Protein AF-A0A1D8S1G7-F1 (afdb_monomer)

Secondary structure (DSSP, 8-state):
--S-S------S----TTHHHHSSPPSBS-GGGGSTTPPPS--TT-HHHHHHHHHHHTTGGGTSPPPPEEEE--TTSSHHHHHHHHHHHHHHHHHHHT--EEEEEEETTTS-SHHHHHHHHHHHHHHHHHHHHHHHHHHHHHHHHHHHH-GGGGGGSS-SSHHHHHHHHHHHHHHHHH-PPPPSSSS-HHHHHHHHHHHHHSS--EEEEEEESHHHHHHHH-SHHHHHHHHGGGT-SS-EEEEEEEES-TTGGGSS-HHHHHHH-SEEEE-PPPPHHHHHHHHHHHHHHHB-TT-B-TTHHHHHHHHHHHHT--HHHHHHHHHHHHHHHHHTT-SSB-HHHHHHHHHHHHHHHHHHHHHHS-HHHHHHHHHHHHHHHTT--SEEHHHHHHHHHHHHHHTT-PPPPHHHHHHHHHHHHHTTSEEEEEEE-GGG-EEEEEEE-S-HHHHHHHHHTSTTTTT----------------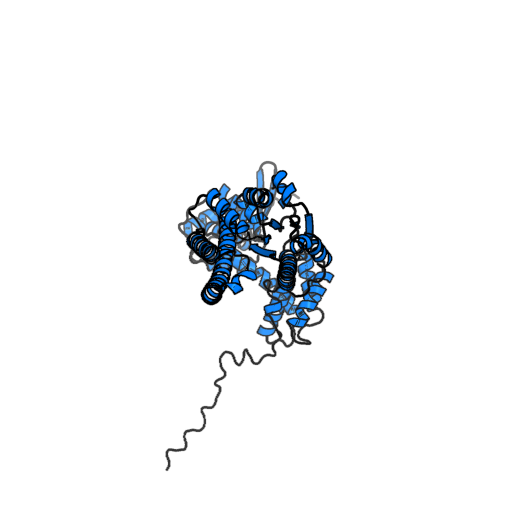-

Foldseek 3Di:
DDPPPPPPDDPPDPCDPCNVLVVFDAFWPALVLLAPPDQDLDDFPCVVVLVVVLVQCVCQLVLHFGAFEEEEAAAQLCQVSSVVNSQVVSVVVCVVSVAQEHEAEDECVVVQELLQVLLVLLQVLLVVLLVVLVVVLVVLVVLLVVCVVPVVSCVPDPDPDSVRSVVVSVVSVVVNVVSDRDDSDDDDSVVSLVSSLCSQQVAAHEYEYEYEQCLSNCVPHNCVSLLSQLCSQVVHDRYHYYYYYYHNDPCSLVRHDPNSSVSNPVDYHYRAAAALVSLLVVVVVSCVNIGDPPQEDPCLSSVLSVVCRVVGRRSSSSSQLSSQLSVVCSVVSHSHRDPVSSVVSVLVVQLVLLLVVLLPDDPLLLLLLVLQLQCVVVVNFQDWLVLSLVSSVVLCVQLVHDRDDSVVSVVSLVVCCVSQQKPWDWDQPDVVGIITRIHGRDDSVSSVVSSLVPPSRVSDPDRHGDPPPDPPPPDD

InterPro domains:
  IPR003593 AAA+ ATPase domain [SM00382] (65-275)
  IPR014277 Orc1/Cdc6-type DNA replication protein, archaea [MF_01407] (20-451)
  IPR014277 Orc1/Cdc6-type DNA replication protein, archaea [TIGR02928] (169-440)
  IPR015163 Cdc6, C-terminal [PF09079] (356-448)
  IPR015163 Cdc6, C-terminal [SM01074] (369-451)
  IPR015163 Cdc6, C-terminal [cd08768] (362-447)
  IPR027417 P-loop containing nucleoside triphosphate hydrolase [G3DSA:3.40.50.300] (43-273)
  IPR027417 P-loop containing nucleoside triphosphate hydrolase [SSF52540] (27-348)
  IPR036388 Winged helix-like DNA-binding domain superfamily [G3DSA:1.10.10.10] (361-460)
  IPR036390 Winged helix DNA-binding domain superfamily [SSF46785] (353-460)
  IPR041664 Orc1-like, AAA ATPase domain [PF13191] (42-232)
  IPR050311 Origin recognition complex 1/Cell division control protein 6 [PTHR10763] (25-457)
  IPR055237 Cdc6, AAA+ ATPase-type lid domain [PF22703] (280-346)

Solvent-accessible surface area (backbone atoms only — not comparable to full-atom values): 26373 Å² total; per-residue (Å²): 136,77,95,81,82,84,86,84,86,87,83,80,76,92,69,51,94,54,50,74,72,63,68,47,72,74,46,58,68,32,64,66,66,51,39,88,85,51,76,68,98,69,63,82,99,40,59,71,62,42,52,51,52,48,65,46,48,50,33,33,73,71,77,42,73,27,69,20,31,27,36,33,25,56,72,46,37,48,64,70,58,44,51,50,47,50,48,52,54,49,40,58,49,13,65,73,68,73,39,61,41,46,74,46,81,44,55,14,76,82,44,36,40,57,62,45,45,41,26,52,50,21,35,56,33,39,57,49,49,48,52,52,46,52,54,50,45,55,55,48,51,53,50,49,60,50,30,72,77,40,66,72,62,34,76,84,50,99,39,96,41,73,66,55,47,50,52,50,48,55,48,49,54,50,53,54,72,66,67,68,76,58,61,88,66,89,70,58,63,68,58,43,48,52,51,25,51,53,32,53,35,73,53,67,31,33,38,36,43,34,36,32,41,42,55,46,23,35,77,69,56,44,56,62,56,55,41,52,62,57,49,42,58,80,77,40,86,60,23,35,60,27,42,37,40,29,28,54,49,86,63,51,68,78,76,41,56,72,69,39,40,60,45,40,47,66,39,77,47,78,35,66,59,39,50,41,66,57,36,26,54,49,48,48,66,50,39,74,63,15,36,38,88,79,22,60,40,87,60,33,52,56,49,34,12,44,58,22,30,74,75,66,10,24,50,53,57,25,34,47,34,50,47,42,10,45,54,48,20,51,74,68,58,39,84,46,30,41,60,67,33,42,54,54,22,49,56,47,52,54,50,52,52,51,52,52,53,60,68,70,43,54,69,70,50,44,43,49,50,48,25,47,48,48,36,50,77,72,66,51,77,73,38,34,65,66,61,34,48,58,42,25,51,48,55,24,60,72,57,77,44,87,75,74,54,71,66,57,52,52,51,45,52,50,53,37,29,74,70,53,49,29,47,65,48,81,43,79,59,67,94,78,40,75,47,41,37,43,46,76,62,55,68,63,69,64,53,48,54,56,49,41,68,34,85,78,47,48,78,62,72,90,78,76,75,84,81,73,82,74,78,78,72,85,77,128

Radius of gyration: 30.89 Å; Cα contacts (8 Å, |Δi|>4): 668; chains: 1; bounding box: 64×105×94 Å

Nearest PDB structures (foldseek):
  2v1u-assembly1_A  TM=9.514E-01  e=3.085E-34  Aeropyrum pernix
  1w5t-assembly3_C  TM=6.303E-01  e=6.483E-18  Aeropyrum pernix
  7jk5-assembly1_A  TM=6.279E-01  e=2.835E-16  Drosophila melanogaster
  7jpr-assembly1_A  TM=6.305E-01  e=3.296E-15  Homo sapiens
  7jgr-assembly1_G  TM=6.283E-01  e=4.212E-15  Drosophila melanogaster

Organism: NCBI:txid1873524

Sequence (476 aa):
MDLDEVLEDESETDQGLFDDLLSGKPIFENKEVLRPSYTPHELPHRTDQINKMATILVAALRGETPSNILIYGKTGTGKTASAKFVSQELEATSEKYDVPCRVEYINCEVTDTQYRVLAQLANTFIERNQAYVEDRLTDLEDLHERARVDSAILADSNYDSLGDLQAEIDRLEADRAEMEPVPMTGWPTDRVYSTFFEAVDYVERVAVIMLDEIDKLVEKSGDDVLYNLSRMNSELENSRVSIIGISNDLKFTDFLDPRVKSSLGEEEIVFPPYDANQLRDILTHRADVSFKDDALSEDVIPLCAAFAAQEHGDARRALDLLRTAGELAEREQAEQVTEEHVRKAQDKIELDRVVEVVRTLPTQSKLVLYAIVLHEKHGVRNINTGEVYNIYKRLCTEIDADVLTQRRVTDLISELDMLGIVNAVVVSKGRYGRTKEISLSVPVDETETVLQADSRIGDVGDVSPFLQARFDGDHN

Structure (mmCIF, N/CA/C/O backbone):
data_AF-A0A1D8S1G7-F1
#
_entry.id   AF-A0A1D8S1G7-F1
#
loop_
_atom_site.group_PDB
_atom_site.id
_atom_site.type_symbol
_atom_site.label_atom_id
_atom_site.label_alt_id
_atom_site.label_comp_id
_atom_site.label_asym_id
_atom_site.label_entity_id
_atom_site.label_seq_id
_atom_site.pdbx_PDB_ins_code
_atom_site.Cartn_x
_atom_site.Cartn_y
_atom_site.Cartn_z
_atom_site.occupancy
_atom_site.B_iso_or_equiv
_atom_site.auth_seq_id
_atom_site.auth_comp_id
_atom_site.auth_asym_id
_atom_site.auth_atom_id
_atom_site.pdbx_PDB_model_num
ATOM 1 N N . MET A 1 1 ? -7.578 -75.407 20.379 1.00 42.66 1 MET A N 1
ATOM 2 C CA . MET A 1 1 ? -8.337 -74.227 20.830 1.00 42.66 1 MET A CA 1
ATOM 3 C C . MET A 1 1 ? -7.483 -73.075 20.400 1.00 42.66 1 MET A C 1
ATOM 5 O O . MET A 1 1 ? -6.424 -72.862 20.981 1.00 42.66 1 MET A O 1
ATOM 9 N N . ASP A 1 2 ? -7.853 -72.576 19.233 1.00 34.91 2 ASP A N 1
ATOM 10 C CA . ASP A 1 2 ? -7.043 -71.739 18.369 1.00 34.91 2 ASP A CA 1
ATOM 11 C C . ASP A 1 2 ? -6.852 -70.356 18.983 1.00 34.91 2 ASP A C 1
ATOM 13 O O . ASP A 1 2 ? -7.729 -69.831 19.665 1.00 34.91 2 ASP A O 1
ATOM 17 N N . LEU A 1 3 ? -5.659 -69.812 18.770 1.00 39.50 3 LEU A N 1
ATOM 18 C CA . LEU A 1 3 ? -5.208 -68.512 19.255 1.00 39.50 3 LEU A CA 1
ATOM 19 C C . LEU A 1 3 ? -5.575 -67.396 18.252 1.00 39.50 3 LEU A C 1
ATOM 21 O O . LEU A 1 3 ? -4.846 -66.418 18.142 1.00 39.50 3 LEU A O 1
ATOM 25 N N . ASP A 1 4 ? -6.680 -67.569 17.520 1.00 43.75 4 ASP A N 1
ATOM 26 C CA . ASP A 1 4 ? -7.095 -66.736 16.377 1.00 43.75 4 ASP A CA 1
ATOM 27 C C . ASP A 1 4 ? -8.439 -66.015 16.626 1.00 43.75 4 ASP A C 1
ATOM 29 O O . ASP A 1 4 ? -9.152 -65.676 15.689 1.00 43.75 4 ASP A O 1
ATOM 33 N N . GLU A 1 5 ? -8.806 -65.766 17.887 1.00 44.53 5 GLU A N 1
ATOM 34 C CA . GLU A 1 5 ? -10.099 -65.153 18.249 1.00 44.53 5 GLU A CA 1
ATOM 35 C C . GLU A 1 5 ? -9.945 -63.949 19.205 1.00 44.53 5 GLU A C 1
ATOM 37 O O . GLU A 1 5 ? -10.717 -63.775 20.144 1.00 44.53 5 GLU A O 1
ATOM 42 N N . VAL A 1 6 ? -8.910 -63.118 19.003 1.00 41.81 6 VAL A N 1
ATOM 43 C CA . VAL A 1 6 ? -8.740 -61.830 19.721 1.00 41.81 6 VAL A CA 1
ATOM 44 C C . VAL A 1 6 ? -8.202 -60.720 18.799 1.00 41.81 6 VAL A C 1
ATOM 46 O O . VAL A 1 6 ? -7.315 -59.960 19.174 1.00 41.81 6 VAL A O 1
ATOM 49 N N . LEU A 1 7 ? -8.698 -60.643 17.561 1.00 38.84 7 LEU A N 1
ATOM 50 C CA . LEU A 1 7 ? -8.393 -59.546 16.625 1.00 38.84 7 LEU A CA 1
ATOM 51 C C . LEU A 1 7 ? -9.668 -58.972 15.985 1.00 38.84 7 LEU A C 1
ATOM 53 O O . LEU A 1 7 ? -9.703 -58.690 14.792 1.00 38.84 7 LEU A O 1
ATOM 57 N N . GLU A 1 8 ? -10.716 -58.788 16.782 1.00 44.84 8 GLU A N 1
ATOM 58 C CA . GLU A 1 8 ? -11.862 -57.955 16.416 1.00 44.84 8 GLU A CA 1
ATOM 59 C C . GLU A 1 8 ? -12.123 -56.996 17.582 1.00 44.84 8 GLU A C 1
ATOM 61 O O . GLU A 1 8 ? -12.543 -57.440 18.646 1.00 44.84 8 GLU A O 1
ATOM 66 N N . ASP A 1 9 ? -11.742 -55.727 17.376 1.00 42.03 9 ASP A N 1
ATOM 67 C CA . ASP A 1 9 ? -12.187 -54.486 18.053 1.00 42.03 9 ASP A CA 1
ATOM 68 C C . ASP A 1 9 ? -11.039 -53.503 18.363 1.00 42.03 9 ASP A C 1
ATOM 70 O O . ASP A 1 9 ? -10.815 -53.103 19.500 1.00 42.03 9 ASP A O 1
ATOM 74 N N . GLU A 1 10 ? -10.338 -53.041 17.321 1.00 42.34 10 GLU A N 1
ATOM 75 C CA . GLU A 1 10 ? -9.643 -51.739 17.337 1.00 42.34 10 GLU A CA 1
ATOM 76 C C . GLU A 1 10 ? -9.964 -50.961 16.047 1.00 42.34 10 GLU A C 1
ATOM 78 O O . GLU A 1 10 ? -9.089 -50.593 15.268 1.00 42.34 10 GLU A O 1
ATOM 83 N N . SER A 1 11 ? -11.253 -50.732 15.784 1.00 44.72 11 SER A N 1
ATOM 84 C CA . SER A 1 11 ? -11.701 -49.758 14.777 1.00 44.72 11 SER A CA 1
ATOM 85 C C . SER A 1 11 ? -12.585 -48.671 15.394 1.00 44.72 11 SER A C 1
ATOM 87 O O . SER A 1 11 ? -13.592 -48.276 14.806 1.00 44.72 11 SER A O 1
ATOM 89 N N . GLU A 1 12 ? -12.222 -48.191 16.585 1.00 48.56 12 GLU A N 1
ATOM 90 C CA . GLU A 1 12 ? -12.781 -46.963 17.150 1.00 48.56 12 GLU A CA 1
ATOM 91 C C . GLU A 1 12 ? -11.829 -45.788 16.889 1.00 48.56 12 GLU A C 1
ATOM 93 O O . GLU A 1 12 ? -10.790 -45.630 17.523 1.00 48.56 12 GLU A O 1
ATOM 98 N N . THR A 1 13 ? -12.245 -44.971 15.918 1.00 52.19 13 THR A N 1
ATOM 99 C CA . THR A 1 13 ? -11.993 -43.526 15.807 1.00 52.19 13 THR A CA 1
ATOM 100 C C . THR A 1 13 ? -10.536 -43.066 15.787 1.00 52.19 13 THR A C 1
ATOM 102 O O . THR A 1 13 ? -10.048 -42.470 16.743 1.00 52.19 13 THR A O 1
ATOM 105 N N . ASP A 1 14 ? -9.898 -43.181 14.623 1.00 51.19 14 ASP A N 1
ATOM 106 C CA . ASP A 1 14 ? -8.859 -42.225 14.219 1.00 51.19 14 ASP A CA 1
ATOM 107 C C . ASP A 1 14 ? -9.560 -41.003 13.586 1.00 51.19 14 ASP A C 1
ATOM 109 O O . ASP A 1 14 ? -9.438 -40.741 12.394 1.00 51.19 14 ASP A O 1
ATOM 113 N N . GLN A 1 15 ? -10.423 -40.324 14.358 1.00 59.06 15 GLN A N 1
ATOM 114 C CA . GLN A 1 15 ? -10.892 -38.987 13.985 1.00 59.06 15 GLN A CA 1
ATOM 115 C C . GLN A 1 15 ? -9.723 -38.048 14.265 1.00 59.06 15 GLN A C 1
ATOM 117 O O . GLN A 1 15 ? -9.408 -37.745 15.418 1.00 59.06 15 GLN A O 1
ATOM 122 N N . GLY A 1 16 ? -9.024 -37.645 13.208 1.00 62.94 16 GLY A N 1
ATOM 123 C CA . GLY A 1 16 ? -7.933 -36.695 13.313 1.00 62.94 16 GLY A CA 1
ATOM 124 C C . GLY A 1 16 ? -8.427 -35.385 13.927 1.00 62.94 16 GLY A C 1
ATOM 125 O O . GLY A 1 16 ? -9.577 -34.994 13.748 1.00 62.94 16 GLY A O 1
ATOM 126 N N . LEU A 1 17 ? -7.533 -34.652 14.599 1.00 70.81 17 LEU A N 1
ATOM 127 C CA . LEU A 1 17 ? -7.807 -33.336 15.213 1.00 70.81 17 LEU A CA 1
ATOM 128 C C . LEU A 1 17 ? -8.526 -32.345 14.270 1.00 70.81 17 LEU A C 1
ATOM 130 O O . LEU A 1 17 ? -9.167 -31.398 14.720 1.00 70.81 17 LEU A O 1
ATOM 134 N N . PHE A 1 18 ? -8.389 -32.552 12.961 1.00 73.31 18 PHE A N 1
ATOM 135 C CA . PHE A 1 18 ? -8.944 -31.707 11.915 1.00 73.31 18 PHE A CA 1
ATOM 136 C C . PHE A 1 18 ? -10.240 -32.248 11.303 1.00 73.31 18 PHE A C 1
ATOM 138 O O . PHE A 1 18 ? -10.912 -31.486 10.620 1.00 73.31 18 PHE A O 1
ATOM 145 N N . ASP A 1 19 ? -10.626 -33.501 11.548 1.00 70.50 19 ASP A N 1
ATOM 146 C CA . ASP A 1 19 ? -11.804 -34.108 10.914 1.00 70.50 19 ASP A CA 1
ATOM 147 C C . ASP A 1 19 ? -13.098 -33.464 11.417 1.00 70.50 19 ASP A C 1
ATOM 149 O O . ASP A 1 19 ? -13.970 -33.111 10.622 1.00 70.50 19 ASP A O 1
ATOM 153 N N . ASP A 1 20 ? -13.182 -33.191 12.721 1.00 67.06 20 ASP A N 1
ATOM 154 C CA . ASP A 1 20 ? -14.311 -32.461 13.305 1.00 67.06 20 ASP A CA 1
ATOM 155 C C . ASP A 1 20 ? -14.359 -31.003 12.813 1.00 67.06 20 ASP A C 1
ATOM 157 O O . ASP A 1 20 ? -15.441 -30.466 12.572 1.00 67.06 20 ASP A O 1
ATOM 161 N N . LEU A 1 21 ? -13.198 -30.377 12.575 1.00 66.00 21 LEU A N 1
ATOM 162 C CA . LEU A 1 21 ? -13.095 -29.011 12.040 1.00 66.00 21 LEU A CA 1
ATOM 163 C C . LEU A 1 21 ? -13.437 -28.933 10.542 1.00 66.00 21 LEU A C 1
ATOM 165 O O . LEU A 1 21 ? -13.960 -27.918 10.089 1.00 66.00 21 LEU A O 1
ATOM 169 N N . LEU A 1 22 ? -13.172 -29.997 9.781 1.00 68.38 22 LEU A N 1
ATOM 170 C CA . LEU A 1 22 ? -13.464 -30.108 8.347 1.00 68.38 22 LEU A CA 1
ATOM 171 C C . LEU A 1 22 ? -14.881 -30.628 8.057 1.00 68.38 22 LEU A C 1
ATOM 173 O O . LEU A 1 22 ? -15.329 -30.566 6.914 1.00 68.38 22 LEU A O 1
ATOM 177 N N . SER A 1 23 ? -15.591 -31.131 9.071 1.00 67.00 23 SER A N 1
ATOM 178 C CA . SER A 1 23 ? -16.948 -31.677 8.929 1.00 67.00 23 SER A CA 1
ATOM 179 C C . SER A 1 23 ? -18.033 -30.617 8.668 1.00 67.00 23 SER A C 1
ATOM 181 O O . SER A 1 23 ? -19.124 -30.951 8.199 1.00 67.00 23 SER A O 1
ATOM 183 N N . GLY A 1 24 ? -17.743 -29.340 8.948 1.00 66.38 24 GLY A N 1
ATOM 184 C CA . GLY A 1 24 ? -18.651 -28.218 8.707 1.00 66.38 24 GLY A CA 1
ATOM 185 C C . GLY A 1 24 ? -18.815 -27.889 7.220 1.00 66.38 24 GLY A C 1
ATOM 186 O O . GLY A 1 24 ? -17.918 -28.111 6.407 1.00 66.38 24 GLY A O 1
ATOM 187 N N . LYS A 1 25 ? -19.965 -27.317 6.842 1.00 73.19 25 LYS A N 1
ATOM 188 C CA . LYS A 1 25 ? -20.140 -26.767 5.489 1.00 73.19 25 LYS A CA 1
ATOM 189 C C . LYS A 1 25 ? -19.194 -25.566 5.323 1.00 73.19 25 LYS A C 1
ATOM 191 O O . LYS A 1 25 ? -19.281 -24.646 6.132 1.00 73.19 25 LYS A O 1
ATOM 196 N N . PRO A 1 26 ? -18.325 -25.534 4.295 1.00 84.88 26 PRO A N 1
ATOM 197 C CA . PRO A 1 26 ? -17.446 -24.387 4.088 1.00 84.88 26 PRO A CA 1
ATOM 198 C C . PRO A 1 26 ? -18.281 -23.165 3.707 1.00 84.88 26 PRO A C 1
ATOM 200 O O . PRO A 1 26 ? -19.140 -23.286 2.831 1.00 84.88 26 PRO A O 1
ATOM 203 N N . ILE A 1 27 ? -18.018 -22.018 4.330 1.00 91.25 27 ILE A N 1
ATOM 204 C CA . ILE A 1 27 ? -18.696 -20.747 4.026 1.00 91.25 27 ILE A CA 1
ATOM 205 C C . ILE A 1 27 ? -18.005 -20.064 2.845 1.00 91.25 27 ILE A C 1
ATOM 207 O O . ILE A 1 27 ? -18.667 -19.502 1.969 1.00 91.25 27 ILE A O 1
ATOM 211 N N . PHE A 1 28 ? -16.674 -20.138 2.796 1.00 93.81 28 PHE A N 1
ATOM 212 C CA . PHE A 1 28 ? -15.896 -19.584 1.694 1.00 93.81 28 PHE A CA 1
ATOM 213 C C . PHE A 1 28 ? -15.744 -20.571 0.531 1.00 93.81 28 PHE A C 1
ATOM 215 O O . PHE A 1 28 ? -15.531 -21.769 0.723 1.00 93.81 28 PHE A O 1
ATOM 222 N N . GLU A 1 29 ? -15.779 -20.026 -0.682 1.00 92.81 29 GLU A N 1
ATOM 223 C CA . GLU A 1 29 ? -15.283 -20.674 -1.899 1.00 92.81 29 GLU A CA 1
ATOM 224 C C . GLU A 1 29 ? -13.823 -20.260 -2.148 1.00 92.81 29 GLU A C 1
ATOM 226 O O . GLU A 1 29 ? -12.941 -21.099 -2.319 1.00 92.81 29 GLU A O 1
ATOM 231 N N . ASN A 1 30 ? -13.537 -18.953 -2.079 1.00 91.38 30 ASN A N 1
ATOM 232 C CA . ASN A 1 30 ? -12.183 -18.414 -2.191 1.00 91.38 30 ASN A CA 1
ATOM 233 C C . ASN A 1 30 ? -11.975 -17.190 -1.290 1.00 91.38 30 ASN A C 1
ATOM 235 O O . ASN A 1 30 ? -12.202 -16.037 -1.662 1.00 91.38 30 ASN A O 1
ATOM 239 N N . LYS A 1 31 ? -11.451 -17.451 -0.096 1.00 90.38 31 LYS A N 1
ATOM 240 C CA . LYS A 1 31 ? -11.167 -16.427 0.911 1.00 90.38 31 LYS A CA 1
ATOM 241 C C . LYS A 1 31 ? -10.096 -15.411 0.493 1.00 90.38 31 LYS A C 1
ATOM 243 O O . LYS A 1 31 ? -10.121 -14.272 0.962 1.00 90.38 31 LYS A O 1
ATOM 248 N N . GLU A 1 32 ? -9.155 -15.788 -0.373 1.00 90.25 32 GLU A N 1
ATOM 249 C CA . GLU A 1 32 ? -8.026 -14.924 -0.752 1.00 90.25 32 GLU A CA 1
ATOM 250 C C . GLU A 1 32 ? -8.482 -13.664 -1.505 1.00 90.25 32 GLU A C 1
ATOM 252 O O . GLU A 1 32 ? -7.834 -12.622 -1.420 1.00 90.25 32 GLU A O 1
ATOM 257 N N . VAL A 1 33 ? -9.652 -13.712 -2.150 1.00 91.12 33 VAL A N 1
ATOM 258 C CA . VAL A 1 33 ? -10.260 -12.569 -2.851 1.00 91.12 33 VAL A CA 1
ATOM 259 C C . VAL A 1 33 ? -10.591 -11.413 -1.902 1.00 91.12 33 VAL A C 1
ATOM 261 O O . VAL A 1 33 ? -10.563 -10.255 -2.316 1.00 91.12 33 VAL A O 1
ATOM 264 N N . LEU A 1 34 ? -10.872 -11.689 -0.625 1.00 92.44 34 LEU A N 1
ATOM 265 C CA . LEU A 1 34 ? -11.188 -10.657 0.370 1.00 92.44 34 LEU A CA 1
ATOM 266 C C . LEU A 1 34 ? -9.943 -10.038 1.014 1.00 92.44 34 LEU A C 1
ATOM 268 O O . LEU A 1 34 ? -10.066 -9.111 1.817 1.00 92.44 34 LEU A O 1
ATOM 272 N N . ARG A 1 35 ? -8.738 -10.530 0.700 1.00 89.38 35 ARG A N 1
ATOM 273 C CA . ARG A 1 35 ? -7.512 -9.960 1.261 1.00 89.38 35 ARG A CA 1
ATOM 274 C C . ARG A 1 35 ? -7.170 -8.613 0.619 1.00 89.38 35 ARG A C 1
ATOM 276 O O . ARG A 1 35 ? -7.355 -8.445 -0.586 1.00 89.38 35 ARG A O 1
ATOM 283 N N . PRO A 1 36 ? -6.555 -7.680 1.374 1.00 80.62 36 PRO A N 1
ATOM 284 C CA . PRO A 1 36 ? -6.119 -6.389 0.837 1.00 80.62 36 PRO A CA 1
ATOM 285 C C . PRO A 1 36 ? -5.119 -6.478 -0.326 1.00 80.62 36 PRO A C 1
ATOM 287 O O . PRO A 1 36 ? -5.019 -5.541 -1.112 1.00 80.62 36 PRO A O 1
ATOM 290 N N . SER A 1 37 ? -4.366 -7.578 -0.429 1.00 79.69 37 SER A N 1
ATOM 291 C CA . SER A 1 37 ? -3.377 -7.810 -1.488 1.00 79.69 37 SER A CA 1
ATOM 292 C C . SER A 1 37 ? -3.993 -8.199 -2.835 1.00 79.69 37 SER A C 1
ATOM 294 O O . SER A 1 37 ? -3.314 -8.105 -3.857 1.00 79.69 37 SER A O 1
ATOM 296 N N . TYR A 1 38 ? -5.256 -8.630 -2.864 1.00 84.50 38 TYR A N 1
ATOM 297 C CA . TYR A 1 38 ? -5.910 -9.040 -4.099 1.00 84.50 38 TYR A CA 1
ATOM 298 C C . TYR A 1 38 ? -6.299 -7.821 -4.949 1.00 84.50 38 TYR A C 1
ATOM 300 O O . TYR A 1 38 ? -7.065 -6.951 -4.518 1.00 84.50 38 TYR A O 1
ATOM 308 N N . THR A 1 39 ? -5.834 -7.802 -6.199 1.00 80.50 39 THR A N 1
ATOM 309 C CA . THR A 1 39 ? -6.205 -6.790 -7.200 1.00 80.50 39 THR A CA 1
ATOM 310 C C . THR A 1 39 ? -7.294 -7.373 -8.109 1.00 80.50 39 THR A C 1
ATOM 312 O O . THR A 1 39 ? -7.041 -8.394 -8.744 1.00 80.50 39 THR A O 1
ATOM 315 N N . PRO A 1 40 ? -8.508 -6.795 -8.149 1.00 81.31 40 PRO A N 1
ATOM 316 C CA . PRO A 1 40 ? -9.601 -7.316 -8.963 1.00 81.31 40 PRO A CA 1
ATOM 317 C C . PRO A 1 40 ? -9.459 -6.906 -10.430 1.00 81.31 40 PRO A C 1
ATOM 319 O O . PRO A 1 40 ? -8.841 -5.889 -10.737 1.00 81.31 40 PRO A O 1
ATOM 322 N N . HIS A 1 41 ? -10.108 -7.662 -11.317 1.00 79.94 41 HIS A N 1
ATOM 323 C CA . HIS A 1 41 ? -10.202 -7.327 -12.743 1.00 79.94 41 HIS A CA 1
ATOM 324 C C . HIS A 1 41 ? -11.117 -6.127 -13.020 1.00 79.94 41 HIS A C 1
ATOM 326 O O . HIS A 1 41 ? -10.984 -5.477 -14.050 1.00 79.94 41 HIS A O 1
ATOM 332 N N . GLU A 1 42 ? -12.032 -5.816 -12.102 1.00 84.00 42 GLU A N 1
ATOM 333 C CA . GLU A 1 42 ? -12.891 -4.639 -12.179 1.00 84.00 42 GLU A CA 1
ATOM 334 C C . GLU A 1 42 ? -12.899 -3.892 -10.842 1.00 84.00 42 GLU A C 1
ATOM 336 O O . GLU A 1 42 ? -12.894 -4.483 -9.759 1.00 84.00 42 GLU A O 1
ATOM 341 N N . LEU A 1 43 ? -12.922 -2.561 -10.919 1.00 88.62 43 LEU A N 1
ATOM 342 C CA . LEU A 1 43 ? -12.964 -1.665 -9.764 1.00 88.62 43 LEU A CA 1
ATOM 343 C C . LEU A 1 43 ? -14.228 -0.796 -9.845 1.00 88.62 43 LEU A C 1
ATOM 345 O O . LEU A 1 43 ? -14.192 0.295 -10.432 1.00 88.62 43 LEU A O 1
ATOM 349 N N . PRO A 1 44 ? -15.355 -1.265 -9.271 1.00 89.62 44 PRO A N 1
ATOM 350 C CA . PRO A 1 44 ? -16.603 -0.516 -9.262 1.00 89.62 44 PRO A CA 1
ATOM 351 C C . PRO A 1 44 ? -16.410 0.891 -8.693 1.00 89.62 44 PRO A C 1
ATOM 353 O O . PRO A 1 44 ? -15.656 1.097 -7.740 1.00 89.62 44 PRO A O 1
ATOM 356 N N . HIS A 1 45 ? -17.109 1.871 -9.271 1.00 94.50 45 HIS A N 1
ATOM 357 C CA . HIS A 1 45 ? -17.109 3.270 -8.813 1.00 94.50 45 HIS A CA 1
ATOM 358 C C . HIS A 1 45 ? -15.755 4.002 -8.910 1.00 94.50 45 HIS A C 1
ATOM 360 O O . HIS A 1 45 ? -15.592 5.078 -8.322 1.00 94.50 45 HIS A O 1
ATOM 366 N N . ARG A 1 46 ? -14.787 3.452 -9.661 1.00 95.38 46 ARG A N 1
ATOM 367 C CA . ARG A 1 46 ? -13.489 4.089 -9.977 1.00 95.38 46 ARG A CA 1
ATOM 368 C C . ARG A 1 46 ? -13.179 4.217 -11.462 1.00 95.38 46 ARG A C 1
ATOM 370 O O . ARG A 1 46 ? -12.081 4.625 -11.831 1.00 95.38 46 ARG A O 1
ATOM 377 N N . THR A 1 47 ? -14.165 3.952 -12.313 1.00 93.62 47 THR A N 1
ATOM 378 C CA . THR A 1 47 ? -14.041 4.021 -13.772 1.00 93.62 47 THR A CA 1
ATOM 379 C C . THR A 1 47 ? -13.566 5.394 -14.256 1.00 93.62 47 THR A C 1
ATOM 381 O O . THR A 1 47 ? -12.694 5.461 -15.114 1.00 93.62 47 THR A O 1
ATOM 384 N N . ASP A 1 48 ? -14.056 6.492 -13.671 1.00 95.00 48 ASP A N 1
ATOM 385 C CA . ASP A 1 48 ? -13.633 7.845 -14.059 1.00 95.00 48 ASP A CA 1
ATOM 386 C C . ASP A 1 48 ? -12.156 8.109 -13.736 1.00 95.00 48 ASP A C 1
ATOM 388 O O . ASP A 1 48 ? -11.430 8.660 -14.563 1.00 95.00 48 ASP A O 1
ATOM 392 N N . GLN A 1 49 ? -11.693 7.714 -12.544 1.00 96.62 49 GLN A N 1
ATOM 393 C CA . GLN A 1 49 ? -10.287 7.852 -12.153 1.00 96.62 49 GLN A CA 1
ATOM 394 C C . GLN A 1 49 ? -9.383 6.974 -13.026 1.00 96.62 49 GLN A C 1
ATOM 396 O O . GLN A 1 49 ? -8.347 7.444 -13.493 1.00 96.62 49 GLN A O 1
ATOM 401 N N . ILE A 1 50 ? -9.794 5.729 -13.283 1.00 95.69 50 ILE A N 1
ATOM 402 C CA . ILE A 1 50 ? -9.085 4.778 -14.150 1.00 95.69 50 ILE A CA 1
ATOM 403 C C . ILE A 1 50 ? -8.958 5.331 -15.570 1.00 95.69 50 ILE A C 1
ATOM 405 O O . ILE A 1 50 ? -7.854 5.393 -16.104 1.00 95.69 50 ILE A O 1
ATOM 409 N N . ASN A 1 51 ? -10.054 5.819 -16.154 1.00 95.19 51 ASN A N 1
ATOM 410 C CA . ASN A 1 51 ? -10.052 6.392 -17.499 1.00 95.19 51 ASN A CA 1
ATOM 411 C C . ASN A 1 51 ? -9.157 7.631 -17.602 1.00 95.19 51 ASN A C 1
ATOM 413 O O . ASN A 1 51 ? -8.478 7.807 -18.614 1.00 95.19 51 ASN A O 1
ATOM 417 N N . LYS A 1 52 ? -9.121 8.482 -16.567 1.00 96.25 52 LYS A N 1
ATOM 418 C CA . LYS A 1 52 ? -8.202 9.630 -16.515 1.00 96.25 52 LYS A CA 1
ATOM 419 C C . LYS A 1 52 ? -6.743 9.181 -16.520 1.00 96.25 52 LYS A C 1
ATOM 421 O O . LYS A 1 52 ? -5.991 9.641 -17.372 1.00 96.25 52 LYS A O 1
ATOM 426 N N . MET A 1 53 ? -6.369 8.252 -15.635 1.00 95.81 53 MET A N 1
ATOM 427 C CA . MET A 1 53 ? -5.006 7.701 -15.594 1.00 95.81 53 MET A CA 1
ATOM 428 C C . MET A 1 53 ? -4.619 7.071 -16.935 1.00 95.81 53 MET A C 1
ATOM 430 O O . MET A 1 53 ? -3.570 7.396 -17.481 1.00 95.81 53 MET A O 1
ATOM 434 N N . ALA A 1 54 ? -5.491 6.241 -17.512 1.00 94.50 54 ALA A N 1
ATOM 435 C CA . ALA A 1 54 ? -5.250 5.603 -18.803 1.00 94.50 54 ALA A CA 1
ATOM 436 C C . ALA A 1 54 ? -5.084 6.625 -19.942 1.00 94.50 54 ALA A C 1
ATOM 438 O O . ALA A 1 54 ? -4.205 6.472 -20.785 1.00 94.50 54 ALA A O 1
ATOM 439 N N . THR A 1 55 ? -5.886 7.696 -19.952 1.00 94.69 55 THR A N 1
ATOM 440 C CA . THR A 1 55 ? -5.792 8.763 -20.966 1.00 94.69 55 THR A CA 1
ATOM 441 C C . THR A 1 55 ? -4.458 9.505 -20.897 1.00 94.69 55 THR A C 1
ATOM 443 O O . THR A 1 55 ? -3.937 9.895 -21.937 1.00 94.69 55 THR A O 1
ATOM 446 N N . ILE A 1 56 ? -3.897 9.687 -19.701 1.00 94.19 56 ILE A N 1
ATOM 447 C CA . ILE A 1 56 ? -2.589 10.330 -19.512 1.00 94.19 56 ILE A CA 1
ATOM 448 C C . ILE A 1 56 ? -1.463 9.364 -19.908 1.00 94.19 56 ILE A C 1
ATOM 450 O O . ILE A 1 56 ? -0.574 9.716 -20.681 1.00 94.19 56 ILE A O 1
ATOM 454 N N . LEU A 1 57 ? -1.528 8.118 -19.431 1.00 94.31 57 LEU A N 1
ATOM 455 C CA . LEU A 1 57 ? -0.472 7.121 -19.622 1.00 94.31 57 LEU A CA 1
ATOM 456 C C . LEU A 1 57 ? -0.421 6.536 -21.038 1.00 94.31 57 LEU A C 1
ATOM 458 O O . LEU A 1 57 ?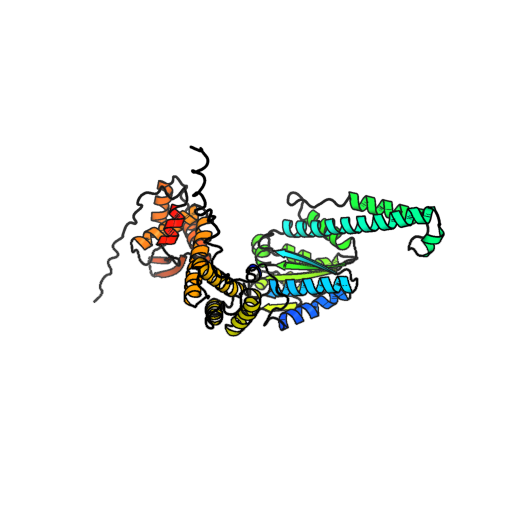 0.606 5.986 -21.422 1.00 94.31 57 LEU A O 1
ATOM 462 N N . VAL A 1 58 ? -1.467 6.701 -21.859 1.00 92.81 58 VAL A N 1
ATOM 463 C CA . VAL A 1 58 ? -1.451 6.260 -23.268 1.00 92.81 58 VAL A CA 1
ATOM 464 C C . VAL A 1 58 ? -0.326 6.915 -24.079 1.00 92.81 58 VAL A C 1
ATOM 466 O O . VAL A 1 58 ? 0.108 6.346 -25.078 1.00 92.81 58 VAL A O 1
ATOM 469 N N . ALA A 1 59 ? 0.163 8.087 -23.655 1.00 91.12 59 ALA A N 1
ATOM 470 C CA . ALA A 1 59 ? 1.337 8.729 -24.242 1.00 91.12 59 ALA A CA 1
ATOM 471 C C . ALA A 1 59 ? 2.573 7.811 -24.191 1.00 91.12 59 ALA A C 1
ATOM 473 O O . ALA A 1 59 ? 3.309 7.730 -25.173 1.00 91.12 59 ALA A O 1
ATOM 474 N N . ALA A 1 60 ? 2.729 7.018 -23.121 1.00 91.38 60 ALA A N 1
ATOM 475 C CA . ALA A 1 60 ? 3.837 6.075 -22.972 1.00 91.38 60 ALA A CA 1
ATOM 476 C C . ALA A 1 60 ? 3.836 5.016 -24.078 1.00 91.38 60 ALA A C 1
ATOM 478 O O . ALA A 1 60 ? 4.878 4.683 -24.634 1.00 91.38 60 ALA A O 1
ATOM 479 N N . LEU A 1 61 ? 2.645 4.535 -24.449 1.00 90.38 61 LEU A N 1
ATOM 480 C CA . LEU A 1 61 ? 2.470 3.555 -25.523 1.00 90.38 61 LEU A CA 1
ATOM 481 C C . LEU A 1 61 ? 2.753 4.137 -26.915 1.00 90.38 61 LEU A C 1
ATOM 483 O O . LEU A 1 61 ? 2.870 3.393 -27.882 1.00 90.38 61 LEU A O 1
ATOM 487 N N . ARG A 1 62 ? 2.846 5.465 -27.035 1.00 89.06 62 ARG A N 1
ATOM 488 C CA . ARG A 1 62 ? 3.247 6.160 -28.265 1.00 89.06 62 ARG A CA 1
ATOM 489 C C . ARG A 1 62 ? 4.736 6.516 -28.280 1.00 89.06 62 ARG A C 1
ATOM 491 O O . ARG A 1 62 ? 5.176 7.145 -29.236 1.00 89.06 62 ARG A O 1
ATOM 498 N N . GLY A 1 63 ? 5.489 6.152 -27.238 1.00 83.94 63 GLY A N 1
ATOM 499 C CA . GLY A 1 63 ? 6.879 6.580 -27.046 1.00 83.94 63 GLY A CA 1
ATOM 500 C C . GLY A 1 63 ? 7.021 8.049 -26.625 1.00 83.94 63 GLY A C 1
ATOM 501 O O . GLY A 1 63 ? 8.117 8.601 -26.654 1.00 83.94 63 GLY A O 1
ATOM 502 N N . GLU A 1 64 ? 5.922 8.707 -26.250 1.00 89.44 64 GLU A N 1
ATOM 503 C CA . GLU A 1 64 ? 5.922 10.083 -25.751 1.00 89.44 64 GLU A CA 1
ATOM 504 C C . GLU A 1 64 ? 6.071 10.091 -24.224 1.00 89.44 64 GLU A C 1
ATOM 506 O O . GLU A 1 64 ? 5.706 9.128 -23.548 1.00 89.44 64 GLU A O 1
ATOM 511 N N . THR A 1 65 ? 6.571 11.193 -23.659 1.00 88.62 65 THR A N 1
ATOM 512 C CA . THR A 1 65 ? 6.644 11.373 -22.202 1.00 88.62 65 THR A CA 1
ATOM 513 C C . THR A 1 65 ? 5.242 11.597 -21.628 1.00 88.62 65 THR A C 1
ATOM 515 O O . THR A 1 65 ? 4.631 12.623 -21.939 1.00 88.62 65 THR A O 1
ATOM 518 N N . PRO A 1 66 ? 4.719 10.701 -20.774 1.00 90.62 66 PRO A N 1
ATOM 519 C CA . PRO A 1 66 ? 3.462 10.947 -20.075 1.00 90.62 66 PRO A CA 1
ATOM 520 C C . PRO A 1 66 ? 3.640 12.025 -19.007 1.00 90.62 66 PRO A C 1
ATOM 522 O O . PRO A 1 66 ? 4.678 12.076 -18.343 1.00 90.62 66 PRO A O 1
ATOM 525 N N . SER A 1 67 ? 2.601 12.829 -18.783 1.00 92.56 67 SER A N 1
ATOM 526 C CA . SER A 1 67 ? 2.570 13.760 -17.652 1.00 92.56 67 SER A CA 1
ATOM 527 C C . SER A 1 67 ? 2.653 13.028 -16.316 1.00 92.56 67 SER A C 1
ATOM 529 O O . SER A 1 67 ? 2.173 11.900 -16.175 1.00 92.56 67 SER A O 1
ATOM 531 N N . ASN A 1 68 ? 3.258 13.684 -15.328 1.00 94.12 68 ASN A N 1
ATOM 532 C CA . ASN A 1 68 ? 3.291 13.174 -13.961 1.00 94.12 68 ASN A CA 1
ATOM 533 C C . ASN A 1 68 ? 1.891 13.249 -13.337 1.00 94.12 68 ASN A C 1
ATOM 535 O O . ASN A 1 68 ? 1.177 14.243 -13.495 1.00 94.12 68 ASN A O 1
ATOM 539 N N . ILE A 1 69 ? 1.506 12.193 -12.623 1.00 94.94 69 ILE A N 1
ATOM 540 C CA . ILE A 1 69 ? 0.190 12.053 -12.000 1.00 94.94 69 ILE A CA 1
ATOM 541 C C . ILE A 1 69 ? 0.360 12.074 -10.488 1.00 94.94 69 ILE A C 1
ATOM 543 O O . ILE A 1 69 ? 1.107 11.272 -9.927 1.00 94.94 69 ILE A O 1
ATOM 547 N N . LEU A 1 70 ? -0.404 12.927 -9.815 1.00 94.50 70 LEU A N 1
ATOM 548 C CA . LEU A 1 70 ? -0.475 12.952 -8.362 1.00 94.50 70 LEU A CA 1
ATOM 549 C C . LEU A 1 70 ? -1.886 12.586 -7.891 1.00 94.50 70 LEU A C 1
ATOM 551 O O . LEU A 1 70 ? -2.885 13.216 -8.245 1.00 94.50 70 LEU A O 1
ATOM 555 N N . ILE A 1 71 ? -1.966 11.510 -7.110 1.00 95.50 71 ILE A N 1
ATOM 556 C CA . ILE A 1 71 ? -3.207 10.892 -6.655 1.00 95.50 71 ILE A CA 1
ATOM 557 C C . ILE A 1 71 ? -3.409 11.160 -5.164 1.00 95.50 71 ILE A C 1
ATOM 559 O O . ILE A 1 71 ? -2.573 10.787 -4.339 1.00 95.50 71 ILE A O 1
ATOM 563 N N . TYR A 1 72 ? -4.572 11.710 -4.806 1.00 91.94 72 TYR A N 1
ATOM 564 C CA . TYR A 1 72 ? -4.937 11.999 -3.415 1.00 91.94 72 TYR A CA 1
ATOM 565 C C . TYR A 1 72 ? -6.220 11.308 -2.992 1.00 91.94 72 TYR A C 1
ATOM 567 O O . TYR A 1 72 ? -7.134 11.088 -3.784 1.00 91.94 72 TYR A O 1
ATOM 575 N N . GLY A 1 73 ? -6.339 11.049 -1.697 1.00 90.88 73 GLY A N 1
ATOM 576 C CA . GLY A 1 73 ? -7.572 10.575 -1.083 1.00 90.88 73 GLY A CA 1
ATOM 577 C C . GLY A 1 73 ? -7.282 9.855 0.218 1.00 90.88 73 GLY A C 1
ATOM 578 O O . GLY A 1 73 ? -6.167 9.397 0.435 1.00 90.88 73 GLY A O 1
ATOM 579 N N . LYS A 1 74 ? -8.293 9.693 1.071 1.00 89.69 74 LYS A N 1
ATOM 580 C CA . LYS A 1 74 ? -8.129 8.953 2.329 1.00 89.69 74 LYS A CA 1
ATOM 581 C C . LYS A 1 74 ? -7.713 7.496 2.093 1.00 89.69 74 LYS A C 1
ATOM 583 O O . LYS A 1 74 ? -7.777 6.977 0.976 1.00 89.69 74 LYS A O 1
ATOM 588 N N . THR A 1 75 ? -7.281 6.818 3.144 1.00 89.25 75 THR A N 1
ATOM 589 C CA . THR A 1 75 ? -6.983 5.386 3.093 1.00 89.25 75 THR A CA 1
ATOM 590 C C . THR A 1 75 ? -8.197 4.580 2.620 1.00 89.25 75 THR A C 1
ATOM 592 O O . THR A 1 75 ? -9.343 4.952 2.868 1.00 89.25 75 THR A O 1
ATOM 595 N N . GLY A 1 76 ? -7.951 3.495 1.883 1.00 88.94 76 GLY A N 1
ATOM 596 C CA . GLY A 1 76 ? -9.016 2.583 1.455 1.00 88.94 76 GLY A CA 1
ATOM 597 C C . GLY A 1 76 ? -9.988 3.113 0.399 1.00 88.94 76 GLY A C 1
ATOM 598 O O . GLY A 1 76 ? -10.976 2.447 0.104 1.00 88.94 76 GLY A O 1
ATOM 599 N N . THR A 1 77 ? -9.709 4.261 -0.225 1.00 92.62 77 THR A N 1
ATOM 600 C CA . THR A 1 77 ? -10.536 4.805 -1.318 1.00 92.62 77 THR A CA 1
ATOM 601 C C . THR A 1 77 ? -10.247 4.190 -2.689 1.00 92.62 77 THR A C 1
ATOM 603 O O . THR A 1 77 ? -10.904 4.555 -3.660 1.00 92.62 77 THR A O 1
ATOM 606 N N . GLY A 1 78 ? -9.308 3.242 -2.790 1.00 92.56 78 GLY A N 1
ATOM 607 C CA . GLY A 1 78 ? -9.003 2.506 -4.026 1.00 92.56 78 GLY A CA 1
ATOM 608 C C . GLY A 1 78 ? -7.867 3.074 -4.884 1.00 92.56 78 GLY A C 1
ATOM 609 O O . GLY A 1 78 ? -7.722 2.633 -6.020 1.00 92.56 78 GLY A O 1
ATOM 610 N N . LYS A 1 79 ? -7.060 4.010 -4.360 1.00 94.62 79 LYS A N 1
ATOM 611 C CA . LYS A 1 79 ? -5.926 4.638 -5.072 1.00 94.62 79 LYS A CA 1
ATOM 612 C C . LYS A 1 79 ? -4.922 3.614 -5.612 1.00 94.62 79 LYS A C 1
ATOM 614 O O . LYS A 1 79 ? -4.830 3.440 -6.820 1.00 94.62 79 LYS A O 1
ATOM 619 N N . THR A 1 80 ? -4.250 2.883 -4.718 1.00 93.62 80 THR A N 1
ATOM 620 C CA . THR A 1 80 ? -3.246 1.865 -5.066 1.00 93.62 80 THR A CA 1
ATOM 621 C C . THR A 1 80 ? -3.824 0.777 -5.966 1.00 93.62 80 THR A C 1
ATOM 623 O O . THR A 1 80 ? -3.179 0.378 -6.926 1.00 93.62 80 THR A O 1
ATOM 626 N N . ALA A 1 81 ? -5.052 0.319 -5.696 1.00 92.75 81 ALA A N 1
ATOM 627 C CA . ALA A 1 81 ? -5.703 -0.705 -6.513 1.00 92.75 81 ALA A CA 1
ATOM 628 C C . ALA A 1 81 ? -5.959 -0.217 -7.948 1.00 92.75 81 ALA A C 1
ATOM 630 O O . ALA A 1 81 ? -5.676 -0.941 -8.894 1.00 92.75 81 ALA A O 1
ATOM 631 N N . SER A 1 82 ? -6.440 1.020 -8.113 1.00 94.62 82 SER A N 1
ATOM 632 C CA . SER A 1 82 ? -6.715 1.596 -9.436 1.00 94.62 82 SER A CA 1
ATOM 633 C C . SER A 1 82 ? -5.435 1.916 -10.198 1.00 94.62 82 SER A C 1
ATOM 635 O O . SER A 1 82 ? -5.376 1.681 -11.399 1.00 94.62 82 SER A O 1
ATOM 637 N N . ALA A 1 83 ? -4.410 2.418 -9.507 1.00 94.62 83 ALA A N 1
ATOM 638 C CA . ALA A 1 83 ? -3.113 2.683 -10.113 1.00 94.62 83 ALA A CA 1
ATOM 639 C C . ALA A 1 83 ? -2.448 1.375 -10.572 1.00 94.62 83 ALA A C 1
ATOM 641 O O . ALA A 1 83 ? -2.115 1.262 -11.743 1.00 94.62 83 ALA A O 1
ATOM 642 N N . LYS A 1 84 ? -2.387 0.341 -9.713 1.00 93.25 84 LYS A N 1
ATOM 643 C CA . LYS A 1 84 ? -1.880 -0.995 -10.085 1.00 93.25 84 LYS A CA 1
ATOM 644 C C . LYS A 1 84 ? -2.659 -1.632 -11.231 1.00 93.25 84 LYS A C 1
ATOM 646 O O . LYS A 1 84 ? -2.038 -2.215 -12.109 1.00 93.25 84 LYS A O 1
ATOM 651 N N . PHE A 1 85 ? -3.986 -1.507 -11.237 1.00 93.00 85 PHE A N 1
ATOM 652 C CA . PHE A 1 85 ? -4.817 -1.999 -12.335 1.00 93.00 85 PHE A CA 1
ATOM 653 C C . PHE A 1 85 ? -4.430 -1.338 -13.665 1.00 93.00 85 PHE A C 1
ATOM 655 O O . PHE A 1 85 ? -4.151 -2.028 -14.639 1.00 93.00 85 PHE A O 1
ATOM 662 N N . VAL A 1 86 ? -4.332 -0.004 -13.696 1.00 94.38 86 VAL A N 1
ATOM 663 C CA . VAL A 1 86 ? -3.918 0.718 -14.909 1.00 94.38 86 VAL A CA 1
ATOM 664 C C . VAL A 1 86 ? -2.479 0.381 -15.304 1.00 94.38 86 VAL A C 1
ATOM 666 O O . VAL A 1 86 ? -2.211 0.223 -16.489 1.00 94.38 86 VAL A O 1
ATOM 669 N N . SER A 1 87 ? -1.566 0.230 -14.342 1.00 92.75 87 SER A N 1
ATOM 670 C CA . SER A 1 87 ? -0.188 -0.202 -14.594 1.00 92.75 87 SER A CA 1
ATOM 671 C C . SER A 1 87 ? -0.130 -1.575 -15.266 1.00 92.75 87 SER A C 1
ATOM 673 O O . SER A 1 87 ? 0.564 -1.729 -16.263 1.00 92.75 87 SER A O 1
ATOM 675 N N . GLN A 1 88 ? -0.889 -2.552 -14.763 1.00 92.06 88 GLN A N 1
ATOM 676 C CA . GLN A 1 88 ? -0.945 -3.902 -15.332 1.00 92.06 88 GLN A CA 1
ATOM 677 C C . GLN A 1 88 ? -1.513 -3.894 -16.755 1.00 92.06 88 GLN A C 1
ATOM 679 O O . GLN A 1 88 ? -0.953 -4.530 -17.644 1.00 92.06 88 GLN A O 1
ATOM 684 N N . GLU A 1 89 ? -2.582 -3.131 -16.997 1.00 92.38 89 GLU A N 1
ATOM 685 C CA . GLU A 1 89 ? -3.150 -2.966 -18.340 1.00 92.38 89 GLU A CA 1
ATOM 686 C C . GLU A 1 89 ? -2.176 -2.259 -19.296 1.00 92.38 89 GLU A C 1
ATOM 688 O O . GLU A 1 89 ? -2.089 -2.617 -20.475 1.00 92.38 89 GLU A O 1
ATOM 693 N N . LEU A 1 90 ? -1.416 -1.275 -18.798 1.00 93.31 90 LEU A N 1
ATOM 694 C CA . LEU A 1 90 ? -0.384 -0.579 -19.563 1.00 93.31 90 LEU A CA 1
ATOM 695 C C . LEU A 1 90 ? 0.733 -1.543 -19.978 1.00 93.31 90 LEU A C 1
ATOM 697 O O . LEU A 1 90 ? 1.093 -1.559 -21.151 1.00 93.31 90 LEU A O 1
ATOM 701 N N . GLU A 1 91 ? 1.234 -2.376 -19.063 1.00 91.69 91 GLU A N 1
ATOM 702 C CA . GLU A 1 91 ? 2.273 -3.375 -19.353 1.00 91.69 91 GLU A CA 1
ATOM 703 C C . GLU A 1 91 ? 1.779 -4.478 -20.294 1.00 91.69 91 GLU A C 1
ATOM 705 O O . GLU A 1 91 ? 2.445 -4.784 -21.281 1.00 91.69 91 GLU A O 1
ATOM 710 N N . ALA A 1 92 ? 0.575 -5.011 -20.079 1.00 92.25 92 ALA A N 1
ATOM 711 C CA . ALA A 1 92 ? -0.010 -6.004 -20.982 1.00 92.25 92 ALA A CA 1
ATOM 712 C C . ALA A 1 92 ? -0.203 -5.443 -22.403 1.00 92.25 92 ALA A C 1
ATOM 714 O O . ALA A 1 92 ? 0.000 -6.131 -23.407 1.00 92.25 92 ALA A O 1
ATOM 715 N N . THR A 1 93 ? -0.583 -4.167 -22.506 1.00 92.94 93 THR A N 1
ATOM 716 C CA . THR A 1 93 ? -0.720 -3.475 -23.792 1.00 92.94 93 THR A CA 1
ATOM 717 C C . THR A 1 93 ? 0.642 -3.193 -24.427 1.00 92.94 93 THR A C 1
ATOM 719 O O . THR A 1 93 ? 0.795 -3.361 -25.636 1.00 92.94 93 THR A O 1
ATOM 722 N N . SER A 1 94 ? 1.625 -2.806 -23.616 1.00 91.56 94 SER A N 1
ATOM 723 C CA . SER A 1 94 ? 3.022 -2.591 -23.997 1.00 91.56 94 SER A CA 1
ATOM 724 C C . SER A 1 94 ? 3.609 -3.842 -24.661 1.00 91.56 94 SER A C 1
ATOM 726 O O . SER A 1 94 ? 4.070 -3.771 -25.797 1.00 91.56 94 SER A O 1
ATOM 728 N N . GLU A 1 95 ? 3.453 -5.013 -24.034 1.00 90.50 95 GLU A N 1
ATOM 729 C CA . GLU A 1 95 ? 3.895 -6.305 -24.582 1.00 90.50 95 GLU A CA 1
ATOM 730 C C . GLU A 1 95 ? 3.154 -6.685 -25.867 1.00 90.50 95 GLU A C 1
ATOM 732 O O . GLU A 1 95 ? 3.751 -7.166 -26.827 1.00 90.50 95 GLU A O 1
ATOM 737 N N . LYS A 1 96 ? 1.841 -6.437 -25.923 1.00 91.81 96 LYS A N 1
ATOM 738 C CA . LYS A 1 96 ? 1.023 -6.758 -27.099 1.00 91.81 96 LYS A CA 1
ATOM 739 C C . LYS A 1 96 ? 1.419 -5.961 -28.345 1.00 91.81 96 LYS A C 1
ATOM 741 O O . LYS A 1 96 ? 1.273 -6.473 -29.455 1.00 91.81 96 LYS A O 1
ATOM 746 N N . TYR A 1 97 ? 1.828 -4.707 -28.172 1.00 89.06 97 TYR A N 1
ATOM 747 C CA . TYR A 1 97 ? 2.215 -3.819 -29.271 1.00 89.06 97 TYR A CA 1
ATOM 748 C C . TYR A 1 97 ? 3.733 -3.674 -29.427 1.00 89.06 97 TYR A C 1
ATOM 750 O O . TYR A 1 97 ? 4.153 -2.883 -30.267 1.00 89.06 97 TYR A O 1
ATOM 758 N N . ASP A 1 98 ? 4.519 -4.440 -28.665 1.00 86.56 98 ASP A N 1
ATOM 759 C CA . ASP A 1 98 ? 5.986 -4.420 -28.675 1.00 86.56 98 ASP A CA 1
ATOM 760 C C . ASP A 1 98 ? 6.566 -3.007 -28.465 1.00 86.56 98 ASP A C 1
ATOM 762 O O . ASP A 1 98 ? 7.464 -2.545 -29.166 1.00 86.56 98 ASP A O 1
ATOM 766 N N . VAL A 1 99 ? 5.988 -2.274 -27.509 1.00 88.25 99 VAL A N 1
ATOM 767 C CA . VAL A 1 99 ? 6.461 -0.944 -27.106 1.00 88.25 99 VAL A CA 1
ATOM 768 C C . VAL A 1 99 ? 7.336 -1.108 -25.861 1.00 88.25 99 VAL A C 1
ATOM 770 O O . VAL A 1 99 ? 6.949 -1.833 -24.951 1.00 88.25 99 VAL A O 1
ATOM 773 N N . PRO A 1 100 ? 8.497 -0.444 -25.739 1.00 87.38 100 PRO A N 1
ATOM 774 C CA . PRO A 1 100 ? 9.343 -0.564 -24.554 1.00 87.38 100 PRO A CA 1
ATOM 775 C C . PRO A 1 100 ? 8.808 0.300 -23.397 1.00 87.38 100 PRO A C 1
ATOM 777 O O . PRO A 1 100 ? 9.446 1.262 -22.977 1.00 87.38 100 PRO A O 1
ATOM 780 N N . CYS A 1 101 ? 7.620 -0.014 -22.871 1.00 91.62 101 CYS A N 1
ATOM 781 C CA . CYS A 1 101 ? 7.053 0.644 -21.690 1.00 91.62 101 CYS A CA 1
ATOM 782 C C . CYS A 1 101 ? 7.061 -0.290 -20.471 1.00 91.62 101 CYS A C 1
ATOM 784 O O . CYS A 1 101 ? 6.681 -1.459 -20.578 1.00 91.62 101 CYS A O 1
ATOM 786 N N . ARG A 1 102 ? 7.509 0.224 -19.317 1.00 91.06 102 ARG A N 1
ATOM 787 C CA . ARG A 1 102 ? 7.669 -0.524 -18.056 1.00 91.06 102 ARG A CA 1
ATOM 788 C C . ARG A 1 102 ? 7.141 0.261 -16.866 1.00 91.06 102 ARG A C 1
ATOM 790 O O . ARG A 1 102 ? 7.248 1.488 -16.866 1.00 91.06 102 ARG A O 1
ATOM 797 N N . VAL A 1 103 ? 6.627 -0.431 -15.849 1.00 93.94 103 VAL A N 1
ATOM 798 C CA . VAL A 1 103 ? 6.089 0.205 -14.645 1.00 93.94 103 VAL A CA 1
ATOM 799 C C . VAL A 1 103 ? 6.756 -0.321 -13.372 1.00 93.94 103 VAL A C 1
ATOM 801 O O . VAL A 1 103 ? 6.661 -1.499 -13.050 1.00 93.94 103 VAL A O 1
ATOM 804 N N . GLU A 1 104 ? 7.348 0.581 -12.585 1.00 95.06 104 GLU A N 1
ATOM 805 C CA . GLU A 1 104 ? 7.944 0.259 -11.284 1.00 95.06 104 GLU A CA 1
ATOM 806 C C . GLU A 1 104 ? 7.070 0.696 -10.128 1.00 95.06 104 GLU A C 1
ATOM 808 O O . GLU A 1 104 ? 6.693 1.858 -10.045 1.00 95.06 104 GLU A O 1
ATOM 813 N N . TYR A 1 105 ? 6.803 -0.210 -9.188 1.00 95.38 105 TYR A N 1
ATOM 814 C CA . TYR A 1 105 ? 6.070 0.095 -7.961 1.00 95.38 105 TYR A CA 1
ATOM 815 C C . TYR A 1 105 ? 6.985 0.105 -6.740 1.00 95.38 105 TYR A C 1
ATOM 817 O O . TYR A 1 105 ? 7.662 -0.882 -6.449 1.00 95.38 105 TYR A O 1
ATOM 825 N N . ILE A 1 106 ? 6.921 1.182 -5.958 1.00 94.88 106 ILE A N 1
ATOM 826 C CA . ILE A 1 106 ? 7.575 1.292 -4.654 1.00 94.88 106 ILE A CA 1
ATOM 827 C C . ILE A 1 106 ? 6.558 1.745 -3.614 1.00 94.88 106 ILE A C 1
ATOM 829 O O . ILE A 1 106 ? 5.898 2.765 -3.784 1.00 94.88 106 ILE A O 1
ATOM 833 N N . ASN A 1 107 ? 6.476 1.007 -2.506 1.00 93.75 107 ASN A N 1
ATOM 834 C CA . ASN A 1 107 ? 5.768 1.453 -1.311 1.00 93.75 107 ASN A CA 1
ATOM 835 C C . ASN A 1 107 ? 6.729 2.238 -0.400 1.00 93.75 107 ASN A C 1
ATOM 837 O O . ASN A 1 107 ? 7.635 1.658 0.209 1.00 93.75 107 ASN A O 1
ATOM 841 N N . CYS A 1 108 ? 6.516 3.548 -0.296 1.00 92.69 108 CYS A N 1
ATOM 842 C CA . CYS A 1 108 ? 7.328 4.462 0.500 1.00 92.69 108 CYS A CA 1
ATOM 843 C C . CYS A 1 108 ? 7.077 4.377 2.014 1.00 92.69 108 CYS A C 1
ATOM 845 O O . CYS A 1 108 ? 7.840 4.959 2.783 1.00 92.69 108 CYS A O 1
ATOM 847 N N . GLU A 1 109 ? 6.075 3.622 2.467 1.00 88.88 109 GLU A N 1
ATOM 848 C CA . GLU A 1 109 ? 5.925 3.252 3.879 1.00 88.88 109 GLU A CA 1
ATOM 849 C C . GLU A 1 109 ? 7.021 2.260 4.315 1.00 88.88 109 GLU A C 1
ATOM 851 O O . GLU A 1 109 ? 7.543 2.337 5.428 1.00 88.88 109 GLU A O 1
ATOM 856 N N . VAL A 1 110 ? 7.413 1.350 3.412 1.00 88.38 110 VAL A N 1
ATOM 857 C CA . VAL A 1 110 ? 8.440 0.316 3.645 1.00 88.38 110 VAL A CA 1
ATOM 858 C C . VAL A 1 110 ? 9.840 0.821 3.274 1.00 88.38 110 VAL A C 1
ATOM 860 O O . VAL A 1 110 ? 10.829 0.563 3.977 1.00 88.38 110 VAL A O 1
ATOM 863 N N . THR A 1 111 ? 9.921 1.538 2.152 1.00 88.44 111 THR A N 1
ATOM 864 C CA . THR A 1 111 ? 11.141 2.144 1.613 1.00 88.44 111 THR A CA 1
ATOM 865 C C . THR A 1 111 ? 11.047 3.660 1.768 1.00 88.44 111 THR A C 1
ATOM 867 O O . THR A 1 111 ? 10.697 4.392 0.850 1.00 88.44 111 THR A O 1
ATOM 870 N N . ASP A 1 112 ? 11.360 4.122 2.970 1.00 84.88 112 ASP A N 1
ATOM 871 C CA . ASP A 1 112 ? 11.014 5.445 3.494 1.00 84.88 112 ASP A CA 1
ATOM 872 C C . ASP A 1 112 ? 12.170 6.460 3.477 1.00 84.88 112 ASP A C 1
ATOM 874 O O . ASP A 1 112 ? 12.067 7.551 4.044 1.00 84.88 112 ASP A O 1
ATOM 878 N N . THR A 1 113 ? 13.287 6.108 2.833 1.00 89.69 113 THR A N 1
ATOM 879 C CA . THR A 1 113 ? 14.437 7.000 2.669 1.00 89.69 113 THR A CA 1
ATOM 880 C C . THR A 1 113 ? 14.787 7.222 1.209 1.00 89.69 113 THR A C 1
ATOM 882 O O . THR A 1 113 ? 14.753 6.289 0.404 1.00 89.69 113 THR A O 1
ATOM 885 N N . GLN A 1 114 ? 15.211 8.449 0.887 1.00 89.62 114 GLN A N 1
ATOM 886 C CA . GLN A 1 114 ? 15.716 8.827 -0.440 1.00 89.62 114 GLN A CA 1
ATOM 887 C C . GLN A 1 114 ? 16.681 7.798 -1.014 1.00 89.62 114 GLN A C 1
ATOM 889 O O . GLN A 1 114 ? 16.537 7.344 -2.147 1.00 89.62 114 GLN A O 1
ATOM 894 N N . TYR A 1 115 ? 17.669 7.438 -0.202 1.00 91.81 115 TYR A N 1
ATOM 895 C CA . TYR A 1 115 ? 18.718 6.524 -0.595 1.00 91.81 115 TYR A CA 1
ATOM 896 C C . TYR A 1 115 ? 18.152 5.165 -1.014 1.00 91.81 115 TYR A C 1
ATOM 898 O O . TYR A 1 115 ? 18.503 4.656 -2.074 1.00 91.81 115 TYR A O 1
ATOM 906 N N . ARG A 1 116 ? 17.259 4.583 -0.201 1.00 92.19 116 ARG A N 1
ATOM 907 C CA . ARG A 1 116 ? 16.722 3.244 -0.459 1.00 92.19 116 ARG A CA 1
ATOM 908 C C . ARG A 1 116 ? 15.777 3.235 -1.659 1.00 92.19 116 ARG A C 1
ATOM 910 O O . ARG A 1 116 ? 15.818 2.272 -2.413 1.00 92.19 116 ARG A O 1
ATOM 917 N N . VAL A 1 117 ? 14.985 4.294 -1.865 1.00 92.56 117 VAL A N 1
ATOM 918 C CA . VAL A 1 117 ? 14.131 4.429 -3.061 1.00 92.56 117 VAL A CA 1
ATOM 919 C C . VAL A 1 117 ? 14.993 4.436 -4.324 1.00 92.56 117 VAL A C 1
ATOM 921 O O . VAL A 1 117 ? 14.773 3.619 -5.214 1.00 92.56 117 VAL A O 1
ATOM 924 N N . LEU A 1 118 ? 16.014 5.298 -4.382 1.00 92.69 118 LEU A N 1
ATOM 925 C CA . LEU A 1 118 ? 16.896 5.393 -5.549 1.00 92.69 118 LEU A CA 1
ATOM 926 C C . LEU A 1 118 ? 17.707 4.110 -5.771 1.00 92.69 118 LEU A C 1
ATOM 928 O O . LEU A 1 118 ? 17.807 3.651 -6.902 1.00 92.69 118 LEU A O 1
ATOM 932 N N . ALA A 1 119 ? 18.244 3.502 -4.709 1.00 94.31 119 ALA A N 1
ATOM 933 C CA . ALA A 1 119 ? 18.996 2.252 -4.813 1.00 94.31 119 ALA A CA 1
ATOM 934 C C . ALA A 1 119 ? 18.115 1.086 -5.294 1.00 94.31 119 ALA A C 1
ATOM 936 O O . ALA A 1 119 ? 18.544 0.296 -6.130 1.00 94.31 119 ALA A O 1
ATOM 937 N N . GLN A 1 120 ? 16.874 0.988 -4.803 1.00 95.00 120 GLN A N 1
ATOM 938 C CA . GLN A 1 120 ? 15.924 -0.033 -5.244 1.00 95.00 120 GLN A CA 1
ATOM 939 C C . GLN A 1 120 ? 15.559 0.143 -6.723 1.00 95.00 120 GLN A C 1
ATOM 941 O O . GLN A 1 120 ? 15.569 -0.837 -7.468 1.00 95.00 120 GLN A O 1
ATOM 946 N N . LEU A 1 121 ? 15.286 1.378 -7.162 1.00 94.31 121 LEU A N 1
ATOM 947 C CA . LEU A 1 121 ? 15.040 1.667 -8.575 1.00 94.31 121 LEU A CA 1
ATOM 948 C C . LEU A 1 121 ? 16.266 1.324 -9.426 1.00 94.31 121 LEU A C 1
ATOM 950 O O . LEU A 1 121 ? 16.134 0.567 -10.382 1.00 94.31 121 LEU A O 1
ATOM 954 N N . ALA A 1 122 ? 17.455 1.809 -9.049 1.00 95.19 122 ALA A N 1
ATOM 955 C CA . ALA A 1 122 ? 18.704 1.533 -9.758 1.00 95.19 122 ALA A CA 1
ATOM 956 C C . ALA A 1 122 ? 18.912 0.032 -9.959 1.00 95.19 122 ALA A C 1
ATOM 958 O O . ALA A 1 122 ? 19.072 -0.411 -11.089 1.00 95.19 122 ALA A O 1
ATOM 959 N N . ASN A 1 123 ? 18.820 -0.757 -8.886 1.00 96.31 123 ASN A N 1
ATOM 960 C CA . ASN A 1 123 ? 18.993 -2.207 -8.957 1.00 96.31 123 ASN A CA 1
ATOM 961 C C . ASN A 1 123 ? 17.962 -2.875 -9.867 1.00 96.31 123 ASN A C 1
ATOM 963 O O . ASN A 1 123 ? 18.324 -3.740 -10.655 1.00 96.31 123 ASN A O 1
ATOM 967 N N . THR A 1 124 ? 16.708 -2.422 -9.834 1.00 95.62 124 THR A N 1
ATOM 968 C CA . THR A 1 124 ? 15.660 -2.977 -10.701 1.00 95.62 124 THR A CA 1
ATOM 969 C C . THR A 1 124 ? 15.952 -2.724 -12.184 1.00 95.62 124 THR A C 1
ATOM 971 O O . THR A 1 124 ? 15.756 -3.601 -13.025 1.00 95.62 124 THR A O 1
ATOM 974 N N . PHE A 1 125 ? 16.451 -1.534 -12.530 1.00 95.38 125 PHE A N 1
ATOM 975 C CA . PHE A 1 125 ? 16.853 -1.227 -13.904 1.00 95.38 125 PHE A CA 1
ATOM 976 C C . PHE A 1 125 ? 18.151 -1.940 -14.304 1.00 95.38 125 PHE A C 1
ATOM 978 O O . PHE A 1 125 ? 18.217 -2.456 -15.417 1.00 95.38 125 PHE A O 1
ATOM 985 N N . ILE A 1 126 ? 19.130 -2.049 -13.400 1.00 96.00 126 ILE A N 1
ATOM 986 C CA . ILE A 1 126 ? 20.383 -2.791 -13.615 1.00 96.00 126 ILE A CA 1
ATOM 987 C C . ILE A 1 126 ? 20.098 -4.264 -13.916 1.00 96.00 126 ILE A C 1
ATOM 989 O O . ILE A 1 126 ? 20.566 -4.769 -14.931 1.00 96.00 126 ILE A O 1
ATOM 993 N N . GLU A 1 127 ? 19.291 -4.941 -13.096 1.00 95.44 127 GLU A N 1
ATOM 994 C CA . GLU A 1 127 ? 18.926 -6.352 -13.300 1.00 95.44 127 GLU A CA 1
ATOM 995 C C . GLU A 1 127 ? 18.275 -6.576 -14.672 1.00 95.44 127 GLU A C 1
ATOM 997 O O . GLU A 1 127 ? 18.559 -7.551 -15.369 1.00 95.44 127 GLU A O 1
ATOM 1002 N N . ARG A 1 128 ? 17.438 -5.636 -15.116 1.00 93.50 128 ARG A N 1
ATOM 1003 C CA . ARG A 1 128 ? 16.817 -5.705 -16.444 1.00 93.50 128 ARG A CA 1
ATOM 1004 C C . ARG A 1 128 ? 17.782 -5.427 -17.576 1.00 93.50 128 ARG A C 1
ATOM 1006 O O . ARG A 1 128 ? 17.657 -6.041 -18.629 1.00 93.50 128 ARG A O 1
ATOM 1013 N N . ASN A 1 129 ? 18.713 -4.504 -17.384 1.00 95.19 129 ASN A N 1
ATOM 1014 C CA . ASN A 1 129 ? 19.748 -4.240 -18.373 1.00 95.19 129 ASN A CA 1
ATOM 1015 C C . ASN A 1 129 ? 20.651 -5.463 -18.521 1.00 95.19 129 ASN A C 1
ATOM 1017 O O . ASN A 1 129 ? 20.941 -5.847 -19.645 1.00 95.19 129 ASN A O 1
ATOM 1021 N N . GLN A 1 130 ? 20.992 -6.140 -17.422 1.00 94.81 130 GLN A N 1
ATOM 1022 C CA . GLN A 1 130 ? 21.719 -7.408 -17.464 1.00 94.81 130 GLN A CA 1
ATOM 1023 C C . GLN A 1 130 ? 20.953 -8.472 -18.261 1.00 94.81 130 GLN A C 1
ATOM 1025 O O . GLN A 1 130 ? 21.544 -9.107 -19.130 1.00 94.81 130 GLN A O 1
ATOM 1030 N N . ALA A 1 131 ? 19.647 -8.630 -18.017 1.00 93.81 131 ALA A N 1
ATOM 1031 C CA . ALA A 1 131 ? 18.814 -9.576 -18.764 1.00 93.81 131 ALA A CA 1
ATOM 1032 C C . ALA A 1 131 ? 18.724 -9.228 -20.262 1.00 93.81 131 ALA A C 1
ATOM 1034 O O . ALA A 1 131 ? 18.851 -10.109 -21.107 1.00 93.81 131 ALA A O 1
ATOM 1035 N N . TYR A 1 132 ? 18.559 -7.944 -20.595 1.00 93.31 132 TYR A N 1
ATOM 1036 C CA . TYR A 1 132 ? 18.562 -7.462 -21.979 1.00 93.31 132 TYR A CA 1
ATOM 1037 C C . TYR A 1 132 ? 19.900 -7.731 -22.676 1.00 93.31 132 TYR A C 1
ATOM 1039 O O . TYR A 1 132 ? 19.927 -8.215 -23.804 1.00 93.31 132 TYR A O 1
ATOM 1047 N N . VAL A 1 133 ? 21.016 -7.440 -22.003 1.00 95.38 133 VAL A N 1
ATOM 1048 C CA . VAL A 1 133 ? 22.358 -7.678 -22.541 1.00 95.38 133 VAL A CA 1
ATOM 1049 C C . VAL A 1 133 ? 22.607 -9.170 -22.747 1.00 95.38 133 VAL A C 1
ATOM 1051 O O . VAL A 1 133 ? 23.180 -9.547 -23.760 1.00 95.38 133 VAL A O 1
ATOM 1054 N N . GLU A 1 134 ? 22.160 -10.030 -21.832 1.00 95.00 134 GLU A N 1
ATOM 1055 C CA . GLU A 1 134 ? 22.312 -11.483 -21.953 1.00 95.00 134 GLU A CA 1
ATOM 1056 C C . GLU A 1 134 ? 21.524 -12.074 -23.131 1.00 95.00 134 GLU A C 1
ATOM 1058 O O . GLU A 1 134 ? 22.074 -12.865 -23.902 1.00 95.00 134 GLU A O 1
ATOM 1063 N N . ASP A 1 135 ? 20.273 -11.649 -23.316 1.00 93.94 135 ASP A N 1
ATOM 1064 C CA . ASP A 1 135 ? 19.456 -12.027 -24.476 1.00 93.94 135 ASP A CA 1
ATOM 1065 C C . ASP A 1 135 ? 20.111 -11.546 -25.780 1.00 93.94 135 ASP A C 1
ATOM 1067 O O . ASP A 1 135 ? 20.331 -12.316 -26.718 1.00 93.94 135 ASP A O 1
ATOM 1071 N N . ARG A 1 136 ? 20.569 -10.288 -25.791 1.00 94.12 136 ARG A N 1
ATOM 1072 C CA . ARG A 1 136 ? 21.224 -9.694 -26.956 1.00 94.12 136 ARG A CA 1
ATOM 1073 C C . ARG A 1 136 ? 22.549 -10.368 -27.305 1.00 94.12 136 ARG A C 1
ATOM 1075 O O . ARG A 1 136 ? 22.823 -10.568 -28.485 1.00 94.12 136 ARG A O 1
ATOM 1082 N N . LEU A 1 137 ? 23.370 -10.711 -26.314 1.00 95.25 137 LEU A N 1
ATOM 1083 C CA . LEU A 1 137 ? 24.615 -11.453 -26.519 1.00 95.25 137 LEU A CA 1
ATOM 1084 C C . LEU A 1 137 ? 24.330 -12.821 -27.135 1.00 95.25 137 LEU A C 1
ATOM 1086 O O . LEU A 1 137 ? 24.969 -13.175 -28.119 1.00 95.25 137 LEU A O 1
ATOM 1090 N N . THR A 1 138 ? 23.321 -13.534 -26.629 1.00 95.25 138 THR A N 1
ATOM 1091 C CA . THR A 1 138 ? 22.915 -14.841 -27.168 1.00 95.25 138 THR A CA 1
ATOM 1092 C C . THR A 1 138 ? 22.555 -14.744 -28.657 1.00 95.25 138 THR A C 1
ATOM 1094 O O . THR A 1 138 ? 23.044 -15.533 -29.470 1.00 95.25 138 THR A O 1
ATOM 1097 N N . ASP A 1 139 ? 21.758 -13.742 -29.035 1.00 92.75 139 ASP A N 1
ATOM 1098 C CA . ASP A 1 139 ? 21.380 -13.492 -30.431 1.00 92.75 139 ASP A CA 1
ATOM 1099 C C . ASP A 1 139 ? 22.581 -13.136 -31.321 1.00 92.75 139 ASP A C 1
ATOM 1101 O O . ASP A 1 139 ? 22.696 -13.607 -32.458 1.00 92.75 139 ASP A O 1
ATOM 1105 N N . LEU A 1 140 ? 23.477 -12.277 -30.826 1.00 93.12 140 LEU A N 1
ATOM 1106 C CA . LEU A 1 140 ? 24.640 -11.817 -31.583 1.00 93.12 140 LEU A CA 1
ATOM 1107 C C . LEU A 1 140 ? 25.693 -12.915 -31.739 1.00 93.12 140 LEU A C 1
ATOM 1109 O O . LEU A 1 140 ? 26.301 -13.008 -32.804 1.00 93.12 140 LEU A O 1
ATOM 1113 N N . GLU A 1 141 ? 25.884 -13.764 -30.732 1.00 92.81 141 GLU A N 1
ATOM 1114 C CA . GLU A 1 141 ? 26.767 -14.929 -30.796 1.00 92.81 141 GLU A CA 1
ATOM 1115 C C . GLU A 1 141 ? 26.260 -15.966 -31.810 1.00 92.81 141 GLU A C 1
ATOM 1117 O O . GLU A 1 141 ? 27.049 -16.447 -32.631 1.00 92.81 141 GLU A O 1
ATOM 1122 N N . ASP A 1 142 ? 24.950 -16.264 -31.833 1.00 92.38 142 ASP A N 1
ATOM 1123 C CA . ASP A 1 142 ? 24.354 -17.132 -32.867 1.00 92.38 142 ASP A CA 1
ATOM 1124 C C . ASP A 1 142 ? 24.549 -16.536 -34.266 1.00 92.38 142 ASP A C 1
ATOM 1126 O O . ASP A 1 142 ? 24.996 -17.220 -35.197 1.00 92.38 142 ASP A O 1
ATOM 1130 N N . LEU A 1 143 ? 24.269 -15.236 -34.417 1.00 91.06 143 LEU A N 1
ATOM 1131 C CA . LEU A 1 143 ? 24.477 -14.526 -35.675 1.00 91.06 143 LEU A CA 1
ATOM 1132 C C . LEU A 1 143 ? 25.947 -14.575 -36.102 1.00 91.06 143 LEU A C 1
ATOM 1134 O O . LEU A 1 143 ? 26.227 -14.813 -37.278 1.00 91.06 143 LEU A O 1
ATOM 1138 N N . HIS A 1 144 ? 26.879 -14.388 -35.167 1.00 91.62 144 HIS A N 1
ATOM 1139 C CA . HIS A 1 144 ? 28.313 -14.397 -35.428 1.00 91.62 144 HIS A CA 1
ATOM 1140 C C . HIS A 1 144 ? 28.790 -15.775 -35.900 1.00 91.62 144 HIS A C 1
ATOM 1142 O O . HIS A 1 144 ? 29.472 -15.873 -36.924 1.00 91.62 144 HIS A O 1
ATOM 1148 N N . GLU A 1 145 ? 28.376 -16.855 -35.231 1.00 90.50 145 GLU A N 1
ATOM 1149 C CA . GLU A 1 145 ? 28.712 -18.225 -35.639 1.00 90.50 145 GLU A CA 1
ATOM 1150 C C . GLU A 1 145 ? 28.145 -18.574 -37.020 1.00 90.50 145 GLU A C 1
ATOM 1152 O O . GLU A 1 145 ? 28.838 -19.158 -37.861 1.00 90.50 145 GLU A O 1
ATOM 1157 N N . ARG A 1 146 ? 26.913 -18.152 -37.317 1.00 90.06 146 ARG A N 1
ATOM 1158 C CA . ARG A 1 146 ? 26.301 -18.350 -38.639 1.00 90.06 146 ARG A CA 1
ATOM 1159 C C . ARG A 1 146 ? 27.001 -17.532 -39.725 1.00 90.06 146 ARG A C 1
ATOM 1161 O O . ARG A 1 146 ? 27.333 -18.077 -40.780 1.00 90.06 146 ARG A O 1
ATOM 1168 N N . ALA A 1 147 ? 27.279 -16.257 -39.460 1.00 89.06 147 ALA A N 1
ATOM 1169 C CA . ALA A 1 147 ? 27.956 -15.346 -40.381 1.00 89.06 147 ALA A CA 1
ATOM 1170 C C . ALA A 1 147 ? 29.412 -15.753 -40.668 1.00 89.06 147 ALA A C 1
ATOM 1172 O O . ALA A 1 147 ? 29.944 -15.466 -41.743 1.00 89.06 147 ALA A O 1
ATOM 1173 N N . ARG A 1 148 ? 30.059 -16.465 -39.737 1.00 88.69 148 ARG A N 1
ATOM 1174 C CA . ARG A 1 148 ? 31.390 -17.054 -39.933 1.00 88.69 148 ARG A CA 1
ATOM 1175 C C . ARG A 1 148 ? 31.397 -18.140 -41.010 1.00 88.69 148 ARG A C 1
ATOM 1177 O O . ARG A 1 148 ? 32.408 -18.315 -41.693 1.00 88.69 148 ARG A O 1
ATOM 1184 N N . VAL A 1 149 ? 30.295 -18.878 -41.143 1.00 89.56 149 VAL A N 1
ATOM 1185 C CA . VAL A 1 149 ? 30.121 -19.933 -42.153 1.00 89.56 149 VAL A CA 1
ATOM 1186 C C . VAL A 1 149 ? 29.626 -19.351 -43.476 1.00 89.56 149 VAL A C 1
ATOM 1188 O O . VAL A 1 149 ? 30.112 -19.751 -44.535 1.00 89.56 149 VAL A O 1
ATOM 1191 N N . ASP A 1 150 ? 28.695 -18.397 -43.420 1.00 87.19 150 ASP A N 1
ATOM 1192 C CA . ASP A 1 150 ? 28.150 -17.700 -44.584 1.00 87.19 150 ASP A CA 1
ATOM 1193 C C . ASP A 1 150 ? 28.032 -16.191 -44.323 1.00 87.19 150 ASP A C 1
ATOM 1195 O O . ASP A 1 150 ? 27.100 -15.717 -43.671 1.00 87.19 150 ASP A O 1
ATOM 1199 N N . SER A 1 151 ? 28.961 -15.416 -44.890 1.00 79.94 151 SER A N 1
ATOM 1200 C CA . SER A 1 151 ? 28.999 -13.961 -44.719 1.00 79.94 151 SER A CA 1
ATOM 1201 C C . SER A 1 151 ? 27.796 -13.240 -45.336 1.00 79.94 151 SER A C 1
ATOM 1203 O O . SER A 1 151 ? 27.584 -12.070 -45.033 1.00 79.94 151 SER A O 1
ATOM 1205 N N . ALA A 1 152 ? 27.010 -13.896 -46.202 1.00 82.56 152 ALA A N 1
ATOM 1206 C CA . ALA A 1 152 ? 25.808 -13.300 -46.784 1.00 82.56 152 ALA A CA 1
ATOM 1207 C C . ALA A 1 152 ? 24.706 -13.047 -45.740 1.00 82.56 152 ALA A C 1
ATOM 1209 O O . ALA A 1 152 ? 23.865 -12.180 -45.954 1.00 82.56 152 ALA A O 1
ATOM 1210 N N . ILE A 1 153 ? 24.741 -13.744 -44.597 1.00 84.50 153 ILE A N 1
ATOM 1211 C CA . ILE A 1 153 ? 23.773 -13.593 -43.497 1.00 84.50 153 ILE A CA 1
ATOM 1212 C C . ILE A 1 153 ? 23.845 -12.194 -42.858 1.00 84.50 153 ILE A C 1
ATOM 1214 O O . ILE A 1 153 ? 22.842 -11.696 -42.356 1.00 84.50 153 ILE A O 1
ATOM 1218 N N . LEU A 1 154 ? 25.002 -11.524 -42.930 1.00 83.12 154 LEU A N 1
ATOM 1219 C CA . LEU A 1 154 ? 25.167 -10.163 -42.409 1.00 83.12 154 LEU A CA 1
ATOM 1220 C C . LEU A 1 154 ? 24.408 -9.108 -43.223 1.00 83.12 154 LEU A C 1
ATOM 1222 O O . LEU A 1 154 ? 24.120 -8.044 -42.686 1.00 83.12 154 LEU A O 1
ATOM 1226 N N . ALA A 1 155 ? 24.044 -9.397 -44.479 1.00 79.69 155 ALA A N 1
ATOM 1227 C CA . ALA A 1 155 ? 23.354 -8.440 -45.348 1.00 79.69 155 ALA A CA 1
ATOM 1228 C C . ALA A 1 155 ? 21.943 -8.072 -44.855 1.00 79.69 155 ALA A C 1
ATOM 1230 O O . ALA A 1 155 ? 21.451 -6.997 -45.187 1.00 79.69 155 ALA A O 1
ATOM 1231 N N . ASP A 1 156 ? 21.324 -8.945 -44.056 1.00 77.56 156 ASP A N 1
ATOM 1232 C CA . ASP A 1 156 ? 20.022 -8.714 -43.419 1.00 77.56 156 ASP A CA 1
ATOM 1233 C C . ASP A 1 156 ? 20.158 -8.179 -41.976 1.00 77.56 156 ASP A C 1
ATOM 1235 O O . ASP A 1 156 ? 19.168 -8.071 -41.252 1.00 77.56 156 ASP A O 1
ATOM 1239 N N . SER A 1 157 ? 21.381 -7.858 -41.536 1.00 83.38 157 SER A N 1
ATOM 1240 C CA . SER A 1 157 ? 21.687 -7.367 -40.189 1.00 83.38 157 SER A CA 1
ATOM 1241 C C . SER A 1 157 ? 22.125 -5.897 -40.189 1.00 83.38 157 SER A C 1
ATOM 1243 O O . SER A 1 157 ? 22.392 -5.310 -41.234 1.00 83.38 157 SER A O 1
ATOM 1245 N N . ASN A 1 158 ? 22.251 -5.310 -38.996 1.00 83.75 158 ASN A N 1
ATOM 1246 C CA . ASN A 1 158 ? 22.769 -3.949 -38.808 1.00 83.75 158 ASN A CA 1
ATOM 1247 C C . ASN A 1 158 ? 24.312 -3.871 -38.804 1.00 83.75 158 ASN A C 1
ATOM 1249 O O . ASN A 1 158 ? 24.857 -2.828 -38.447 1.00 83.75 158 ASN A O 1
ATOM 1253 N N . TYR A 1 159 ? 25.018 -4.956 -39.143 1.00 87.88 159 TYR A N 1
ATOM 1254 C CA . TYR A 1 159 ? 26.477 -5.046 -39.043 1.00 87.88 159 TYR A CA 1
ATOM 1255 C C . TYR A 1 159 ? 27.114 -5.229 -40.424 1.00 87.88 159 TYR A C 1
ATOM 1257 O O . TYR A 1 159 ? 26.817 -6.188 -41.137 1.00 87.88 159 TYR A O 1
ATOM 1265 N N . ASP A 1 160 ? 28.034 -4.327 -40.775 1.00 85.62 160 ASP A N 1
ATOM 1266 C CA . ASP A 1 160 ? 28.717 -4.318 -42.076 1.00 85.62 160 ASP A CA 1
ATOM 1267 C C . ASP A 1 160 ? 29.805 -5.403 -42.187 1.00 85.62 160 ASP A C 1
ATOM 1269 O O . ASP A 1 160 ? 30.176 -5.825 -43.289 1.00 85.62 160 ASP A O 1
ATOM 1273 N N . SER A 1 161 ? 30.334 -5.879 -41.055 1.00 88.56 161 SER A N 1
ATOM 1274 C CA . SER A 1 161 ? 31.354 -6.925 -41.012 1.00 88.56 161 SER A CA 1
ATOM 1275 C C . SER A 1 161 ? 31.294 -7.782 -39.743 1.00 88.56 161 SER A C 1
ATOM 1277 O O . SER A 1 161 ? 30.770 -7.374 -38.709 1.00 88.56 161 SER A O 1
ATOM 1279 N N . LEU A 1 162 ? 31.916 -8.969 -39.799 1.00 87.75 162 LEU A N 1
ATOM 1280 C CA . LEU A 1 162 ? 32.144 -9.813 -38.614 1.00 87.75 162 LEU A CA 1
ATOM 1281 C C . LEU A 1 162 ? 32.943 -9.085 -37.522 1.00 87.75 162 LEU A C 1
ATOM 1283 O O . LEU A 1 162 ? 32.754 -9.361 -36.345 1.00 87.75 162 LEU A O 1
ATOM 1287 N N . GLY A 1 163 ? 33.832 -8.164 -37.910 1.00 89.56 163 GLY A N 1
ATOM 1288 C CA . GLY A 1 163 ? 34.595 -7.359 -36.957 1.00 89.56 163 GLY A CA 1
ATOM 1289 C C . GLY A 1 163 ? 33.709 -6.383 -36.187 1.00 89.56 163 GLY A C 1
ATOM 1290 O O . GLY A 1 163 ? 33.891 -6.235 -34.985 1.00 89.56 163 GLY A O 1
ATOM 1291 N N . ASP A 1 164 ? 32.728 -5.774 -36.858 1.00 89.62 164 ASP A N 1
ATOM 1292 C CA . ASP A 1 164 ? 31.773 -4.858 -36.221 1.00 89.62 164 ASP A CA 1
ATOM 1293 C C . ASP A 1 164 ? 30.834 -5.614 -35.274 1.00 89.62 164 ASP A C 1
ATOM 1295 O O . ASP A 1 164 ? 30.546 -5.142 -34.178 1.00 89.62 164 ASP A O 1
ATOM 1299 N N . LEU A 1 165 ? 30.419 -6.822 -35.668 1.00 90.81 165 LEU A N 1
ATOM 1300 C CA . LEU A 1 165 ? 29.623 -7.710 -34.823 1.00 90.81 165 LEU A CA 1
ATOM 1301 C C . LEU A 1 165 ? 30.395 -8.161 -33.572 1.00 90.81 165 LEU A C 1
ATOM 1303 O O . LEU A 1 165 ? 29.859 -8.092 -32.471 1.00 90.81 165 LEU A O 1
ATOM 1307 N N . GLN A 1 166 ? 31.662 -8.568 -33.719 1.00 92.69 166 GLN A N 1
ATOM 1308 C CA . GLN A 1 166 ? 32.504 -8.928 -32.573 1.00 92.69 166 GLN A CA 1
ATOM 1309 C C . GLN A 1 166 ? 32.754 -7.728 -31.651 1.00 92.69 166 GLN A C 1
ATOM 1311 O O . GLN A 1 166 ? 32.699 -7.877 -30.437 1.00 92.69 166 GLN A O 1
ATOM 1316 N N . ALA A 1 167 ? 32.993 -6.537 -32.208 1.00 93.56 167 ALA A N 1
ATOM 1317 C CA . ALA A 1 167 ? 33.189 -5.331 -31.409 1.00 93.56 167 ALA A CA 1
ATOM 1318 C C . ALA A 1 167 ? 31.946 -4.981 -30.573 1.00 93.56 167 ALA A C 1
ATOM 1320 O O . ALA A 1 167 ? 32.077 -4.507 -29.446 1.00 93.56 167 ALA A O 1
ATOM 1321 N N . GLU A 1 168 ? 30.749 -5.232 -31.108 1.00 93.19 168 GLU A N 1
ATOM 1322 C CA . GLU A 1 168 ? 29.501 -5.054 -30.370 1.00 93.19 168 GLU A CA 1
ATOM 1323 C C . GLU A 1 168 ? 29.339 -6.078 -29.239 1.00 93.19 168 GLU A C 1
ATOM 1325 O O . GLU A 1 168 ? 28.937 -5.699 -28.138 1.00 93.19 168 GLU A O 1
ATOM 1330 N N . ILE A 1 169 ? 29.682 -7.349 -29.486 1.00 93.88 169 ILE A N 1
ATOM 1331 C CA . ILE A 1 169 ? 29.704 -8.402 -28.456 1.00 93.88 169 ILE A CA 1
ATOM 1332 C C . ILE A 1 169 ? 30.663 -8.003 -27.328 1.00 93.88 169 ILE A C 1
ATOM 1334 O O . ILE A 1 169 ? 30.244 -7.929 -26.175 1.00 93.88 169 ILE A O 1
ATOM 1338 N N . ASP A 1 170 ? 31.906 -7.643 -27.661 1.00 95.12 170 ASP A N 1
ATOM 1339 C CA . ASP A 1 170 ? 32.926 -7.244 -26.683 1.00 95.12 170 ASP A CA 1
ATOM 1340 C C . ASP A 1 170 ? 32.472 -6.030 -25.847 1.00 95.12 170 ASP A C 1
ATOM 1342 O O . ASP A 1 170 ? 32.719 -5.963 -24.641 1.00 95.12 170 ASP A O 1
ATOM 1346 N N . ARG A 1 171 ? 31.787 -5.061 -26.475 1.00 95.31 171 ARG A N 1
ATOM 1347 C CA . ARG A 1 171 ? 31.218 -3.895 -25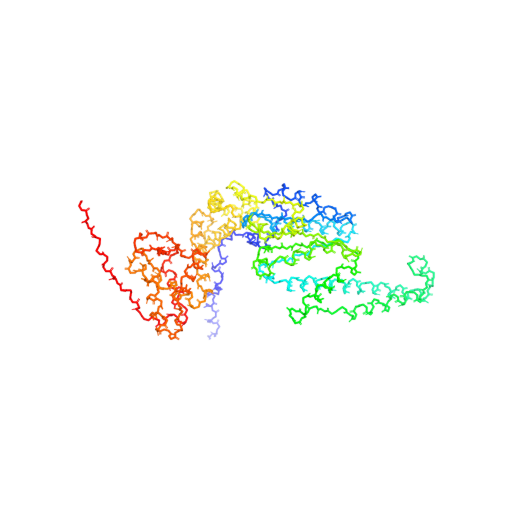.781 1.00 95.31 171 ARG A CA 1
ATOM 1348 C C . ARG A 1 171 ? 30.131 -4.315 -24.789 1.00 95.31 171 ARG A C 1
ATOM 1350 O O . ARG A 1 171 ? 30.166 -3.884 -23.643 1.00 95.31 171 ARG A O 1
ATOM 1357 N N . LEU A 1 172 ? 29.187 -5.153 -25.213 1.00 94.25 172 LEU A N 1
ATOM 1358 C CA . LEU A 1 172 ? 28.095 -5.630 -24.360 1.00 94.25 172 LEU A CA 1
ATOM 1359 C C . LEU A 1 172 ? 28.604 -6.491 -23.191 1.00 94.25 172 LEU A C 1
ATOM 1361 O O . LEU A 1 172 ? 28.095 -6.379 -22.075 1.00 94.25 172 LEU A O 1
ATOM 1365 N N . GLU A 1 173 ? 29.634 -7.311 -23.410 1.00 94.25 173 GLU A N 1
ATOM 1366 C CA . GLU A 1 173 ? 30.307 -8.050 -22.336 1.00 94.25 173 GLU A CA 1
ATOM 1367 C C . GLU A 1 173 ? 30.967 -7.113 -21.315 1.00 94.25 173 GLU A C 1
ATOM 1369 O O . GLU A 1 173 ? 30.862 -7.347 -20.107 1.00 94.25 173 GLU A O 1
ATOM 1374 N N . ALA A 1 174 ? 31.621 -6.044 -21.786 1.00 94.62 174 ALA A N 1
ATOM 1375 C CA . ALA A 1 174 ? 32.226 -5.035 -20.921 1.00 94.62 174 ALA A CA 1
ATOM 1376 C C . ALA A 1 174 ? 31.165 -4.293 -20.094 1.00 94.62 174 ALA A C 1
ATOM 1378 O O . ALA A 1 174 ? 31.290 -4.234 -18.871 1.00 94.62 174 ALA A O 1
ATOM 1379 N N . ASP A 1 175 ? 30.088 -3.824 -20.731 1.00 93.44 175 ASP A N 1
ATOM 1380 C CA . ASP A 1 175 ? 28.972 -3.165 -20.047 1.00 93.44 175 ASP A CA 1
ATOM 1381 C C . ASP A 1 175 ? 28.385 -4.074 -18.954 1.00 93.44 175 ASP A C 1
ATOM 1383 O O . ASP A 1 175 ? 28.220 -3.659 -17.806 1.00 93.44 175 ASP A O 1
ATOM 1387 N N . ARG A 1 176 ? 28.129 -5.353 -19.272 1.00 92.00 176 ARG A N 1
ATOM 1388 C CA . ARG A 1 176 ? 27.610 -6.339 -18.307 1.00 92.00 176 ARG A CA 1
ATOM 1389 C C . ARG A 1 176 ? 28.538 -6.516 -17.107 1.00 92.00 176 ARG A C 1
ATOM 1391 O O . ARG A 1 176 ? 28.053 -6.687 -15.989 1.00 92.00 176 ARG A O 1
ATOM 1398 N N . ALA A 1 177 ? 29.853 -6.510 -17.323 1.00 90.69 177 ALA A N 1
ATOM 1399 C CA . ALA A 1 177 ? 30.835 -6.656 -16.253 1.00 90.69 177 ALA A CA 1
ATOM 1400 C C . ALA A 1 177 ? 30.891 -5.431 -15.322 1.00 90.69 177 ALA A C 1
ATOM 1402 O O . ALA A 1 177 ? 31.249 -5.577 -14.152 1.00 90.69 177 ALA A O 1
ATOM 1403 N N . GLU A 1 178 ? 30.529 -4.246 -15.819 1.00 91.00 178 GLU A N 1
ATOM 1404 C CA . GLU A 1 178 ? 30.500 -2.993 -15.054 1.00 91.00 178 GLU A CA 1
ATOM 1405 C C . GLU A 1 178 ? 29.175 -2.755 -14.309 1.00 91.00 178 GLU A C 1
ATOM 1407 O O . GLU A 1 178 ? 29.143 -1.971 -13.357 1.00 91.00 178 GLU A O 1
ATOM 1412 N N . MET A 1 179 ? 28.098 -3.455 -14.683 1.00 92.06 179 MET A N 1
ATOM 1413 C CA . MET A 1 179 ? 26.791 -3.403 -14.017 1.00 92.06 179 MET A CA 1
ATOM 1414 C C . MET A 1 179 ? 26.840 -3.994 -12.592 1.00 92.06 179 MET A C 1
ATOM 1416 O O . MET A 1 179 ? 26.429 -5.132 -12.351 1.00 92.06 179 MET A O 1
ATOM 1420 N N . GLU A 1 180 ? 27.332 -3.211 -11.629 1.00 90.25 180 GLU A N 1
ATOM 1421 C CA . GLU A 1 180 ? 27.372 -3.550 -10.202 1.00 90.25 180 GLU A CA 1
ATOM 1422 C C . GLU A 1 180 ? 26.077 -3.115 -9.487 1.00 90.25 180 GLU A C 1
ATOM 1424 O O . GLU A 1 180 ? 25.648 -1.968 -9.638 1.00 90.25 180 GLU A O 1
ATOM 1429 N N . PRO A 1 181 ? 25.465 -3.978 -8.651 1.00 93.44 181 PRO A N 1
ATOM 1430 C CA . PRO A 1 181 ? 24.312 -3.584 -7.855 1.00 93.44 181 PRO A CA 1
ATOM 1431 C C . PRO A 1 181 ? 24.681 -2.490 -6.847 1.00 93.44 181 PRO A C 1
ATOM 1433 O O . PRO A 1 181 ? 25.670 -2.570 -6.114 1.00 93.44 181 PRO A O 1
ATOM 1436 N N . VAL A 1 182 ? 23.818 -1.486 -6.750 1.00 94.88 182 VAL A N 1
ATOM 1437 C CA . VAL A 1 182 ? 23.908 -0.423 -5.759 1.00 94.88 182 VAL A CA 1
ATOM 1438 C C . VAL A 1 182 ? 23.660 -1.008 -4.362 1.00 94.88 182 VAL A C 1
ATOM 1440 O O . VAL A 1 182 ? 22.605 -1.609 -4.118 1.00 94.88 182 VAL A O 1
ATOM 1443 N N . PRO A 1 183 ? 24.580 -0.823 -3.396 1.00 93.88 183 PRO A N 1
ATOM 1444 C CA . PRO A 1 183 ? 24.379 -1.312 -2.041 1.00 93.88 183 PRO A CA 1
ATOM 1445 C C . PRO A 1 183 ? 23.256 -0.540 -1.340 1.00 93.88 183 PRO A C 1
ATOM 1447 O O . PRO A 1 183 ? 23.024 0.634 -1.602 1.00 93.88 183 PRO A O 1
ATOM 1450 N N . MET A 1 184 ? 22.591 -1.177 -0.373 1.00 88.62 184 MET A N 1
ATOM 1451 C CA . MET A 1 184 ? 21.500 -0.544 0.388 1.00 88.62 184 MET A CA 1
ATOM 1452 C C . MET A 1 184 ? 21.977 0.490 1.418 1.00 88.62 184 MET A C 1
ATOM 1454 O O . MET A 1 184 ? 21.151 1.204 1.983 1.00 88.62 184 MET A O 1
ATOM 1458 N N . THR A 1 185 ? 23.291 0.603 1.642 1.00 89.25 185 THR A N 1
ATOM 1459 C CA . THR A 1 185 ? 23.938 1.698 2.383 1.00 89.25 185 THR A CA 1
ATOM 1460 C C . THR A 1 185 ? 25.396 1.868 1.935 1.00 89.25 185 THR A C 1
ATOM 1462 O O . THR A 1 185 ? 26.002 0.946 1.393 1.00 89.25 185 THR A O 1
ATOM 1465 N N . GLY A 1 186 ? 25.993 3.029 2.222 1.00 88.81 186 GLY A N 1
ATOM 1466 C CA . GLY A 1 186 ? 27.447 3.236 2.162 1.00 88.81 186 GLY A CA 1
ATOM 1467 C C . GLY A 1 186 ? 27.958 3.994 0.937 1.00 88.81 186 GLY A C 1
ATOM 1468 O O . GLY A 1 186 ? 29.046 4.566 1.005 1.00 88.81 186 GLY A O 1
ATOM 1469 N N . TRP A 1 187 ? 27.189 4.070 -0.152 1.00 93.19 187 TRP A N 1
ATOM 1470 C CA . TRP A 1 187 ? 27.514 4.990 -1.250 1.00 93.19 187 TRP A CA 1
ATOM 1471 C C . TRP A 1 187 ? 27.042 6.419 -0.939 1.00 93.19 187 TRP A C 1
ATOM 1473 O O . TRP A 1 187 ? 26.064 6.597 -0.214 1.00 93.19 187 TRP A O 1
ATOM 1483 N N . PRO A 1 188 ? 27.700 7.456 -1.486 1.00 93.00 188 PRO A N 1
ATOM 1484 C CA . PRO A 1 188 ? 27.135 8.802 -1.516 1.00 93.00 188 PRO A CA 1
ATOM 1485 C C . PRO A 1 188 ? 25.831 8.827 -2.321 1.00 93.00 188 PRO A C 1
ATOM 1487 O O . PRO A 1 188 ? 25.746 8.182 -3.366 1.00 93.00 188 PRO A O 1
ATOM 1490 N N . THR A 1 189 ? 24.840 9.600 -1.870 1.00 87.62 189 THR A N 1
ATOM 1491 C CA . THR A 1 189 ? 23.534 9.716 -2.544 1.00 87.62 189 THR A CA 1
ATOM 1492 C C . THR A 1 189 ? 23.672 10.158 -4.001 1.00 87.62 189 THR A C 1
ATOM 1494 O O . THR A 1 189 ? 23.011 9.587 -4.859 1.00 87.62 189 THR A O 1
ATOM 1497 N N . ASP A 1 190 ? 24.585 11.086 -4.299 1.00 89.12 190 ASP A N 1
ATOM 1498 C CA . ASP A 1 190 ? 24.827 11.559 -5.670 1.00 89.12 190 ASP A CA 1
ATOM 1499 C C . ASP A 1 190 ? 25.335 10.438 -6.586 1.00 89.12 190 ASP A C 1
ATOM 1501 O O . ASP A 1 190 ? 24.927 10.346 -7.737 1.00 89.12 190 ASP A O 1
ATOM 1505 N N . ARG A 1 191 ? 26.172 9.525 -6.066 1.00 93.44 191 ARG A N 1
ATOM 1506 C CA . ARG A 1 191 ? 26.631 8.357 -6.834 1.00 93.44 191 ARG A CA 1
ATOM 1507 C C . ARG A 1 191 ? 25.466 7.421 -7.143 1.00 93.44 191 ARG A C 1
ATOM 1509 O O . ARG A 1 191 ? 25.349 6.956 -8.271 1.00 93.44 191 ARG A O 1
ATOM 1516 N N . VAL A 1 192 ? 24.620 7.143 -6.148 1.00 93.31 192 VAL A N 1
ATOM 1517 C CA . VAL A 1 192 ? 23.414 6.316 -6.334 1.00 93.31 192 VAL A CA 1
ATOM 1518 C C . VAL A 1 192 ? 22.483 6.945 -7.364 1.00 93.31 192 VAL A C 1
ATOM 1520 O O . VAL A 1 192 ? 21.947 6.241 -8.212 1.00 93.31 192 VAL A O 1
ATOM 1523 N N . TYR A 1 193 ? 22.330 8.265 -7.314 1.00 90.38 193 TYR A N 1
ATOM 1524 C CA . TYR A 1 193 ? 21.526 9.022 -8.259 1.00 90.38 193 TYR A CA 1
ATOM 1525 C C . TYR A 1 193 ? 22.057 8.907 -9.693 1.00 90.38 193 TYR A C 1
ATOM 1527 O O . TYR A 1 193 ? 21.306 8.501 -10.572 1.00 90.38 193 TYR A O 1
ATOM 1535 N N . SER A 1 194 ? 23.349 9.159 -9.929 1.00 91.31 194 SER A N 1
ATOM 1536 C CA . SER A 1 194 ? 23.948 8.992 -11.263 1.00 91.31 194 SER A CA 1
ATOM 1537 C C . SER A 1 194 ? 23.834 7.553 -11.772 1.00 91.31 194 SER A C 1
ATOM 1539 O O . SER A 1 194 ? 23.431 7.342 -12.908 1.00 91.31 194 SER A O 1
ATOM 1541 N N . THR A 1 195 ? 24.080 6.565 -10.904 1.00 94.12 195 THR A N 1
ATOM 1542 C CA . THR A 1 195 ? 23.954 5.140 -11.269 1.00 94.12 195 THR A CA 1
ATOM 1543 C C . THR A 1 195 ? 22.514 4.788 -11.658 1.00 94.12 195 THR A C 1
ATOM 1545 O O . THR A 1 195 ? 22.283 4.039 -12.600 1.00 94.12 195 THR A O 1
ATOM 1548 N N . PHE A 1 196 ? 21.523 5.338 -10.948 1.00 93.56 196 PHE A N 1
ATOM 1549 C CA . PHE A 1 196 ? 20.114 5.170 -11.295 1.00 93.56 196 PHE A CA 1
ATOM 1550 C C . PHE A 1 196 ? 19.794 5.748 -12.683 1.00 93.56 196 PHE A C 1
ATOM 1552 O O . PHE A 1 196 ? 19.119 5.086 -13.467 1.00 93.56 196 PHE A O 1
ATOM 1559 N N . PHE A 1 197 ? 20.297 6.943 -13.001 1.00 92.75 197 PHE A N 1
ATOM 1560 C CA . PHE A 1 197 ? 20.078 7.588 -14.301 1.00 92.75 197 PHE A CA 1
ATOM 1561 C C . PHE A 1 197 ? 20.680 6.775 -15.439 1.00 92.75 197 PHE A C 1
ATOM 1563 O O . PHE A 1 197 ? 19.978 6.448 -16.393 1.00 92.75 197 PHE A O 1
ATOM 1570 N N . GLU A 1 198 ? 21.948 6.391 -15.297 1.00 92.75 198 GLU A N 1
ATOM 1571 C CA . GLU A 1 198 ? 22.651 5.539 -16.258 1.00 92.75 198 GLU A CA 1
ATOM 1572 C C . GLU A 1 198 ? 21.894 4.221 -16.479 1.00 92.75 198 GLU A C 1
ATOM 1574 O O . GLU A 1 198 ? 21.686 3.802 -17.616 1.00 92.75 198 GLU A O 1
ATOM 1579 N N . ALA A 1 199 ? 21.389 3.601 -15.408 1.00 94.75 199 ALA A N 1
ATOM 1580 C CA . ALA A 1 199 ? 20.611 2.372 -15.509 1.00 94.75 199 ALA A CA 1
ATOM 1581 C C . ALA A 1 199 ? 19.269 2.561 -16.242 1.00 94.75 199 ALA A C 1
ATOM 1583 O O . ALA A 1 199 ? 18.854 1.683 -16.999 1.00 94.75 199 ALA A O 1
ATOM 1584 N N . VAL A 1 200 ? 18.570 3.681 -16.044 1.00 94.25 200 VAL A N 1
ATOM 1585 C CA . VAL A 1 200 ? 17.312 3.970 -16.757 1.00 94.25 200 VAL A CA 1
ATOM 1586 C C . VAL A 1 200 ? 17.558 4.275 -18.237 1.00 94.25 200 VAL A C 1
ATOM 1588 O O . VAL A 1 200 ? 16.759 3.862 -19.081 1.00 94.25 200 VAL A O 1
ATOM 1591 N N . ASP A 1 201 ? 18.642 4.983 -18.556 1.00 94.81 201 ASP A N 1
ATOM 1592 C CA . ASP A 1 201 ? 18.929 5.486 -19.905 1.00 94.81 201 ASP A CA 1
ATOM 1593 C C . ASP A 1 201 ? 19.696 4.500 -20.803 1.00 94.81 201 ASP A C 1
ATOM 1595 O O . ASP A 1 201 ? 19.793 4.718 -22.010 1.00 94.81 201 ASP A O 1
ATOM 1599 N N . TYR A 1 202 ? 20.209 3.400 -20.233 1.00 94.06 202 TYR A N 1
ATOM 1600 C CA . TYR A 1 202 ? 21.001 2.390 -20.949 1.00 94.06 202 TYR A CA 1
ATOM 1601 C C . TYR A 1 202 ? 20.259 1.751 -22.137 1.00 94.06 202 TYR A C 1
ATOM 1603 O O . TYR A 1 202 ? 20.857 1.495 -23.179 1.00 94.06 202 TYR A O 1
ATOM 1611 N N . VAL A 1 203 ? 18.952 1.501 -22.003 1.00 91.56 203 VAL A N 1
ATOM 1612 C CA . VAL A 1 203 ? 18.102 1.033 -23.113 1.00 91.56 203 VAL A CA 1
ATOM 1613 C C . VAL A 1 203 ? 16.910 1.960 -23.235 1.00 91.56 203 VAL A C 1
ATOM 1615 O O . VAL A 1 203 ? 16.194 2.138 -22.248 1.00 91.56 203 VAL A O 1
ATOM 1618 N N . GLU A 1 204 ? 16.657 2.450 -24.449 1.00 91.94 204 GLU A N 1
ATOM 1619 C CA . GLU A 1 204 ? 15.492 3.267 -24.790 1.00 91.94 204 GLU A CA 1
ATOM 1620 C C . GLU A 1 204 ? 14.192 2.616 -24.299 1.00 91.94 204 GLU A C 1
ATOM 1622 O O . GLU A 1 204 ? 13.812 1.519 -24.717 1.00 91.94 204 GLU A O 1
ATOM 1627 N N . ARG A 1 205 ? 13.519 3.295 -23.368 1.00 92.69 205 ARG A N 1
ATOM 1628 C CA . ARG A 1 205 ? 12.237 2.863 -22.806 1.00 92.69 205 ARG A CA 1
ATOM 1629 C C . ARG A 1 205 ? 11.457 4.033 -22.218 1.00 92.69 205 ARG A C 1
ATOM 1631 O O . ARG A 1 205 ? 12.026 5.052 -21.827 1.00 92.69 205 ARG A O 1
ATOM 1638 N N . VAL A 1 206 ? 10.149 3.849 -22.075 1.00 94.00 206 VAL A N 1
ATOM 1639 C CA . VAL A 1 206 ? 9.302 4.712 -21.246 1.00 94.00 206 VAL A CA 1
ATOM 1640 C C . VAL A 1 206 ? 9.051 4.022 -19.907 1.00 94.00 206 VAL A C 1
ATOM 1642 O O . VAL A 1 206 ? 8.342 3.019 -19.837 1.00 94.00 206 VAL A O 1
ATOM 1645 N N . ALA A 1 207 ? 9.625 4.554 -18.833 1.00 94.06 207 ALA A N 1
ATOM 1646 C CA . ALA A 1 207 ? 9.462 4.035 -17.481 1.00 94.06 207 ALA A CA 1
ATOM 1647 C C . ALA A 1 207 ? 8.426 4.847 -16.689 1.00 94.06 207 ALA A C 1
ATOM 1649 O O . ALA A 1 207 ? 8.527 6.064 -16.556 1.00 94.06 207 ALA A O 1
ATOM 1650 N N . VAL A 1 208 ? 7.436 4.175 -16.115 1.00 95.19 208 VAL A N 1
ATOM 1651 C CA . VAL A 1 208 ? 6.460 4.776 -15.204 1.00 95.19 208 VAL A CA 1
ATOM 1652 C C . VAL A 1 208 ? 6.824 4.367 -13.782 1.00 95.19 208 VAL A C 1
ATOM 1654 O O . VAL A 1 208 ? 6.778 3.191 -13.443 1.00 95.19 208 VAL A O 1
ATOM 1657 N N . ILE A 1 209 ? 7.195 5.320 -12.935 1.00 95.62 209 ILE A N 1
ATOM 1658 C CA . ILE A 1 209 ? 7.578 5.078 -11.543 1.00 95.62 209 ILE A CA 1
ATOM 1659 C C . ILE A 1 209 ? 6.394 5.426 -10.644 1.00 95.62 209 ILE A C 1
ATOM 1661 O O . ILE A 1 209 ? 6.055 6.591 -10.447 1.00 95.62 209 ILE A O 1
ATOM 1665 N N . MET A 1 210 ? 5.763 4.406 -10.080 1.00 96.06 210 MET A N 1
ATOM 1666 C CA . MET A 1 210 ? 4.682 4.519 -9.116 1.00 96.06 210 MET A CA 1
ATOM 1667 C C . MET A 1 210 ? 5.239 4.507 -7.692 1.00 96.06 210 MET A C 1
ATOM 1669 O O . MET A 1 210 ? 5.711 3.484 -7.194 1.00 96.06 210 MET A O 1
ATOM 1673 N N . LEU A 1 211 ? 5.148 5.655 -7.032 1.00 95.44 211 LEU A N 1
ATOM 1674 C CA . LEU A 1 211 ? 5.527 5.845 -5.640 1.00 95.44 211 LEU A CA 1
ATOM 1675 C C . LEU A 1 211 ? 4.246 5.894 -4.800 1.00 95.44 211 LEU A C 1
ATOM 1677 O O . LEU A 1 211 ? 3.416 6.785 -4.976 1.00 95.44 211 LEU A O 1
ATOM 1681 N N . ASP A 1 212 ? 4.068 4.922 -3.912 1.00 95.62 212 ASP A N 1
ATOM 1682 C CA . ASP A 1 212 ? 2.894 4.797 -3.046 1.00 95.62 212 ASP A CA 1
ATOM 1683 C C . ASP A 1 212 ? 3.199 5.262 -1.627 1.00 95.62 212 ASP A C 1
ATOM 1685 O O . ASP A 1 212 ? 4.303 5.053 -1.139 1.00 95.62 212 ASP A O 1
ATOM 1689 N N . GLU A 1 213 ? 2.228 5.894 -0.974 1.00 92.88 213 GLU A N 1
ATOM 1690 C CA . GLU A 1 213 ? 2.392 6.560 0.328 1.00 92.88 213 GLU A CA 1
ATOM 1691 C C . GLU A 1 213 ? 3.581 7.538 0.378 1.00 92.88 213 GLU A C 1
ATOM 1693 O O . GLU A 1 213 ? 4.373 7.569 1.323 1.00 92.88 213 GLU A O 1
ATOM 1698 N N . ILE A 1 214 ? 3.713 8.368 -0.660 1.00 92.88 214 ILE A N 1
ATOM 1699 C CA . ILE A 1 214 ? 4.846 9.299 -0.812 1.00 92.88 214 ILE A CA 1
ATOM 1700 C C . ILE A 1 214 ? 4.954 10.329 0.312 1.00 92.88 214 ILE A C 1
ATOM 1702 O O . ILE A 1 214 ? 6.035 10.867 0.547 1.00 92.88 214 ILE A O 1
ATOM 1706 N N . ASP A 1 215 ? 3.861 10.588 1.033 1.00 90.69 215 ASP A N 1
ATOM 1707 C CA . ASP A 1 215 ? 3.871 11.419 2.234 1.00 90.69 215 ASP A CA 1
ATOM 1708 C C . ASP A 1 215 ? 4.850 10.884 3.283 1.00 90.69 215 ASP A C 1
ATOM 1710 O O . ASP A 1 215 ? 5.570 11.671 3.892 1.00 90.69 215 ASP A O 1
ATOM 1714 N N . LYS A 1 216 ? 4.992 9.559 3.416 1.00 89.44 216 LYS A N 1
ATOM 1715 C CA . LYS A 1 216 ? 5.937 8.938 4.359 1.00 89.44 216 LYS A CA 1
ATOM 1716 C C . LYS A 1 216 ? 7.393 9.174 3.996 1.00 89.44 216 LYS A C 1
ATOM 1718 O O . LYS A 1 216 ? 8.217 9.387 4.888 1.00 89.44 216 LYS A O 1
ATOM 1723 N N . LEU A 1 217 ? 7.700 9.198 2.701 1.00 89.38 217 LEU A N 1
ATOM 1724 C CA . LEU A 1 217 ? 9.033 9.539 2.213 1.00 89.38 217 LEU A CA 1
ATOM 1725 C C . LEU A 1 217 ? 9.370 11.000 2.526 1.00 89.38 217 LEU A C 1
ATOM 1727 O O . LEU A 1 217 ? 10.447 11.280 3.056 1.00 89.38 217 LEU A O 1
ATOM 1731 N N . VAL A 1 218 ? 8.442 11.917 2.238 1.00 88.31 218 VAL A N 1
ATOM 1732 C CA . VAL A 1 218 ? 8.650 13.361 2.431 1.00 88.31 218 VAL A CA 1
ATOM 1733 C C . VAL A 1 218 ? 8.730 13.730 3.911 1.00 88.31 218 VAL A C 1
ATOM 1735 O O . VAL A 1 218 ? 9.609 14.499 4.294 1.00 88.31 218 VAL A O 1
ATOM 1738 N N . GLU A 1 219 ? 7.890 13.135 4.763 1.00 85.06 219 GLU A N 1
ATOM 1739 C CA . GLU A 1 219 ? 7.922 13.334 6.219 1.00 85.06 219 GLU A CA 1
ATOM 1740 C C . GLU A 1 219 ? 9.297 13.004 6.830 1.00 85.06 219 GLU A C 1
ATOM 1742 O O . GLU A 1 219 ? 9.719 13.663 7.783 1.00 85.06 219 GLU A O 1
ATOM 1747 N N . LYS A 1 220 ? 10.006 11.998 6.296 1.00 82.06 220 LYS A N 1
ATOM 1748 C CA . LYS A 1 220 ? 11.299 11.539 6.836 1.00 82.06 220 LYS A CA 1
ATOM 1749 C C . LYS A 1 220 ? 12.519 12.127 6.137 1.00 82.06 220 LYS A C 1
ATOM 1751 O O . LYS A 1 220 ? 13.514 12.404 6.805 1.00 82.06 220 LYS A O 1
ATOM 1756 N N . SER A 1 221 ? 12.471 12.265 4.814 1.00 78.56 221 SER A N 1
ATOM 1757 C CA . SER A 1 221 ? 13.639 12.590 3.981 1.00 78.56 221 SER A CA 1
ATOM 1758 C C . SER A 1 221 ? 13.550 13.947 3.280 1.00 78.56 221 SER A C 1
ATOM 17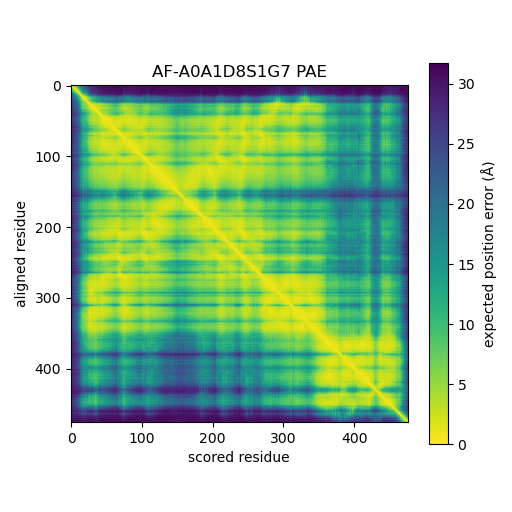60 O O . SER A 1 221 ? 14.517 14.337 2.635 1.00 78.56 221 SER A O 1
ATOM 1762 N N . GLY A 1 222 ? 12.434 14.673 3.407 1.00 83.12 222 GLY A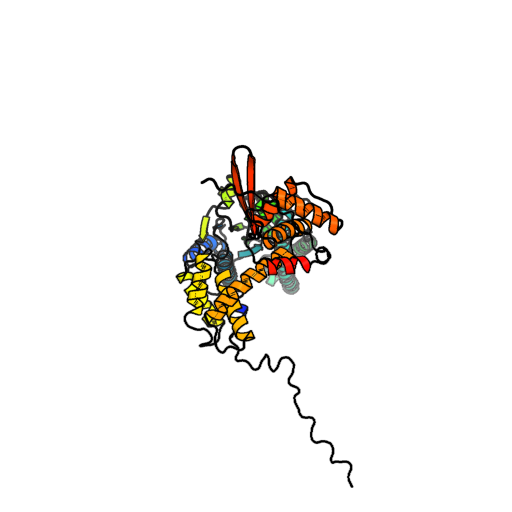 N 1
ATOM 1763 C CA . GLY A 1 222 ? 12.174 15.879 2.618 1.00 83.12 222 GLY A CA 1
ATOM 1764 C C . GLY A 1 222 ? 11.747 15.569 1.180 1.00 83.12 222 GLY A C 1
ATOM 1765 O O . GLY A 1 222 ? 11.525 14.416 0.808 1.00 83.12 222 GLY A O 1
ATOM 1766 N N . ASP A 1 223 ? 11.604 16.609 0.359 1.00 84.44 223 ASP A N 1
ATOM 1767 C CA . ASP A 1 223 ? 11.099 16.521 -1.017 1.00 84.44 223 ASP A CA 1
ATOM 1768 C C . ASP A 1 223 ? 12.200 16.441 -2.094 1.00 84.44 223 ASP A C 1
ATOM 1770 O O . ASP A 1 223 ? 11.886 16.360 -3.283 1.00 84.44 223 ASP A O 1
ATOM 1774 N N . ASP A 1 224 ? 13.477 16.364 -1.701 1.00 84.19 224 ASP A N 1
ATOM 1775 C CA . ASP A 1 224 ? 14.633 16.289 -2.613 1.00 84.19 224 ASP A CA 1
ATOM 1776 C C . ASP A 1 224 ? 14.541 15.109 -3.598 1.00 84.19 224 ASP A C 1
ATOM 1778 O O . ASP A 1 224 ? 14.880 15.236 -4.776 1.00 84.19 224 ASP A O 1
ATOM 1782 N N . VAL A 1 225 ? 14.024 13.957 -3.152 1.00 85.56 225 VAL A N 1
ATOM 1783 C CA . VAL A 1 225 ? 13.794 12.784 -4.019 1.00 85.56 225 VAL A CA 1
ATOM 1784 C C . VAL A 1 225 ? 12.832 13.118 -5.147 1.00 85.56 225 VAL A C 1
ATOM 1786 O O . VAL A 1 225 ? 13.075 12.780 -6.302 1.00 85.56 225 VAL A O 1
ATOM 1789 N N . LEU A 1 226 ? 11.728 13.778 -4.803 1.00 86.81 226 LEU A N 1
ATOM 1790 C CA . LEU A 1 226 ? 10.668 14.120 -5.742 1.00 86.81 226 LEU A CA 1
ATOM 1791 C C . LEU A 1 226 ? 11.141 15.218 -6.695 1.00 86.81 226 LEU A C 1
ATOM 1793 O O . LEU A 1 226 ? 10.838 15.171 -7.887 1.00 86.81 226 LEU A O 1
ATOM 1797 N N . TYR A 1 227 ? 11.937 16.169 -6.200 1.00 85.81 227 TYR A N 1
ATOM 1798 C CA . TYR A 1 227 ? 12.596 17.171 -7.032 1.00 85.81 227 TYR A CA 1
ATOM 1799 C C . TYR A 1 227 ? 13.466 16.517 -8.110 1.00 85.81 227 TYR A C 1
ATOM 1801 O O . TYR A 1 227 ? 13.296 16.800 -9.297 1.00 85.81 227 TYR A O 1
ATOM 1809 N N . ASN A 1 228 ? 14.341 15.608 -7.690 1.00 84.19 228 ASN A N 1
ATOM 1810 C CA . ASN A 1 228 ? 15.274 14.891 -8.546 1.00 84.19 228 ASN A CA 1
ATOM 1811 C C . ASN A 1 228 ? 14.551 14.014 -9.583 1.00 84.19 228 ASN A C 1
ATOM 1813 O O . ASN A 1 228 ? 14.777 14.148 -10.785 1.00 84.19 228 ASN A O 1
ATOM 1817 N N . LEU A 1 229 ? 13.602 13.179 -9.145 1.00 86.44 229 LEU A N 1
ATOM 1818 C CA . LEU A 1 229 ? 12.841 12.311 -10.048 1.00 86.44 229 LEU A CA 1
ATOM 1819 C C . LEU A 1 229 ? 11.993 13.115 -11.043 1.00 86.44 229 LEU A C 1
ATOM 1821 O O . LEU A 1 229 ? 11.969 12.792 -12.227 1.00 86.44 229 LEU A O 1
ATOM 1825 N N . SER A 1 230 ? 11.319 14.180 -10.597 1.00 83.50 230 SER A N 1
ATOM 1826 C CA . SER A 1 230 ? 10.412 14.952 -11.464 1.00 83.50 230 SER A CA 1
ATOM 1827 C C . SER A 1 230 ? 11.126 15.724 -12.579 1.00 83.50 230 SER A C 1
ATOM 1829 O O . SER A 1 230 ? 10.487 16.141 -13.543 1.00 83.50 230 SER A O 1
ATOM 1831 N N . ARG A 1 231 ? 12.447 15.919 -12.467 1.00 83.31 231 ARG A N 1
ATOM 1832 C CA . ARG A 1 231 ? 13.276 16.635 -13.454 1.00 83.31 231 ARG A CA 1
ATOM 1833 C C . ARG A 1 231 ? 14.199 15.729 -14.259 1.00 83.31 231 ARG A C 1
ATOM 1835 O O . ARG A 1 231 ? 14.861 16.213 -15.178 1.00 83.31 231 ARG A O 1
ATOM 1842 N N . MET A 1 232 ? 14.184 14.433 -13.969 1.00 86.75 232 MET A N 1
ATOM 1843 C CA . MET A 1 232 ? 15.045 13.435 -14.593 1.00 86.75 232 MET A CA 1
ATOM 1844 C C . MET A 1 232 ? 14.989 13.456 -16.122 1.00 86.75 232 MET A C 1
ATOM 1846 O O . MET A 1 232 ? 16.023 13.369 -16.769 1.00 86.75 232 MET A O 1
ATOM 1850 N N . ASN A 1 233 ? 13.811 13.683 -16.708 1.00 88.25 233 ASN A N 1
ATOM 1851 C CA . ASN A 1 233 ? 13.648 13.759 -18.164 1.00 88.25 233 ASN A CA 1
ATOM 1852 C C . ASN A 1 233 ? 14.532 14.803 -18.861 1.00 88.25 233 ASN A C 1
ATOM 1854 O O . ASN A 1 233 ? 14.713 14.713 -20.069 1.00 88.25 233 ASN A O 1
ATOM 1858 N N . SER A 1 234 ? 15.043 15.810 -18.145 1.00 86.62 234 SER A N 1
ATOM 1859 C CA . SER A 1 234 ? 15.958 16.800 -18.728 1.00 86.62 234 SER A CA 1
ATOM 1860 C C . SER A 1 234 ? 17.403 16.313 -18.866 1.00 86.62 234 SER A C 1
ATOM 1862 O O . SER A 1 234 ? 18.170 16.947 -19.588 1.00 86.62 234 SER A O 1
ATOM 1864 N N . GLU A 1 235 ? 17.763 15.213 -18.202 1.00 87.06 235 GLU A N 1
ATOM 1865 C CA . GLU A 1 235 ? 19.105 14.617 -18.242 1.00 87.06 235 GLU A CA 1
ATOM 1866 C C . GLU A 1 235 ? 19.131 13.264 -18.979 1.00 87.06 235 GLU A C 1
ATOM 1868 O O . GLU A 1 235 ? 20.213 12.759 -19.250 1.00 87.06 235 GLU A O 1
ATOM 1873 N N . LEU A 1 236 ? 17.969 12.684 -19.313 1.00 90.56 236 LEU A N 1
ATOM 1874 C CA . LEU A 1 236 ? 17.870 11.438 -20.085 1.00 90.56 236 LEU A CA 1
ATOM 1875 C C . LEU A 1 236 ? 17.988 11.705 -21.590 1.00 90.56 236 LEU A C 1
ATOM 1877 O O . LEU A 1 236 ? 17.304 12.587 -22.123 1.00 90.56 236 LEU A O 1
ATOM 1881 N N . GLU A 1 237 ? 18.799 10.913 -22.290 1.00 89.38 237 GLU A N 1
ATOM 1882 C CA . GLU A 1 237 ? 18.965 11.017 -23.740 1.00 89.38 237 GLU A CA 1
ATOM 1883 C C . GLU A 1 237 ? 17.984 10.087 -24.468 1.00 89.38 237 GLU A C 1
ATOM 1885 O O . GLU A 1 237 ? 17.193 10.540 -25.309 1.00 89.38 237 GLU A O 1
ATOM 1890 N N . ASN A 1 238 ? 17.968 8.809 -24.085 1.00 89.62 238 ASN A N 1
ATOM 1891 C CA . ASN A 1 238 ? 17.254 7.741 -24.787 1.00 89.62 238 ASN A CA 1
ATOM 1892 C C . ASN A 1 238 ? 15.880 7.469 -24.171 1.00 89.62 238 ASN A C 1
ATOM 1894 O O . ASN A 1 238 ? 14.884 7.324 -24.875 1.00 89.62 238 ASN A O 1
ATOM 1898 N N . SER A 1 239 ? 15.811 7.428 -22.845 1.00 93.62 239 SER A N 1
ATOM 1899 C CA . SER A 1 239 ? 14.626 7.015 -22.103 1.00 93.62 239 SER A CA 1
ATOM 1900 C C . SER A 1 239 ? 13.747 8.193 -21.700 1.00 93.62 239 SER A C 1
ATOM 1902 O O . SER A 1 239 ? 14.145 9.361 -21.715 1.00 93.62 239 SER A O 1
ATOM 1904 N N . ARG A 1 240 ? 12.505 7.884 -21.327 1.00 93.06 240 ARG A N 1
ATOM 1905 C CA . ARG A 1 240 ? 11.549 8.832 -20.742 1.00 93.06 240 ARG A CA 1
ATOM 1906 C C . ARG A 1 240 ? 10.998 8.262 -19.450 1.00 93.06 240 ARG A C 1
ATOM 1908 O O . ARG A 1 240 ? 10.784 7.059 -19.344 1.00 93.06 240 ARG A O 1
ATOM 1915 N N . VAL A 1 241 ? 10.732 9.128 -18.482 1.00 93.00 241 VAL A N 1
ATOM 1916 C CA . VAL A 1 241 ? 10.171 8.751 -17.186 1.00 93.00 241 VAL A CA 1
ATOM 1917 C C . VAL A 1 241 ? 8.905 9.545 -16.888 1.00 93.00 241 VAL A C 1
ATOM 1919 O O . VAL A 1 241 ? 8.840 10.746 -17.130 1.00 93.00 241 VAL A O 1
ATOM 1922 N N . SER A 1 242 ? 7.902 8.879 -16.327 1.00 93.75 242 SER A N 1
ATOM 1923 C CA . SER A 1 242 ? 6.722 9.500 -15.721 1.00 93.75 242 SER A CA 1
ATOM 1924 C C . SER A 1 242 ? 6.569 9.008 -14.288 1.00 93.75 242 SER A C 1
ATOM 1926 O O . SER A 1 242 ? 6.926 7.873 -13.979 1.00 93.75 242 SER A O 1
ATOM 1928 N N . ILE A 1 243 ? 6.054 9.854 -13.402 1.00 94.75 243 ILE A N 1
ATOM 1929 C CA . ILE A 1 243 ? 5.848 9.531 -11.991 1.00 94.75 243 ILE A CA 1
ATOM 1930 C C . ILE A 1 243 ? 4.356 9.471 -11.692 1.00 94.75 243 ILE A C 1
ATOM 1932 O O . ILE A 1 243 ? 3.613 10.391 -12.027 1.00 94.75 243 ILE A O 1
ATOM 1936 N N . ILE A 1 244 ? 3.939 8.420 -10.988 1.00 96.06 244 ILE A N 1
ATOM 1937 C CA . ILE A 1 244 ? 2.633 8.335 -10.337 1.00 96.06 244 ILE A CA 1
ATOM 1938 C C . ILE A 1 244 ? 2.868 8.410 -8.832 1.00 96.06 244 ILE A C 1
ATOM 1940 O O . ILE A 1 244 ? 3.276 7.432 -8.210 1.00 96.06 244 ILE A O 1
ATOM 1944 N N . GLY A 1 245 ? 2.635 9.577 -8.243 1.00 95.44 245 GLY A N 1
ATOM 1945 C CA . GLY A 1 245 ? 2.684 9.765 -6.799 1.00 95.44 245 GLY A CA 1
ATOM 1946 C C . GLY A 1 245 ? 1.329 9.473 -6.167 1.00 95.44 245 GLY A C 1
ATOM 1947 O O . GLY A 1 245 ? 0.318 10.014 -6.607 1.00 95.44 245 GLY A O 1
ATOM 1948 N N . ILE A 1 246 ? 1.280 8.651 -5.123 1.00 96.25 246 ILE A N 1
ATOM 1949 C CA . ILE A 1 246 ? 0.053 8.366 -4.372 1.00 96.25 246 ILE A CA 1
ATOM 1950 C C . ILE A 1 246 ? 0.246 8.818 -2.931 1.00 96.25 246 ILE A C 1
ATOM 1952 O O . ILE A 1 246 ? 1.166 8.365 -2.255 1.00 96.25 246 ILE A O 1
ATOM 1956 N N . SER A 1 247 ? -0.642 9.685 -2.444 1.00 93.81 247 SER A N 1
ATOM 1957 C CA . SER A 1 247 ? -0.641 10.115 -1.047 1.00 93.81 247 SER A CA 1
ATOM 1958 C C . SER A 1 247 ? -1.994 9.907 -0.374 1.00 93.81 247 SER A C 1
ATOM 1960 O O . SER A 1 247 ? -3.065 10.063 -0.978 1.00 93.81 247 SER A O 1
ATOM 1962 N N . ASN A 1 248 ? -1.940 9.554 0.911 1.00 90.44 248 ASN A N 1
ATOM 1963 C CA . ASN A 1 248 ? -3.112 9.480 1.778 1.00 90.44 248 ASN A CA 1
ATOM 1964 C C . ASN A 1 248 ? -3.466 10.836 2.422 1.00 90.44 248 ASN A C 1
ATOM 1966 O O . ASN A 1 248 ? -4.571 10.981 2.958 1.00 90.44 248 ASN A O 1
ATOM 1970 N N . ASP A 1 249 ? -2.566 11.824 2.357 1.00 86.56 249 ASP A N 1
ATOM 1971 C CA . ASP A 1 249 ? -2.770 13.155 2.923 1.00 86.56 249 ASP A CA 1
ATOM 1972 C C . ASP A 1 249 ? -3.272 14.150 1.863 1.00 86.56 249 ASP A C 1
ATOM 1974 O O . ASP A 1 249 ? -2.611 14.454 0.872 1.00 86.56 249 ASP A O 1
ATOM 1978 N N . LEU A 1 250 ? -4.456 14.719 2.105 1.00 79.81 250 LEU A N 1
ATOM 1979 C CA . LEU A 1 250 ? -5.037 15.768 1.260 1.00 79.81 250 LEU A CA 1
ATOM 1980 C C . LEU A 1 250 ? -4.247 17.085 1.317 1.00 79.81 250 LEU A C 1
ATOM 1982 O O . LEU A 1 250 ? -4.410 17.927 0.438 1.00 79.81 250 LEU A O 1
ATOM 1986 N N . LYS A 1 251 ? -3.428 17.283 2.354 1.00 83.06 251 LYS A N 1
ATOM 1987 C CA . LYS A 1 251 ? -2.562 18.455 2.529 1.00 83.06 251 LYS A CA 1
ATOM 1988 C C . LYS A 1 251 ? -1.126 18.200 2.096 1.00 83.06 251 LYS A C 1
ATOM 1990 O O . LYS A 1 251 ? -0.306 19.104 2.212 1.00 83.06 251 LYS A O 1
ATOM 1995 N N . PHE A 1 252 ? -0.828 17.023 1.549 1.00 84.62 252 PHE A N 1
ATOM 1996 C CA . PHE A 1 252 ? 0.518 16.646 1.130 1.00 84.62 252 PHE A CA 1
ATOM 1997 C C . PHE A 1 252 ? 1.200 17.731 0.280 1.00 84.62 252 PHE A C 1
ATOM 1999 O O . PHE A 1 252 ? 2.350 18.093 0.517 1.00 84.62 252 PHE A O 1
ATOM 2006 N N . THR A 1 253 ? 0.462 18.338 -0.655 1.00 83.06 253 THR A N 1
ATOM 2007 C CA . THR A 1 253 ? 1.019 19.372 -1.542 1.00 83.06 253 THR A CA 1
ATOM 2008 C C . THR A 1 253 ? 1.468 20.648 -0.847 1.00 83.06 253 THR A C 1
ATOM 2010 O O . THR A 1 253 ? 2.205 21.423 -1.449 1.00 83.06 253 THR A O 1
ATOM 2013 N N . ASP A 1 254 ? 0.992 20.906 0.370 1.00 83.31 254 ASP A N 1
ATOM 2014 C CA . ASP A 1 254 ? 1.348 22.105 1.128 1.00 83.31 254 ASP A CA 1
ATOM 2015 C C . ASP A 1 254 ? 2.762 21.988 1.718 1.00 83.31 254 ASP A C 1
ATOM 2017 O O . ASP A 1 254 ? 3.361 22.999 2.083 1.00 83.31 254 ASP A O 1
ATOM 2021 N N . PHE A 1 255 ? 3.300 20.764 1.794 1.00 81.19 255 PHE A N 1
ATOM 2022 C CA . PHE A 1 255 ? 4.646 20.472 2.287 1.00 81.19 255 PHE A CA 1
ATOM 2023 C C . PHE A 1 255 ? 5.708 20.442 1.183 1.00 81.19 255 PHE A C 1
ATOM 2025 O O . PHE A 1 255 ? 6.894 20.405 1.497 1.00 81.19 255 PHE A O 1
ATOM 2032 N N . LEU A 1 256 ? 5.298 20.461 -0.087 1.00 84.56 256 LEU A N 1
ATOM 2033 C CA . LEU A 1 256 ? 6.208 20.443 -1.230 1.00 84.56 256 LEU A CA 1
ATOM 2034 C C . LEU A 1 256 ? 6.672 21.854 -1.592 1.00 84.56 256 LEU A C 1
ATOM 2036 O O . LEU A 1 256 ? 5.872 22.797 -1.609 1.00 84.56 256 LEU A O 1
ATOM 2040 N N . ASP A 1 257 ? 7.939 21.995 -1.986 1.00 86.88 257 ASP A N 1
ATOM 2041 C CA . ASP A 1 257 ? 8.400 23.220 -2.631 1.00 86.88 257 ASP A CA 1
ATOM 2042 C C . ASP A 1 257 ? 7.565 23.493 -3.905 1.00 86.88 257 ASP A C 1
ATOM 2044 O O . ASP A 1 257 ? 7.248 22.561 -4.658 1.00 86.88 257 ASP A O 1
ATOM 2048 N N . PRO A 1 258 ? 7.215 24.761 -4.211 1.00 85.31 258 PRO A N 1
ATOM 2049 C CA . PRO A 1 258 ? 6.410 25.108 -5.383 1.00 85.31 258 PRO A CA 1
ATOM 2050 C C . PRO A 1 258 ? 6.933 24.543 -6.709 1.00 85.31 258 PRO A C 1
ATOM 2052 O O . PRO A 1 258 ? 6.148 24.298 -7.626 1.00 85.31 258 PRO A O 1
ATOM 2055 N N . ARG A 1 259 ? 8.250 24.334 -6.831 1.00 85.44 259 ARG A N 1
ATOM 2056 C CA . ARG A 1 259 ? 8.869 23.753 -8.027 1.00 85.44 259 ARG A CA 1
ATOM 2057 C C . ARG A 1 259 ? 8.570 22.268 -8.159 1.00 85.44 259 ARG A C 1
ATOM 2059 O O . ARG A 1 259 ? 8.302 21.838 -9.274 1.00 85.44 259 ARG A O 1
ATOM 2066 N N . VAL A 1 260 ? 8.614 21.527 -7.051 1.00 86.44 260 VAL A N 1
ATOM 2067 C CA . VAL A 1 260 ? 8.293 20.092 -6.997 1.00 86.44 260 VAL A CA 1
ATOM 2068 C C . VAL A 1 260 ? 6.803 19.894 -7.206 1.00 86.44 260 VAL A C 1
ATOM 2070 O O . VAL A 1 260 ? 6.397 19.063 -8.008 1.00 86.44 260 VAL A O 1
ATOM 2073 N N . LYS A 1 261 ? 5.974 20.718 -6.556 1.00 85.25 261 LYS A N 1
ATOM 2074 C CA . LYS A 1 261 ? 4.523 20.688 -6.748 1.00 85.25 261 LYS A CA 1
ATOM 2075 C C . LYS A 1 261 ? 4.140 20.888 -8.217 1.00 85.25 261 LYS A C 1
ATOM 2077 O O . LYS A 1 261 ? 3.293 20.167 -8.727 1.00 85.25 261 LYS A O 1
ATOM 2082 N N . SER A 1 262 ? 4.783 21.840 -8.896 1.00 85.00 262 SER A N 1
ATOM 2083 C CA . SER A 1 262 ? 4.496 22.133 -10.303 1.00 85.00 262 SER A CA 1
ATOM 2084 C C . SER A 1 262 ? 4.922 21.026 -11.268 1.00 85.00 262 SER A C 1
ATOM 2086 O O . SER A 1 262 ? 4.306 20.923 -12.321 1.00 85.00 262 SER A O 1
ATOM 2088 N N . SER A 1 263 ? 5.982 20.268 -10.969 1.00 82.69 263 SER A N 1
ATOM 2089 C CA . SER A 1 263 ? 6.460 19.184 -11.839 1.00 82.69 263 SER A CA 1
ATOM 2090 C C . SER A 1 263 ? 5.806 17.842 -11.519 1.00 82.69 263 SER A C 1
ATOM 2092 O O . SER A 1 263 ? 5.575 17.050 -12.422 1.00 82.69 263 SER A O 1
ATOM 2094 N N . LEU A 1 264 ? 5.505 17.565 -10.250 1.00 81.44 264 LEU A N 1
ATOM 2095 C CA . LEU A 1 264 ? 4.906 16.303 -9.811 1.00 81.44 264 LEU A CA 1
ATOM 2096 C C . LEU A 1 264 ? 3.380 16.277 -9.995 1.00 81.44 264 LEU A C 1
ATOM 2098 O O . LEU A 1 264 ? 2.822 15.224 -10.280 1.00 81.44 264 LEU A O 1
ATOM 2102 N N . GLY A 1 265 ? 2.713 17.422 -9.823 1.00 76.12 265 GLY A N 1
ATOM 2103 C CA . GLY A 1 265 ? 1.259 17.573 -9.917 1.00 76.12 265 GLY A CA 1
ATOM 2104 C C . GLY A 1 265 ? 0.791 18.182 -11.237 1.00 76.12 265 GLY A C 1
ATOM 2105 O O . GLY A 1 265 ? -0.079 19.049 -11.215 1.00 76.12 265 GLY A O 1
ATOM 2106 N N . GLU A 1 266 ? 1.383 17.786 -12.369 1.00 82.44 266 GLU A N 1
ATOM 2107 C CA . GLU A 1 266 ? 0.896 18.218 -13.691 1.00 82.44 266 GLU A CA 1
ATOM 2108 C C . GLU A 1 266 ? -0.568 17.813 -13.889 1.00 82.44 266 GLU A C 1
ATOM 2110 O O . GLU A 1 266 ? -1.389 18.625 -14.314 1.00 82.44 266 GLU A O 1
ATOM 2115 N N . GLU A 1 267 ? -0.890 16.578 -13.502 1.00 92.00 267 GLU A N 1
ATOM 2116 C CA . GLU A 1 267 ? -2.243 16.041 -13.488 1.00 92.00 267 GLU A CA 1
ATOM 2117 C C . GLU A 1 267 ? -2.608 15.560 -12.078 1.00 92.00 267 GLU A C 1
ATOM 2119 O O . GLU A 1 267 ? -1.918 14.735 -11.475 1.00 92.00 267 GLU A O 1
ATOM 2124 N N . GLU A 1 268 ? -3.726 16.055 -11.546 1.00 91.94 268 GLU A N 1
ATOM 2125 C CA . GLU A 1 268 ? -4.199 15.714 -10.202 1.00 91.94 268 GLU A CA 1
ATOM 2126 C C . GLU A 1 268 ? -5.472 14.862 -10.249 1.00 91.94 268 GLU A C 1
ATOM 2128 O O . GLU A 1 268 ? -6.489 15.239 -10.843 1.00 91.94 268 GLU A O 1
ATOM 2133 N N . ILE A 1 269 ? -5.452 13.717 -9.561 1.00 94.56 269 ILE A N 1
ATOM 2134 C CA . ILE A 1 269 ? -6.597 12.803 -9.488 1.00 94.56 269 ILE A CA 1
ATOM 2135 C C . ILE A 1 269 ? -7.012 12.596 -8.035 1.00 94.56 269 ILE A C 1
ATOM 2137 O O . ILE A 1 269 ? -6.290 12.033 -7.216 1.00 94.56 269 ILE A O 1
ATOM 2141 N N . VAL A 1 270 ? -8.238 13.011 -7.718 1.00 93.81 270 VAL A N 1
ATOM 2142 C CA . VAL A 1 270 ? -8.813 12.860 -6.379 1.00 93.81 270 VAL A CA 1
ATOM 2143 C C . VAL A 1 270 ? -9.695 11.614 -6.309 1.00 93.81 270 VAL A C 1
ATOM 2145 O O . VAL A 1 270 ? -10.594 11.410 -7.130 1.00 93.81 270 VAL A O 1
ATOM 2148 N N . PHE A 1 271 ? -9.458 10.810 -5.276 1.00 95.12 271 PHE A N 1
ATOM 2149 C CA . PHE A 1 271 ? -10.241 9.643 -4.897 1.00 95.12 271 PHE A CA 1
ATOM 2150 C C . PHE A 1 271 ? -11.129 9.986 -3.694 1.00 95.12 271 PHE A C 1
ATOM 2152 O O . PHE A 1 271 ? -10.659 9.942 -2.548 1.00 95.12 271 PHE A O 1
ATOM 2159 N N . PRO A 1 272 ? -12.409 10.336 -3.924 1.00 93.06 272 PRO A N 1
ATOM 2160 C CA . PRO A 1 272 ? -13.338 10.619 -2.840 1.00 93.06 272 PRO A CA 1
ATOM 2161 C C . PRO A 1 272 ? -13.626 9.344 -2.037 1.00 93.06 272 PRO A C 1
ATOM 2163 O O . PRO A 1 272 ? -13.559 8.246 -2.593 1.00 93.06 272 PRO A O 1
ATOM 2166 N N . PRO A 1 273 ? -13.971 9.447 -0.747 1.00 93.88 273 PRO A N 1
ATOM 2167 C CA . PRO A 1 273 ? -14.377 8.276 0.011 1.00 93.88 273 PRO A CA 1
ATOM 2168 C C 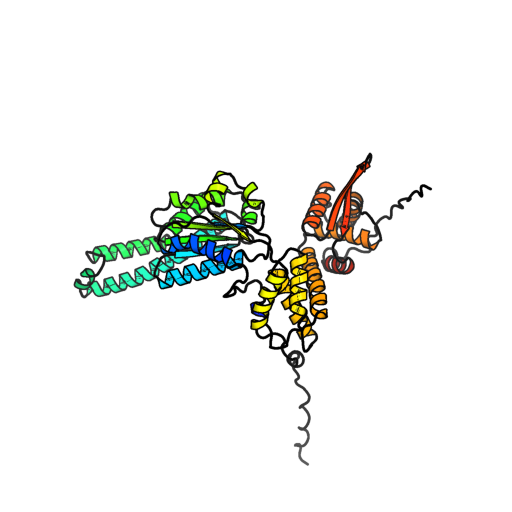. PRO A 1 273 ? -15.638 7.619 -0.548 1.00 93.88 273 PRO A C 1
ATOM 2170 O O . PRO A 1 273 ? -16.453 8.291 -1.179 1.00 93.88 273 PRO A O 1
ATOM 2173 N N . TYR A 1 274 ? -15.773 6.308 -0.339 1.00 95.38 274 TYR A N 1
ATOM 2174 C CA . TYR A 1 274 ? -16.942 5.577 -0.813 1.00 95.38 274 TYR A CA 1
ATOM 2175 C C . TYR A 1 274 ? -18.162 5.861 0.063 1.00 95.38 274 TYR A C 1
ATOM 2177 O O . TYR A 1 274 ? -18.058 5.900 1.291 1.00 95.38 274 TYR A O 1
ATOM 2185 N N . ASP A 1 275 ? -19.326 6.012 -0.563 1.00 94.50 275 ASP A N 1
ATOM 2186 C CA . ASP A 1 275 ? -20.595 5.982 0.159 1.00 94.50 275 ASP A CA 1
ATOM 2187 C C . ASP A 1 275 ? -21.039 4.538 0.475 1.00 94.50 275 ASP A C 1
ATOM 2189 O O . ASP A 1 275 ? -20.469 3.558 -0.012 1.00 94.50 275 ASP A O 1
ATOM 2193 N N . ALA A 1 276 ? -22.068 4.392 1.315 1.00 95.12 276 ALA A N 1
ATOM 2194 C CA . ALA A 1 276 ? -22.557 3.081 1.741 1.00 95.12 276 ALA A CA 1
ATOM 2195 C C . ALA A 1 276 ? -23.091 2.219 0.580 1.00 95.12 276 ALA A C 1
ATOM 2197 O O . ALA A 1 276 ? -22.937 1.002 0.610 1.00 95.12 276 ALA A O 1
ATOM 2198 N N . ASN A 1 277 ? -23.690 2.818 -0.456 1.00 96.06 277 ASN A N 1
ATOM 2199 C CA . ASN A 1 277 ? -24.162 2.056 -1.614 1.00 96.06 277 ASN A CA 1
ATOM 2200 C C . ASN A 1 277 ? -22.980 1.585 -2.464 1.00 96.06 277 ASN A C 1
ATOM 2202 O O . ASN A 1 277 ? -22.946 0.429 -2.872 1.00 96.06 277 ASN A O 1
ATOM 2206 N N . GLN A 1 278 ? -21.978 2.443 -2.665 1.00 96.56 278 GLN A N 1
ATOM 2207 C CA . GLN A 1 278 ? -20.760 2.082 -3.385 1.00 96.56 278 GLN A CA 1
ATOM 2208 C C . GLN A 1 278 ? -20.013 0.943 -2.692 1.00 96.56 278 GLN A C 1
ATOM 2210 O O . GLN A 1 278 ? -19.603 -0.012 -3.349 1.00 96.56 278 GLN A O 1
ATOM 2215 N N . LEU A 1 279 ? -19.875 1.007 -1.363 1.00 96.62 279 LEU A N 1
ATOM 2216 C CA . LEU A 1 279 ? -19.283 -0.078 -0.581 1.00 96.62 279 LEU A CA 1
ATOM 2217 C C . LEU A 1 279 ? -20.105 -1.363 -0.671 1.00 96.62 279 LEU A C 1
ATOM 2219 O O . LEU A 1 279 ? -19.519 -2.431 -0.816 1.00 96.62 279 LEU A O 1
ATOM 2223 N N . ARG A 1 280 ? -21.440 -1.279 -0.634 1.00 96.88 280 ARG A N 1
ATOM 2224 C CA . ARG A 1 280 ? -22.316 -2.446 -0.809 1.00 96.88 280 ARG A CA 1
ATOM 2225 C C . ARG A 1 280 ? -22.075 -3.115 -2.159 1.00 96.88 280 ARG A C 1
ATOM 2227 O O . ARG A 1 280 ? -21.910 -4.330 -2.203 1.00 96.88 280 ARG A O 1
ATOM 2234 N N . ASP A 1 281 ? -22.017 -2.343 -3.239 1.00 96.19 281 ASP A N 1
ATOM 2235 C CA . ASP A 1 281 ? -21.795 -2.886 -4.581 1.00 96.19 281 ASP A CA 1
ATOM 2236 C C . ASP A 1 281 ? -20.397 -3.529 -4.699 1.00 96.19 281 ASP A C 1
ATOM 2238 O O . ASP A 1 281 ? -20.264 -4.624 -5.242 1.00 96.19 281 ASP A O 1
ATOM 2242 N N . ILE A 1 282 ? -19.362 -2.899 -4.122 1.00 95.06 282 ILE A N 1
ATOM 2243 C CA . ILE A 1 282 ? -18.001 -3.462 -4.055 1.00 95.06 282 ILE A CA 1
ATOM 2244 C C . ILE A 1 282 ? -17.998 -4.786 -3.288 1.00 95.06 282 ILE A C 1
ATOM 2246 O O . ILE A 1 282 ? -17.448 -5.774 -3.768 1.00 95.06 282 ILE A O 1
ATOM 2250 N N . LEU A 1 283 ? -18.600 -4.812 -2.098 1.00 95.88 283 LEU A N 1
ATOM 2251 C CA . LEU A 1 283 ? -18.675 -6.013 -1.272 1.00 95.88 283 LEU A CA 1
ATOM 2252 C C . LEU A 1 283 ? -19.457 -7.127 -1.962 1.00 95.88 283 LEU A C 1
ATOM 2254 O O . LEU A 1 283 ? -19.025 -8.267 -1.886 1.00 95.88 283 LEU A O 1
ATOM 2258 N N . THR A 1 284 ? -20.547 -6.802 -2.661 1.00 95.25 284 THR A N 1
ATOM 2259 C CA . THR A 1 284 ? -21.346 -7.774 -3.427 1.00 95.25 284 THR A CA 1
ATOM 2260 C C . THR A 1 284 ? -20.492 -8.426 -4.507 1.00 95.25 284 THR A C 1
ATOM 2262 O O . THR A 1 284 ? -20.327 -9.638 -4.506 1.00 95.25 284 THR A O 1
ATOM 2265 N N . HIS A 1 285 ? -19.820 -7.618 -5.332 1.00 93.06 285 HIS A N 1
ATOM 2266 C CA . HIS A 1 285 ? -18.946 -8.131 -6.387 1.00 93.06 285 HIS A CA 1
ATOM 2267 C C . HIS A 1 285 ? -17.824 -9.032 -5.845 1.00 93.06 285 HIS A C 1
ATOM 2269 O O . HIS A 1 285 ? -17.428 -10.006 -6.480 1.00 93.06 285 HIS A O 1
ATOM 2275 N N . ARG A 1 286 ? -17.287 -8.724 -4.656 1.00 93.50 286 ARG A N 1
ATOM 2276 C CA . ARG A 1 286 ? -16.289 -9.582 -4.001 1.00 93.50 286 ARG A CA 1
ATOM 2277 C C . ARG A 1 286 ? -16.905 -10.817 -3.354 1.00 93.50 286 ARG A C 1
ATOM 2279 O O . ARG A 1 286 ? -16.252 -11.859 -3.331 1.00 93.50 286 ARG A O 1
ATOM 2286 N N . ALA A 1 287 ? -18.116 -10.708 -2.820 1.00 94.56 287 ALA A N 1
ATOM 2287 C CA . ALA A 1 287 ? -18.823 -11.801 -2.176 1.00 94.56 287 ALA A CA 1
ATOM 2288 C C . ALA A 1 287 ? -19.147 -12.916 -3.174 1.00 94.56 287 ALA A C 1
ATOM 2290 O O . ALA A 1 287 ? -18.854 -14.068 -2.874 1.00 94.56 287 ALA A O 1
ATOM 2291 N N . ASP A 1 288 ? -19.599 -12.555 -4.378 1.00 92.81 288 ASP A N 1
ATOM 2292 C CA . ASP A 1 288 ? -19.960 -13.489 -5.456 1.00 92.81 288 ASP A CA 1
ATOM 2293 C C . ASP A 1 288 ? -18.821 -14.451 -5.847 1.00 92.81 288 ASP A C 1
ATOM 2295 O O . ASP A 1 288 ? -19.063 -15.553 -6.327 1.00 92.81 288 ASP A O 1
ATOM 2299 N N . VAL A 1 289 ? -17.563 -14.041 -5.649 1.00 92.50 289 VAL A N 1
ATOM 2300 C CA . VAL A 1 289 ? -16.375 -14.857 -5.962 1.00 92.50 289 VAL A CA 1
ATOM 2301 C C . VAL A 1 289 ? -15.796 -15.538 -4.714 1.00 92.50 289 VAL A C 1
ATOM 2303 O O . VAL A 1 289 ? -15.055 -16.513 -4.824 1.00 92.50 289 VAL A O 1
ATOM 2306 N N . SER A 1 290 ? -16.073 -15.009 -3.518 1.00 94.00 290 SER A N 1
ATOM 2307 C CA . SER A 1 290 ? -15.407 -15.442 -2.281 1.00 94.00 290 SER A CA 1
ATOM 2308 C C . SER A 1 290 ? -16.243 -16.357 -1.396 1.00 94.00 290 SER A C 1
ATOM 2310 O O . SER A 1 290 ? -15.660 -17.188 -0.697 1.00 94.00 290 SER A O 1
ATOM 2312 N N . PHE A 1 291 ? -17.567 -16.241 -1.428 1.00 95.62 291 PHE A N 1
ATOM 2313 C CA . PHE A 1 291 ? -18.497 -17.044 -0.636 1.00 95.62 291 PHE A CA 1
ATOM 2314 C C . PHE A 1 291 ? -19.229 -18.057 -1.508 1.00 95.62 291 PHE A C 1
ATOM 2316 O O . PHE A 1 291 ? -19.363 -17.873 -2.714 1.00 95.62 291 PHE A O 1
ATOM 2323 N N . LYS A 1 292 ? -19.720 -19.127 -0.881 1.00 93.38 292 LYS A N 1
ATOM 2324 C CA . LYS A 1 292 ? -20.644 -20.048 -1.546 1.00 93.38 292 LYS A CA 1
ATOM 2325 C C . LYS A 1 292 ? -22.030 -19.434 -1.697 1.00 93.38 292 LYS A C 1
ATOM 2327 O O . LYS A 1 292 ? -22.412 -18.543 -0.933 1.00 93.38 292 LYS A O 1
ATOM 2332 N N . ASP A 1 293 ? -22.794 -19.979 -2.639 1.00 88.62 293 ASP A N 1
ATOM 2333 C CA . ASP A 1 293 ? -24.207 -19.649 -2.804 1.00 88.62 293 ASP A CA 1
ATOM 2334 C C . ASP A 1 293 ? -24.953 -19.798 -1.469 1.00 88.62 293 ASP A C 1
ATOM 2336 O O . ASP A 1 293 ? -24.736 -20.754 -0.720 1.00 88.62 293 ASP A O 1
ATOM 2340 N N . ASP A 1 294 ? -25.812 -18.824 -1.163 1.00 89.06 294 ASP A N 1
ATOM 2341 C CA . ASP A 1 294 ? -26.605 -18.740 0.069 1.00 89.06 294 ASP A CA 1
ATOM 2342 C C . ASP A 1 294 ? -25.798 -18.730 1.385 1.00 89.06 294 ASP A C 1
ATOM 2344 O O . ASP A 1 294 ? -26.382 -18.891 2.456 1.00 89.06 294 ASP A O 1
ATOM 2348 N N . ALA A 1 295 ? -24.478 -18.510 1.364 1.00 94.12 295 ALA A N 1
ATOM 2349 C CA . ALA A 1 295 ? -23.666 -18.471 2.587 1.00 94.12 295 ALA A CA 1
ATOM 2350 C C . ALA A 1 295 ? -23.820 -17.165 3.393 1.00 94.12 295 ALA A C 1
ATOM 2352 O O . ALA A 1 295 ? -23.430 -17.105 4.560 1.00 94.12 295 ALA A O 1
ATOM 2353 N N . LEU A 1 296 ? -24.378 -16.109 2.792 1.00 95.75 296 LEU A N 1
ATOM 2354 C CA . LEU A 1 296 ? -24.579 -14.798 3.412 1.00 95.75 296 LEU A CA 1
ATOM 2355 C C . LEU A 1 296 ? -26.073 -14.492 3.549 1.00 95.75 296 LEU A C 1
ATOM 2357 O O . LEU A 1 296 ? -26.807 -14.548 2.566 1.00 95.75 296 LEU A O 1
ATOM 2361 N N . SER A 1 297 ? -26.519 -14.084 4.740 1.00 95.81 297 SER A N 1
ATOM 2362 C CA . SER A 1 297 ? -27.854 -13.489 4.890 1.00 95.81 297 SER A CA 1
ATOM 2363 C C . SER A 1 297 ? -27.930 -12.109 4.215 1.00 95.81 297 SER A C 1
ATOM 2365 O O . SER A 1 297 ? -26.929 -11.388 4.183 1.00 95.81 297 SER A O 1
ATOM 2367 N N . GLU A 1 298 ? -29.119 -11.712 3.748 1.00 93.62 298 GLU A N 1
ATOM 2368 C CA . GLU A 1 298 ? -29.336 -10.493 2.944 1.00 93.62 298 GLU A CA 1
ATOM 2369 C C . GLU A 1 298 ? -28.793 -9.201 3.592 1.00 93.62 298 GLU A C 1
ATOM 2371 O O . GLU A 1 298 ? -28.266 -8.334 2.893 1.00 93.62 298 GLU A O 1
ATOM 2376 N N . ASP A 1 299 ? -28.856 -9.085 4.922 1.00 95.56 299 ASP A N 1
ATOM 2377 C CA . ASP A 1 299 ? -28.475 -7.869 5.657 1.00 95.56 299 ASP A CA 1
ATOM 2378 C C . ASP A 1 299 ? -26.972 -7.759 5.976 1.00 95.56 299 ASP A C 1
ATOM 2380 O O . ASP A 1 299 ? -26.498 -6.690 6.368 1.00 95.56 299 ASP A O 1
ATOM 2384 N N . VAL A 1 300 ? -26.177 -8.815 5.756 1.00 97.50 300 VAL A N 1
ATOM 2385 C CA . VAL A 1 300 ? -24.737 -8.824 6.091 1.00 97.50 300 VAL A CA 1
ATOM 2386 C C . VAL A 1 300 ? -23.956 -7.798 5.278 1.00 97.50 300 VAL A C 1
ATOM 2388 O O . VAL A 1 300 ? -23.226 -6.982 5.842 1.00 97.50 300 VAL A O 1
ATOM 2391 N N . ILE A 1 301 ? -24.108 -7.812 3.952 1.00 97.44 301 ILE A N 1
ATOM 2392 C CA . ILE A 1 301 ? -23.380 -6.894 3.070 1.00 97.44 301 ILE A CA 1
ATOM 2393 C C . ILE A 1 301 ? -23.795 -5.431 3.322 1.00 97.44 301 ILE A C 1
ATOM 2395 O O . ILE A 1 301 ? -22.902 -4.594 3.505 1.00 97.44 301 ILE A O 1
ATOM 2399 N N . PRO A 1 302 ? -25.102 -5.089 3.388 1.00 97.38 302 PRO A N 1
ATOM 2400 C CA . PRO A 1 302 ? -25.549 -3.754 3.780 1.00 97.38 302 PRO A CA 1
ATOM 2401 C C . PRO A 1 302 ? -24.985 -3.288 5.126 1.00 97.38 302 PRO A C 1
ATOM 2403 O O . PRO A 1 302 ? -24.538 -2.143 5.229 1.00 97.38 302 PRO A O 1
ATOM 2406 N N . LEU A 1 303 ? -24.963 -4.160 6.140 1.00 96.56 303 LEU A N 1
ATOM 2407 C CA . LEU A 1 303 ? -24.455 -3.816 7.466 1.00 96.56 303 LEU A CA 1
ATOM 2408 C C . LEU A 1 303 ? -22.944 -3.540 7.443 1.00 96.56 303 LEU A C 1
ATOM 2410 O O . LEU A 1 303 ? -22.501 -2.516 7.968 1.00 96.56 303 LEU A O 1
ATOM 2414 N N . CYS A 1 304 ? -22.159 -4.390 6.771 1.00 96.25 304 CYS A N 1
ATOM 2415 C CA . CYS A 1 304 ? -20.722 -4.175 6.590 1.00 96.25 304 CYS A CA 1
ATOM 2416 C C . CYS A 1 304 ? -20.424 -2.840 5.892 1.00 96.25 304 CYS A C 1
ATOM 2418 O O . CYS A 1 304 ? -19.552 -2.078 6.322 1.00 96.25 304 CYS A O 1
ATOM 2420 N N . ALA A 1 305 ? -21.171 -2.534 4.828 1.00 96.69 305 ALA A N 1
ATOM 2421 C CA . ALA A 1 305 ? -21.035 -1.284 4.091 1.00 96.69 305 ALA A CA 1
ATOM 2422 C C . ALA A 1 305 ? -21.382 -0.063 4.958 1.00 96.69 305 ALA A C 1
ATOM 2424 O O . ALA A 1 305 ? -20.662 0.937 4.927 1.00 96.69 305 ALA A O 1
ATOM 2425 N N . ALA A 1 306 ? -22.448 -0.148 5.761 1.00 94.88 306 ALA A N 1
ATOM 2426 C CA . ALA A 1 306 ? -22.872 0.927 6.652 1.00 94.88 306 ALA A CA 1
ATOM 2427 C C . ALA A 1 306 ? -21.809 1.250 7.716 1.00 94.88 306 ALA A C 1
ATOM 2429 O O . ALA A 1 306 ? -21.460 2.421 7.887 1.00 94.88 306 ALA A O 1
ATOM 2430 N N . PHE A 1 307 ? -21.245 0.234 8.378 1.00 93.19 307 PHE A N 1
ATOM 2431 C CA . PHE A 1 307 ? -20.193 0.435 9.382 1.00 93.19 307 PHE A CA 1
ATOM 2432 C C . PHE A 1 307 ? -18.921 1.049 8.789 1.00 93.19 307 PHE A C 1
ATOM 2434 O O . PHE A 1 307 ? -18.353 1.980 9.361 1.00 93.19 307 PHE A O 1
ATOM 2441 N N . ALA A 1 308 ? -18.491 0.599 7.610 1.00 92.56 308 ALA A N 1
ATOM 2442 C CA . ALA A 1 308 ? -17.315 1.166 6.955 1.00 92.56 308 ALA A CA 1
ATOM 2443 C C . ALA A 1 308 ? -17.546 2.598 6.423 1.00 92.56 308 ALA A C 1
ATOM 2445 O O . ALA A 1 308 ? -16.647 3.445 6.501 1.00 92.56 308 ALA A O 1
ATOM 2446 N N . ALA A 1 309 ? -18.749 2.901 5.924 1.00 92.00 309 ALA A N 1
ATOM 2447 C CA . ALA A 1 309 ? -19.119 4.241 5.467 1.00 92.00 309 ALA A CA 1
ATOM 2448 C C . ALA A 1 309 ? -19.175 5.258 6.616 1.00 92.00 309 ALA A C 1
ATOM 2450 O O . ALA A 1 309 ? -18.728 6.391 6.443 1.00 92.00 309 ALA A O 1
ATOM 2451 N N . GLN A 1 310 ? -19.683 4.853 7.787 1.00 88.06 310 GLN A N 1
ATOM 2452 C CA . GLN A 1 310 ? -19.777 5.716 8.968 1.00 88.06 310 GLN A CA 1
ATOM 2453 C C . GLN A 1 310 ? -18.408 6.238 9.405 1.00 88.06 310 GLN A C 1
ATOM 2455 O O . GLN A 1 310 ? -18.288 7.398 9.803 1.00 88.06 310 GLN A O 1
ATOM 2460 N N . GLU A 1 311 ? -17.383 5.391 9.326 1.00 72.00 311 GLU A N 1
ATOM 2461 C CA . GLU A 1 311 ? -16.079 5.748 9.855 1.00 72.00 311 GLU A CA 1
ATOM 2462 C C . GLU A 1 311 ? -15.238 6.574 8.912 1.00 72.00 311 GLU A C 1
ATOM 2464 O O . GLU A 1 311 ? -14.610 7.473 9.432 1.00 72.00 311 GLU A O 1
ATOM 2469 N N . HIS A 1 312 ? -15.251 6.344 7.592 1.00 81.75 312 HIS A N 1
ATOM 2470 C CA . HIS A 1 312 ? -14.661 7.234 6.573 1.00 81.75 312 HIS A CA 1
ATOM 2471 C C . HIS A 1 312 ? -14.911 6.774 5.126 1.00 81.75 312 HIS A C 1
ATOM 2473 O O . HIS A 1 312 ? -14.421 7.449 4.229 1.00 81.75 312 HIS A O 1
ATOM 2479 N N . GLY A 1 313 ? -15.622 5.670 4.864 1.00 87.88 313 GLY A N 1
ATOM 2480 C CA . GLY A 1 313 ? -15.775 5.137 3.503 1.00 87.88 313 GLY A CA 1
ATOM 2481 C C . GLY A 1 313 ? -14.566 4.324 3.022 1.00 87.88 313 GLY A C 1
ATOM 2482 O O . GLY A 1 313 ? -14.181 4.436 1.857 1.00 87.88 313 GLY A O 1
ATOM 2483 N N . ASP A 1 314 ? -13.938 3.552 3.920 1.00 91.81 314 ASP A N 1
ATOM 2484 C CA . ASP A 1 314 ? -12.762 2.710 3.641 1.00 91.81 314 ASP A CA 1
ATOM 2485 C C . ASP A 1 314 ? -13.192 1.302 3.175 1.00 91.81 314 ASP A C 1
ATOM 2487 O O . ASP A 1 314 ? -13.762 0.521 3.942 1.00 91.81 314 ASP A O 1
ATOM 2491 N N . ALA A 1 315 ? -12.891 0.955 1.919 1.00 93.12 315 ALA A N 1
ATOM 2492 C CA . ALA A 1 315 ? -13.243 -0.347 1.353 1.00 93.12 315 ALA A CA 1
ATOM 2493 C C . ALA A 1 315 ? -12.424 -1.513 1.933 1.00 93.12 315 ALA A C 1
ATOM 2495 O O . ALA A 1 315 ? -12.930 -2.633 1.987 1.00 93.12 315 ALA A O 1
ATOM 2496 N N . ARG A 1 316 ? -11.187 -1.280 2.401 1.00 92.62 316 ARG A N 1
ATOM 2497 C CA . ARG A 1 316 ? -10.387 -2.328 3.060 1.00 92.62 316 ARG A CA 1
ATOM 2498 C C . ARG A 1 316 ? -11.047 -2.736 4.364 1.00 92.62 316 ARG A C 1
ATOM 2500 O O . ARG A 1 316 ? -11.179 -3.926 4.613 1.00 92.62 316 ARG A O 1
ATOM 2507 N N . ARG A 1 317 ? -11.520 -1.763 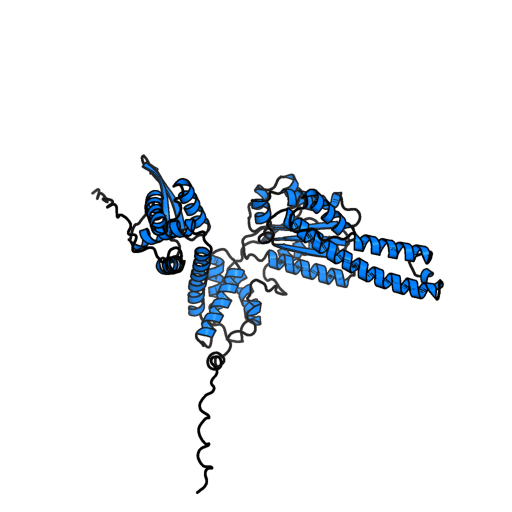5.150 1.00 91.44 317 ARG A N 1
ATOM 2508 C CA . ARG A 1 317 ? -12.268 -2.035 6.386 1.00 91.44 317 ARG A CA 1
ATOM 2509 C C . ARG A 1 317 ? -13.544 -2.825 6.102 1.00 91.44 317 ARG A C 1
ATOM 2511 O O . ARG A 1 317 ? -13.828 -3.786 6.804 1.00 91.44 317 ARG A O 1
ATOM 25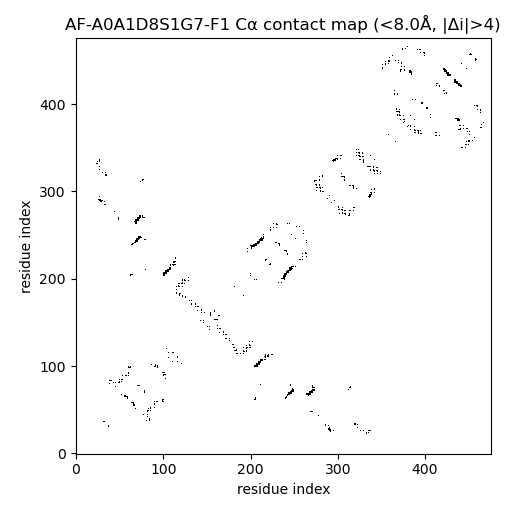18 N N . ALA A 1 318 ? -14.290 -2.443 5.065 1.00 94.88 318 ALA A N 1
ATOM 2519 C CA . ALA A 1 318 ? -15.507 -3.147 4.667 1.00 94.88 318 ALA A CA 1
ATOM 2520 C C . ALA A 1 318 ? -15.230 -4.625 4.320 1.00 94.88 318 ALA A C 1
ATOM 2522 O O . ALA A 1 318 ? -15.940 -5.517 4.783 1.00 94.88 318 ALA A O 1
ATOM 2523 N N . LEU A 1 319 ? -14.182 -4.882 3.527 1.00 95.00 319 LEU A N 1
ATOM 2524 C CA . LEU A 1 319 ? -13.775 -6.233 3.124 1.00 95.00 319 LEU A CA 1
ATOM 2525 C C . LEU A 1 319 ? -13.245 -7.049 4.304 1.00 95.00 319 LEU A C 1
ATOM 2527 O O . LEU A 1 319 ? -13.567 -8.229 4.426 1.00 95.00 319 LEU A O 1
ATOM 2531 N N . ASP A 1 320 ? -12.470 -6.421 5.186 1.00 94.12 320 ASP A N 1
ATOM 2532 C CA . ASP A 1 320 ? -11.922 -7.067 6.373 1.00 94.12 320 ASP A CA 1
ATOM 2533 C C . ASP A 1 320 ? -13.017 -7.481 7.363 1.00 94.12 320 ASP A C 1
ATOM 2535 O O . ASP A 1 320 ? -12.993 -8.587 7.908 1.00 94.12 320 ASP A O 1
ATOM 2539 N N . LEU A 1 321 ? -14.030 -6.626 7.520 1.00 94.88 321 LEU A N 1
ATOM 2540 C CA . LEU A 1 321 ? -15.213 -6.908 8.321 1.00 94.88 321 LEU A CA 1
ATOM 2541 C C . LEU A 1 321 ? -16.006 -8.093 7.756 1.00 94.88 321 LEU A C 1
ATOM 2543 O O . LEU A 1 321 ? -16.319 -9.023 8.497 1.00 94.88 321 LEU A O 1
ATOM 2547 N N . LEU A 1 322 ? -16.268 -8.104 6.443 1.00 96.94 322 LEU A N 1
ATOM 2548 C CA . LEU A 1 322 ? -16.968 -9.207 5.778 1.00 96.94 322 LEU A CA 1
ATOM 2549 C C . LEU A 1 322 ? -16.188 -10.528 5.889 1.00 96.94 322 LEU A C 1
ATOM 2551 O O . LEU A 1 322 ? -16.758 -11.563 6.232 1.00 96.94 322 LEU A O 1
ATOM 2555 N N . ARG A 1 323 ? -14.871 -10.490 5.655 1.00 96.75 323 ARG A N 1
ATOM 2556 C CA . ARG A 1 323 ? -13.978 -11.648 5.802 1.00 96.75 323 ARG A CA 1
ATOM 2557 C C . ARG A 1 323 ? -14.002 -12.186 7.227 1.00 96.75 323 ARG A C 1
ATOM 2559 O O . ARG A 1 323 ? -14.183 -13.381 7.430 1.00 96.75 323 ARG A O 1
ATOM 2566 N N . THR A 1 324 ? -13.822 -11.317 8.217 1.00 96.06 324 THR A N 1
ATOM 2567 C CA . THR A 1 324 ? -13.769 -11.726 9.625 1.00 96.06 324 THR A CA 1
ATOM 2568 C C . THR A 1 324 ? -15.119 -12.267 10.095 1.00 96.06 324 THR A C 1
ATOM 2570 O O . THR A 1 324 ? -15.145 -13.246 10.836 1.00 96.06 324 THR A O 1
ATOM 2573 N N . ALA A 1 325 ? -16.238 -11.711 9.619 1.00 97.06 325 ALA A N 1
ATOM 2574 C CA . ALA A 1 325 ? -17.571 -12.248 9.890 1.00 97.06 325 ALA A CA 1
ATOM 2575 C C . ALA A 1 325 ? -17.736 -13.675 9.340 1.00 97.06 325 ALA A C 1
ATOM 2577 O O . ALA A 1 325 ? -18.205 -14.555 10.061 1.00 97.06 325 ALA A O 1
ATOM 2578 N N . GLY A 1 326 ? -17.286 -13.931 8.107 1.00 95.75 326 GLY A N 1
ATOM 2579 C CA . GLY A 1 326 ? -17.286 -15.280 7.536 1.00 95.75 326 GLY A CA 1
ATOM 2580 C C . GLY A 1 326 ? -16.386 -16.259 8.296 1.00 95.75 326 GLY A C 1
ATOM 2581 O O . GLY A 1 326 ? -16.789 -17.385 8.564 1.00 95.75 326 GLY A O 1
ATOM 2582 N N . GLU A 1 327 ? -15.204 -15.822 8.739 1.00 94.50 327 GLU A N 1
ATOM 2583 C CA . GLU A 1 327 ? -14.316 -16.651 9.569 1.00 94.50 327 GLU A CA 1
ATOM 2584 C C . GLU A 1 327 ? -14.919 -17.004 10.929 1.00 94.50 327 GLU A C 1
ATOM 2586 O O . GLU A 1 327 ? -14.665 -18.089 11.451 1.00 94.50 327 GLU A O 1
ATOM 2591 N N . LEU A 1 328 ? -15.670 -16.083 11.536 1.00 94.62 328 LEU A N 1
ATOM 2592 C CA . LEU A 1 328 ? -16.379 -16.353 12.783 1.00 94.62 328 LEU A CA 1
ATOM 2593 C C . LEU A 1 328 ? -17.492 -17.377 12.560 1.00 94.62 328 LEU A C 1
ATOM 2595 O O . LEU A 1 328 ? -17.582 -18.320 13.337 1.00 94.62 328 LEU A O 1
ATOM 2599 N N . ALA A 1 329 ? -18.261 -17.243 11.477 1.00 94.06 329 ALA A N 1
ATOM 2600 C CA . ALA A 1 329 ? -19.300 -18.207 11.123 1.00 94.06 329 ALA A CA 1
ATOM 2601 C C . ALA A 1 329 ? -18.732 -19.619 10.894 1.00 94.06 329 ALA A C 1
ATOM 2603 O O . ALA A 1 329 ? -19.271 -20.583 11.432 1.00 94.06 329 ALA A O 1
ATOM 2604 N N . GLU A 1 330 ? -17.603 -19.756 10.185 1.00 91.31 330 GLU A N 1
ATOM 2605 C CA . GLU A 1 330 ? -16.940 -21.061 10.012 1.00 91.31 330 GLU A CA 1
ATOM 2606 C C . GLU A 1 330 ? -16.456 -21.652 11.339 1.00 91.31 330 GLU A C 1
ATOM 2608 O O . GLU A 1 330 ? -16.631 -22.844 11.585 1.00 91.31 330 GLU A O 1
ATOM 2613 N N . ARG A 1 331 ? -15.874 -20.826 12.220 1.00 90.69 331 ARG A N 1
ATOM 2614 C CA . ARG A 1 331 ? -15.429 -21.269 13.555 1.00 90.69 331 ARG A CA 1
ATOM 2615 C C . ARG A 1 331 ? -16.591 -21.716 14.437 1.00 90.69 331 ARG A C 1
ATOM 2617 O O . ARG A 1 331 ? -16.416 -22.628 15.236 1.00 90.69 331 ARG A O 1
ATOM 2624 N N . GLU A 1 332 ? -17.745 -21.070 14.307 1.00 91.75 332 GLU A N 1
ATOM 2625 C CA . GLU A 1 332 ? -18.983 -21.427 15.008 1.00 91.75 332 GLU A CA 1
ATOM 2626 C C . GLU A 1 332 ? -19.740 -22.578 14.311 1.00 91.75 332 GLU A C 1
ATOM 2628 O O . GLU A 1 332 ? -20.780 -23.004 14.807 1.00 91.75 332 GLU A O 1
ATOM 2633 N N . GLN A 1 333 ? -19.222 -23.098 13.186 1.00 88.75 333 GLN A N 1
ATOM 2634 C CA . GLN A 1 333 ? -19.877 -24.099 12.330 1.00 88.75 333 GLN A CA 1
ATOM 2635 C C . GLN A 1 333 ? -21.308 -23.694 11.929 1.00 88.75 333 GLN A C 1
ATOM 2637 O O . GLN A 1 333 ? -22.196 -24.538 11.778 1.00 88.75 333 GLN A O 1
ATOM 2642 N N . ALA A 1 334 ? -21.542 -22.391 11.768 1.00 90.56 334 ALA A N 1
ATOM 2643 C CA . ALA A 1 334 ? -22.819 -21.853 11.333 1.00 90.56 334 ALA A CA 1
ATOM 2644 C C . ALA A 1 334 ? -23.061 -22.167 9.849 1.00 90.56 334 ALA A C 1
ATOM 2646 O O . ALA A 1 334 ? -22.128 -22.226 9.051 1.00 90.56 334 ALA A O 1
ATOM 2647 N N . GLU A 1 335 ? -24.327 -22.338 9.455 1.00 88.69 335 GLU A N 1
ATOM 2648 C CA . GLU A 1 335 ? -24.667 -22.567 8.042 1.00 88.69 335 GLU A CA 1
ATOM 2649 C C . GLU A 1 335 ? -24.579 -21.291 7.191 1.00 88.69 335 GLU A C 1
ATOM 2651 O O . GLU A 1 335 ? -24.394 -21.385 5.981 1.00 88.69 335 GLU A O 1
ATOM 2656 N N . GLN A 1 336 ? -24.721 -20.114 7.811 1.00 94.69 336 GLN A N 1
ATOM 2657 C CA . GLN A 1 336 ? -24.709 -18.812 7.143 1.00 94.69 336 GLN A CA 1
ATOM 2658 C C . GLN A 1 336 ? -24.057 -17.741 8.019 1.00 94.69 336 GLN A C 1
ATOM 2660 O O . GLN A 1 336 ? -24.165 -17.760 9.249 1.00 94.69 336 GLN A O 1
ATOM 2665 N N . VAL A 1 337 ? -23.451 -16.750 7.370 1.00 97.00 337 VAL A N 1
ATOM 2666 C CA . VAL A 1 337 ? -23.039 -15.498 8.008 1.00 97.00 337 VAL A CA 1
ATOM 2667 C C . VAL A 1 337 ? -24.275 -14.632 8.230 1.00 97.00 337 VAL A C 1
ATOM 2669 O O . VAL A 1 337 ? -25.111 -14.476 7.340 1.00 97.00 337 VAL A O 1
ATOM 2672 N N . THR A 1 338 ? -24.367 -14.036 9.414 1.00 97.00 338 THR A N 1
ATOM 2673 C CA . THR A 1 338 ? -25.511 -13.229 9.870 1.00 97.00 338 THR A CA 1
ATOM 2674 C C . THR A 1 338 ? -25.036 -11.891 10.433 1.00 97.00 338 THR A C 1
ATOM 2676 O O . THR A 1 338 ? -23.842 -11.698 10.671 1.00 97.00 338 THR A O 1
ATOM 2679 N N . GLU A 1 339 ? -25.962 -10.969 10.705 1.00 97.19 339 GLU A N 1
ATOM 2680 C CA . GLU A 1 339 ? -25.646 -9.687 11.352 1.00 97.19 339 GLU A CA 1
ATOM 2681 C C . GLU A 1 339 ? -24.880 -9.837 12.676 1.00 97.19 339 GLU A C 1
ATOM 2683 O O . GLU A 1 339 ? -24.032 -9.005 13.002 1.00 97.19 339 GLU A O 1
ATOM 2688 N N . GLU A 1 340 ? -25.161 -10.892 13.446 1.00 96.62 340 GLU A N 1
ATOM 2689 C CA . GLU A 1 340 ? -24.477 -11.150 14.715 1.00 96.62 340 GLU A CA 1
ATOM 2690 C C . GLU A 1 340 ? -22.976 -11.369 14.496 1.00 96.62 340 GLU A C 1
ATOM 2692 O O . GLU A 1 340 ? -22.154 -10.784 15.202 1.00 96.62 340 GLU A O 1
ATOM 2697 N N . HIS A 1 341 ? -22.611 -12.135 13.465 1.00 97.69 341 HIS A N 1
ATOM 2698 C CA . HIS A 1 341 ? -21.218 -12.365 13.094 1.00 97.69 341 HIS A CA 1
ATOM 2699 C C . HIS A 1 341 ? -20.517 -11.072 12.666 1.00 97.69 341 HIS A C 1
ATOM 2701 O O . HIS A 1 341 ? -19.352 -10.877 12.999 1.00 97.69 341 HIS A O 1
ATOM 2707 N N . VAL A 1 342 ? -21.221 -10.163 11.980 1.00 97.00 342 VAL A N 1
ATOM 2708 C CA . VAL A 1 342 ? -20.676 -8.853 11.582 1.00 97.00 342 VAL A CA 1
ATOM 2709 C C . VAL A 1 342 ? -20.379 -7.984 12.803 1.00 97.00 342 VAL A C 1
ATOM 2711 O O . VAL A 1 342 ? -19.307 -7.390 12.883 1.00 97.00 342 VAL A O 1
ATOM 2714 N N . ARG A 1 343 ? -21.288 -7.933 13.785 1.00 95.31 343 ARG A N 1
ATOM 2715 C CA . ARG A 1 343 ? -21.068 -7.176 15.031 1.00 95.31 343 ARG A CA 1
ATOM 2716 C C . ARG A 1 343 ? -19.907 -7.756 15.838 1.00 95.31 343 ARG A C 1
ATOM 2718 O O . ARG A 1 343 ? -18.994 -7.021 16.193 1.00 95.31 343 ARG A O 1
ATOM 2725 N N . LYS A 1 344 ? -19.875 -9.083 16.019 1.00 94.94 344 LYS A N 1
ATOM 2726 C CA . LYS A 1 344 ? -18.742 -9.778 16.657 1.00 94.94 344 LYS A CA 1
ATOM 2727 C C . LYS A 1 344 ? -17.423 -9.512 15.920 1.00 94.94 344 LYS A C 1
ATOM 2729 O O . LYS A 1 344 ? -16.387 -9.344 16.557 1.00 94.94 344 LYS A O 1
ATOM 2734 N N . ALA A 1 345 ? -17.445 -9.479 14.586 1.00 95.25 345 ALA A N 1
ATOM 2735 C CA . ALA A 1 345 ? -16.269 -9.182 13.775 1.00 95.25 345 ALA A CA 1
ATOM 2736 C C . ALA A 1 345 ? -15.779 -7.746 13.977 1.00 95.25 345 ALA A C 1
ATOM 2738 O O . ALA A 1 345 ? -14.574 -7.545 14.092 1.00 95.25 345 ALA A O 1
ATOM 2739 N N . GLN A 1 346 ? -16.684 -6.767 14.056 1.00 91.56 346 GLN A N 1
ATOM 2740 C CA . GLN A 1 346 ? -16.330 -5.375 14.331 1.00 91.56 346 GLN A CA 1
ATOM 2741 C C . GLN A 1 346 ? -15.597 -5.247 15.669 1.00 91.56 346 GLN A C 1
ATOM 2743 O O . GLN A 1 346 ? -14.484 -4.721 15.699 1.00 91.56 346 GLN A O 1
ATOM 2748 N N . ASP A 1 347 ? -16.189 -5.792 16.735 1.00 88.88 347 ASP A N 1
ATOM 2749 C CA . ASP A 1 347 ? -15.610 -5.750 18.080 1.00 88.88 347 ASP A CA 1
ATOM 2750 C C . ASP A 1 347 ? -14.241 -6.444 18.103 1.00 88.88 347 ASP A C 1
ATOM 2752 O O . ASP A 1 347 ? -13.265 -5.921 18.641 1.00 88.88 347 ASP A O 1
ATOM 2756 N N . LYS A 1 348 ? -14.139 -7.607 17.449 1.00 87.94 348 LYS A N 1
ATOM 2757 C CA . LYS A 1 348 ? -12.895 -8.372 17.362 1.00 87.94 348 LYS A CA 1
ATOM 2758 C C . LYS A 1 348 ? -11.792 -7.639 16.596 1.00 87.94 348 LYS A C 1
ATOM 2760 O O . LYS A 1 348 ? -10.667 -7.607 17.077 1.00 87.94 348 LYS A O 1
ATOM 2765 N N . ILE A 1 349 ? -12.082 -7.061 15.427 1.00 87.31 349 ILE A N 1
ATOM 2766 C CA . ILE A 1 349 ? -11.090 -6.318 14.625 1.00 87.31 349 ILE A CA 1
ATOM 2767 C C . ILE A 1 349 ? -10.570 -5.114 15.414 1.00 87.31 349 ILE A C 1
ATOM 2769 O O . ILE A 1 349 ? -9.370 -4.834 15.409 1.00 87.31 349 ILE A O 1
ATOM 2773 N N . GLU A 1 350 ? -11.464 -4.394 16.093 1.00 82.81 350 GLU A N 1
ATOM 2774 C CA . GLU A 1 350 ? -11.082 -3.251 16.914 1.00 82.81 350 GLU A CA 1
ATOM 2775 C C . GLU A 1 350 ? -10.185 -3.671 18.085 1.00 82.81 350 GLU A C 1
ATOM 2777 O O . GLU A 1 350 ? -9.122 -3.074 18.276 1.00 82.81 350 GLU A O 1
ATOM 2782 N N . LEU A 1 351 ? -10.556 -4.737 18.800 1.00 83.19 351 LEU A N 1
ATOM 2783 C CA . LEU A 1 351 ? -9.746 -5.323 19.868 1.00 83.19 351 LEU A CA 1
ATOM 2784 C C . LEU A 1 351 ? -8.376 -5.801 19.365 1.00 83.19 351 LEU A C 1
ATOM 2786 O O . LEU A 1 351 ? -7.356 -5.417 19.935 1.00 83.19 351 LEU A O 1
ATOM 2790 N N . ASP A 1 352 ? -8.328 -6.586 18.286 1.00 85.94 352 ASP A N 1
ATOM 2791 C CA . ASP A 1 352 ? -7.086 -7.135 17.724 1.00 85.94 352 ASP A CA 1
ATOM 2792 C C . ASP A 1 352 ? -6.121 -6.012 17.299 1.00 85.94 352 ASP A C 1
ATOM 2794 O O . ASP A 1 352 ? -4.927 -6.064 17.611 1.00 85.94 352 ASP A O 1
ATOM 2798 N N . ARG A 1 353 ? -6.642 -4.943 16.674 1.00 82.69 353 ARG A N 1
ATOM 2799 C CA . ARG A 1 353 ? -5.857 -3.751 16.317 1.00 82.69 353 ARG A CA 1
ATOM 2800 C C . ARG A 1 353 ? -5.243 -3.098 17.553 1.00 82.69 353 ARG A C 1
ATOM 2802 O O . ARG A 1 353 ? -4.056 -2.779 17.554 1.00 82.69 353 ARG A O 1
ATOM 2809 N N . VAL A 1 354 ? -6.033 -2.886 18.606 1.00 83.38 354 VAL A N 1
ATOM 2810 C CA . VAL A 1 354 ? -5.541 -2.287 19.857 1.00 83.38 354 VAL A CA 1
ATOM 2811 C C . VAL A 1 354 ? -4.457 -3.164 20.481 1.00 83.38 354 VAL A C 1
ATOM 2813 O O . VAL A 1 354 ? -3.400 -2.655 20.853 1.00 83.38 354 VAL A O 1
ATOM 2816 N N . VAL A 1 355 ? -4.681 -4.478 20.551 1.00 85.44 355 VAL A N 1
ATOM 2817 C CA . VAL A 1 355 ? -3.726 -5.447 21.107 1.00 85.44 355 VAL A CA 1
ATOM 2818 C C . VAL A 1 355 ? -2.382 -5.375 20.377 1.00 85.44 355 VAL A C 1
ATOM 2820 O O . VAL A 1 355 ? -1.333 -5.333 21.023 1.00 85.44 355 VAL A O 1
ATOM 2823 N N . GLU A 1 356 ? -2.387 -5.346 19.044 1.00 85.38 356 GLU A N 1
ATOM 2824 C CA . GLU A 1 356 ? -1.166 -5.277 18.235 1.00 85.38 356 GLU A CA 1
ATOM 2825 C C . GLU A 1 356 ? -0.401 -3.964 18.441 1.00 85.38 356 GLU A C 1
ATOM 2827 O O . GLU A 1 356 ? 0.811 -3.983 18.694 1.00 85.38 356 GLU A O 1
ATOM 2832 N N . VAL A 1 357 ? -1.101 -2.825 18.413 1.00 87.19 357 VAL A N 1
ATOM 2833 C CA . VAL A 1 357 ? -0.467 -1.524 18.662 1.00 87.19 357 VAL A CA 1
ATOM 2834 C C . VAL A 1 357 ? 0.142 -1.505 20.064 1.00 87.19 357 VAL A C 1
ATOM 2836 O O . VAL A 1 357 ? 1.320 -1.193 20.213 1.00 87.19 357 VAL A O 1
ATOM 2839 N N . VAL A 1 358 ? -0.596 -1.927 21.096 1.00 88.75 358 VAL A N 1
ATOM 2840 C CA . VAL A 1 358 ? -0.092 -1.956 22.479 1.00 88.75 358 VAL A CA 1
ATOM 2841 C C . VAL A 1 358 ? 1.126 -2.874 22.624 1.00 88.75 358 VAL A C 1
ATOM 2843 O O . VAL A 1 358 ? 2.079 -2.511 23.315 1.00 88.75 358 VAL A O 1
ATOM 2846 N N . ARG A 1 359 ? 1.161 -4.028 21.942 1.00 88.19 359 ARG A N 1
ATOM 2847 C CA . ARG A 1 359 ? 2.323 -4.939 21.951 1.00 88.19 359 ARG A CA 1
ATOM 2848 C C . ARG A 1 359 ? 3.577 -4.310 21.353 1.00 88.19 359 ARG A C 1
ATOM 2850 O O . ARG A 1 359 ? 4.663 -4.526 21.895 1.00 88.19 359 ARG A O 1
ATOM 2857 N N . THR A 1 360 ? 3.433 -3.547 20.271 1.00 88.88 360 THR A N 1
ATOM 2858 C CA . THR A 1 360 ? 4.554 -2.916 19.550 1.00 88.88 360 THR A CA 1
ATOM 2859 C C . THR A 1 360 ? 5.048 -1.622 20.200 1.00 88.88 360 THR A C 1
ATOM 2861 O O . THR A 1 360 ? 6.147 -1.163 19.884 1.00 88.88 360 THR A O 1
ATOM 2864 N N . LEU A 1 361 ? 4.297 -1.057 21.156 1.00 91.56 361 LEU A N 1
ATOM 2865 C CA . LEU A 1 361 ? 4.712 0.145 21.877 1.00 91.56 361 LEU A CA 1
ATOM 2866 C C . LEU A 1 361 ? 6.067 -0.040 22.595 1.00 91.56 361 LEU A C 1
ATOM 2868 O O . LEU A 1 361 ? 6.293 -1.057 23.266 1.00 91.56 361 LEU A O 1
ATOM 2872 N N . PRO A 1 362 ? 6.949 0.978 22.559 1.00 91.81 362 PRO A N 1
ATOM 2873 C CA . PRO A 1 362 ? 8.145 1.014 23.395 1.00 91.81 362 PRO A CA 1
ATOM 2874 C C . PRO A 1 362 ? 7.800 0.886 24.883 1.00 91.81 362 PRO A C 1
ATOM 2876 O O . PRO A 1 362 ? 6.770 1.394 25.329 1.00 91.81 362 PRO A O 1
ATOM 2879 N N . THR A 1 363 ? 8.695 0.295 25.685 1.00 91.38 363 THR A N 1
ATOM 2880 C CA . THR A 1 363 ? 8.477 0.086 27.132 1.00 91.38 363 THR A CA 1
ATOM 2881 C C . THR A 1 363 ? 8.038 1.364 27.851 1.00 91.38 363 THR A C 1
ATOM 2883 O O . THR A 1 363 ? 7.116 1.336 28.655 1.00 91.38 363 THR A O 1
ATOM 2886 N N . GLN A 1 364 ? 8.636 2.511 27.520 1.00 93.94 364 GLN A N 1
ATOM 2887 C CA . GLN A 1 364 ? 8.279 3.792 28.137 1.00 93.94 364 GLN A CA 1
ATOM 2888 C C . GLN A 1 364 ? 6.841 4.226 27.808 1.00 93.94 364 GLN A C 1
ATOM 2890 O O . GLN A 1 364 ? 6.123 4.685 28.694 1.00 93.94 364 GLN A O 1
ATOM 2895 N N . SER A 1 365 ? 6.392 4.025 26.567 1.00 95.00 365 SER A N 1
ATOM 2896 C CA . SER A 1 365 ? 5.012 4.297 26.149 1.00 95.00 365 SER A CA 1
ATOM 2897 C C . SER A 1 365 ? 4.028 3.332 26.814 1.00 95.00 365 SER A C 1
ATOM 2899 O O . SER A 1 365 ? 2.969 3.767 27.264 1.00 95.00 365 SER A O 1
ATOM 2901 N N . LYS A 1 366 ? 4.401 2.052 26.966 1.00 94.06 366 LYS A N 1
ATOM 2902 C CA . LYS A 1 366 ? 3.607 1.054 27.704 1.00 94.06 366 LYS A CA 1
ATOM 2903 C C . LYS A 1 366 ? 3.421 1.432 29.174 1.00 94.06 366 LYS A C 1
ATOM 2905 O O . LYS A 1 366 ? 2.313 1.325 29.679 1.00 94.06 366 LYS A O 1
ATOM 2910 N N . LEU A 1 367 ? 4.456 1.936 29.852 1.00 93.81 367 LEU A N 1
ATOM 2911 C CA . LEU A 1 367 ? 4.345 2.395 31.246 1.00 93.81 367 LEU A CA 1
ATOM 2912 C C . LEU A 1 367 ? 3.430 3.617 31.387 1.00 93.81 367 LEU A C 1
ATOM 2914 O O . LEU A 1 367 ? 2.679 3.720 32.354 1.00 93.81 367 LEU A O 1
ATOM 2918 N N . VAL A 1 368 ? 3.481 4.550 30.431 1.00 95.31 368 VAL A N 1
ATOM 2919 C CA . VAL A 1 368 ? 2.567 5.703 30.402 1.00 95.31 368 VAL A CA 1
ATOM 2920 C C . VAL A 1 368 ? 1.127 5.241 30.185 1.00 95.31 368 VAL A C 1
ATOM 2922 O O . VAL A 1 368 ? 0.237 5.689 30.906 1.00 95.31 368 VAL A O 1
ATOM 2925 N N . LEU A 1 369 ? 0.899 4.323 29.244 1.00 94.56 369 LEU A N 1
ATOM 2926 C CA . LEU A 1 369 ? -0.419 3.741 29.008 1.00 94.56 369 LEU A CA 1
ATOM 2927 C C . LEU A 1 369 ? -0.925 2.985 30.244 1.00 94.56 369 LEU A C 1
ATOM 2929 O O . LEU A 1 369 ? -2.058 3.196 30.664 1.00 94.56 369 LEU A O 1
ATOM 2933 N N . TYR A 1 370 ? -0.070 2.184 30.883 1.00 93.38 370 TYR A N 1
ATOM 2934 C CA . TYR A 1 370 ? -0.434 1.441 32.086 1.00 93.38 370 TYR A CA 1
ATOM 2935 C C . TYR A 1 370 ? -0.794 2.374 33.248 1.00 93.38 370 TYR A C 1
ATOM 2937 O O . TYR A 1 370 ? -1.765 2.140 33.959 1.00 93.38 370 TYR A O 1
ATOM 2945 N N . ALA A 1 371 ? -0.086 3.498 33.393 1.00 93.38 371 ALA A N 1
ATOM 2946 C CA . ALA A 1 371 ? -0.447 4.528 34.362 1.00 93.38 371 ALA A CA 1
ATOM 2947 C C . ALA A 1 371 ? -1.854 5.107 34.125 1.00 93.38 371 ALA A C 1
ATOM 2949 O O . ALA A 1 371 ? -2.559 5.390 35.093 1.00 93.38 371 ALA A O 1
ATOM 2950 N N . ILE A 1 372 ? -2.265 5.285 32.864 1.00 93.25 372 ILE A N 1
ATOM 2951 C CA . ILE A 1 372 ? -3.615 5.752 32.501 1.00 93.25 372 ILE A CA 1
ATOM 2952 C C . ILE A 1 372 ? -4.655 4.673 32.831 1.00 93.25 372 ILE A C 1
ATOM 2954 O O . ILE A 1 372 ? -5.631 4.972 33.516 1.00 93.25 372 ILE A O 1
ATOM 2958 N N . VAL A 1 373 ? -4.402 3.422 32.427 1.00 91.88 373 VAL A N 1
ATOM 2959 C CA . VAL A 1 373 ? -5.260 2.256 32.712 1.00 91.88 373 VAL A CA 1
ATOM 2960 C C . VAL A 1 373 ? -5.512 2.109 34.215 1.00 91.88 373 VAL A C 1
ATOM 2962 O O . VAL A 1 373 ? -6.660 1.993 34.636 1.00 91.88 373 VAL A O 1
ATOM 2965 N N . LEU A 1 374 ? -4.465 2.196 35.044 1.00 90.50 374 LEU A N 1
ATOM 2966 C CA . LEU A 1 374 ? -4.594 2.106 36.502 1.00 90.50 374 LEU A CA 1
ATOM 2967 C C . LEU A 1 374 ? -5.480 3.222 37.074 1.00 90.50 374 LEU A C 1
ATOM 2969 O O . LEU A 1 374 ? -6.348 2.958 37.903 1.00 90.50 374 LEU A O 1
ATOM 2973 N N . HIS A 1 375 ? -5.305 4.471 36.635 1.00 90.62 375 HIS A N 1
ATOM 2974 C CA . HIS A 1 375 ? -6.170 5.570 37.087 1.00 90.62 375 HIS A CA 1
ATOM 2975 C C . HIS A 1 375 ? -7.641 5.318 36.753 1.00 90.62 375 HIS A C 1
ATOM 2977 O O . HIS A 1 375 ? -8.507 5.510 37.610 1.00 90.62 375 HIS A O 1
ATOM 2983 N N . GLU A 1 376 ? -7.919 4.848 35.541 1.00 87.81 376 GLU A N 1
ATOM 2984 C CA . GLU A 1 376 ? -9.279 4.588 35.077 1.00 87.81 376 GLU A CA 1
ATOM 2985 C C . GLU A 1 376 ? -9.931 3.418 35.828 1.00 87.81 376 GLU A C 1
ATOM 2987 O O . GLU A 1 376 ? -11.061 3.544 36.305 1.00 87.81 376 GLU A O 1
ATOM 2992 N N . LYS A 1 377 ? -9.181 2.333 36.066 1.00 87.06 377 LYS A N 1
ATOM 2993 C CA . LYS A 1 377 ? -9.632 1.163 36.839 1.00 87.06 377 LYS A CA 1
ATOM 2994 C C . LYS A 1 377 ? -9.975 1.509 38.292 1.00 87.06 377 LYS A C 1
ATOM 2996 O O . LYS A 1 377 ? -10.898 0.951 38.880 1.00 87.06 377 LYS A O 1
ATOM 3001 N N . HIS A 1 378 ? -9.273 2.488 38.862 1.00 85.69 378 HIS A N 1
ATOM 3002 C CA . HIS A 1 378 ? -9.558 3.032 40.191 1.00 85.69 378 HIS A CA 1
ATOM 3003 C C . HIS A 1 378 ? -10.629 4.141 40.196 1.00 85.69 378 HIS A C 1
ATOM 3005 O O . HIS A 1 378 ? -10.841 4.793 41.221 1.00 85.69 378 HIS A O 1
ATOM 3011 N N . GLY A 1 379 ? -11.331 4.349 39.077 1.00 81.56 379 GLY A N 1
ATOM 3012 C CA . GLY A 1 379 ? -12.467 5.262 38.969 1.00 81.56 379 GLY A CA 1
ATOM 3013 C C . GLY A 1 379 ? -12.090 6.744 38.931 1.00 81.56 379 GLY A C 1
ATOM 3014 O O . GLY A 1 379 ? -12.952 7.599 39.158 1.00 81.56 379 GLY A O 1
ATOM 3015 N N . VAL A 1 380 ? -10.823 7.076 38.661 1.00 80.88 380 VAL A N 1
ATOM 3016 C CA . VAL A 1 380 ? -10.378 8.468 38.538 1.00 80.88 380 VAL A CA 1
ATOM 3017 C C . VAL A 1 380 ? -10.901 9.043 37.224 1.00 80.88 380 VAL A C 1
ATOM 3019 O O . VAL A 1 380 ? -10.449 8.687 36.141 1.00 80.88 380 VAL A O 1
ATOM 3022 N N . ARG A 1 381 ? -11.855 9.973 37.320 1.00 71.38 381 ARG A N 1
ATOM 3023 C CA . ARG A 1 381 ? -12.353 10.741 36.170 1.00 71.38 381 ARG A CA 1
ATOM 3024 C C . ARG A 1 381 ? -11.502 11.992 35.947 1.00 71.38 381 ARG A C 1
ATOM 3026 O O . ARG A 1 381 ? -11.079 12.632 36.910 1.00 71.38 381 ARG A O 1
ATOM 3033 N N . ASN A 1 382 ? -11.337 12.392 34.684 1.00 76.19 382 ASN A N 1
ATOM 3034 C CA . ASN A 1 382 ? -10.574 13.577 34.261 1.00 76.19 382 ASN A CA 1
ATOM 3035 C C . ASN A 1 382 ? -9.086 13.506 34.642 1.00 76.19 382 ASN A C 1
ATOM 3037 O O . ASN A 1 382 ? -8.559 14.415 35.297 1.00 76.19 382 ASN A O 1
ATOM 3041 N N . ILE A 1 383 ? -8.432 12.420 34.223 1.00 87.25 383 ILE A N 1
ATOM 3042 C CA . ILE A 1 383 ? -7.019 12.154 34.491 1.00 87.25 383 ILE A CA 1
ATOM 3043 C C . ILE A 1 383 ? -6.185 13.277 33.872 1.00 87.25 383 ILE A C 1
ATOM 3045 O O . ILE A 1 383 ? -6.346 13.610 32.698 1.00 87.25 383 ILE A O 1
ATOM 3049 N N . ASN A 1 384 ? -5.286 13.879 34.647 1.00 89.38 384 ASN A N 1
ATOM 3050 C CA . ASN A 1 384 ? -4.389 14.914 34.138 1.00 89.38 384 ASN A CA 1
ATOM 3051 C C . ASN A 1 384 ? -2.955 14.415 33.929 1.00 89.38 384 ASN A C 1
ATOM 3053 O O . ASN A 1 384 ? -2.514 13.423 34.505 1.00 89.38 384 ASN A O 1
ATOM 3057 N N . THR A 1 385 ? -2.180 15.156 33.135 1.00 88.88 385 THR A N 1
ATOM 3058 C CA . THR A 1 385 ? -0.783 14.818 32.814 1.00 88.88 385 THR A CA 1
ATOM 3059 C C . THR A 1 385 ? 0.102 14.633 34.056 1.00 88.88 385 THR A C 1
ATOM 3061 O O . THR A 1 385 ? 1.019 13.815 34.046 1.00 88.88 385 THR A O 1
ATOM 3064 N N . GLY A 1 386 ? -0.155 15.374 35.139 1.00 87.50 386 GLY A N 1
ATOM 3065 C CA . GLY A 1 386 ? 0.585 15.238 36.396 1.00 87.50 386 GLY A CA 1
ATOM 3066 C C . GLY A 1 386 ? 0.247 13.953 37.158 1.00 87.50 386 GLY A C 1
ATOM 3067 O O . GLY A 1 386 ? 1.145 13.306 37.698 1.00 87.50 386 GLY A O 1
ATOM 3068 N N . GLU A 1 387 ? -1.026 13.558 37.172 1.00 89.44 387 GLU A N 1
ATOM 3069 C CA . GLU A 1 387 ? -1.502 12.297 37.756 1.00 89.44 387 GLU A CA 1
ATOM 3070 C C . GLU A 1 387 ? -0.902 11.095 37.023 1.00 89.44 387 GLU A C 1
ATOM 3072 O O . GLU A 1 387 ? -0.359 10.201 37.678 1.00 89.44 387 GLU A O 1
ATOM 3077 N N . VAL A 1 388 ? -0.907 11.111 35.684 1.00 93.06 388 VAL A N 1
ATOM 3078 C CA . VAL A 1 388 ? -0.245 10.077 34.868 1.00 93.06 388 VAL A CA 1
ATOM 3079 C C . VAL A 1 388 ? 1.243 10.009 35.202 1.00 93.06 388 VAL A C 1
ATOM 3081 O O . VAL A 1 388 ? 1.755 8.938 35.519 1.00 93.06 388 VAL A O 1
ATOM 3084 N N . TYR A 1 389 ? 1.937 11.153 35.222 1.00 94.44 389 TYR A N 1
ATOM 3085 C CA . TYR A 1 389 ? 3.374 11.206 35.504 1.00 94.44 389 TYR A CA 1
ATOM 3086 C C . TYR A 1 389 ? 3.744 10.644 36.885 1.00 94.44 389 TYR A C 1
ATOM 3088 O O . TYR A 1 389 ? 4.805 10.043 37.059 1.00 94.44 389 TYR A O 1
ATOM 3096 N N . ASN A 1 390 ? 2.884 10.829 37.889 1.00 92.25 390 ASN A N 1
ATOM 3097 C CA . ASN A 1 390 ? 3.130 10.314 39.233 1.00 92.25 390 ASN A CA 1
ATOM 3098 C C . ASN A 1 390 ? 3.052 8.787 39.312 1.00 92.25 390 ASN A C 1
ATOM 3100 O O . ASN A 1 390 ? 3.870 8.198 40.018 1.00 92.25 390 ASN A O 1
ATOM 3104 N N . ILE A 1 391 ? 2.118 8.162 38.593 1.00 91.88 391 ILE A N 1
ATOM 3105 C CA . ILE A 1 391 ? 2.018 6.698 38.528 1.00 91.88 391 ILE A CA 1
ATOM 3106 C C . ILE A 1 391 ? 3.110 6.128 37.638 1.00 91.88 391 ILE A C 1
ATOM 3108 O O . ILE A 1 391 ? 3.823 5.234 38.075 1.00 91.88 391 ILE A O 1
ATOM 3112 N N . TYR A 1 392 ? 3.344 6.732 36.475 1.00 94.81 392 TYR A N 1
ATOM 3113 C CA . TYR A 1 392 ? 4.451 6.382 35.588 1.00 94.81 392 TYR A CA 1
ATOM 3114 C C . TYR A 1 392 ? 5.799 6.306 36.332 1.00 94.81 392 TYR A C 1
ATOM 3116 O O . TYR A 1 392 ? 6.491 5.299 36.243 1.00 94.81 392 TYR A O 1
ATOM 3124 N N . LYS A 1 393 ? 6.140 7.311 37.157 1.00 94.06 393 LYS A N 1
ATOM 3125 C CA . LYS A 1 393 ? 7.376 7.298 37.967 1.00 94.06 393 LYS A CA 1
ATOM 3126 C C . LYS A 1 393 ? 7.486 6.084 38.892 1.00 94.06 393 LYS A C 1
ATOM 3128 O O . LYS A 1 393 ? 8.584 5.572 39.095 1.00 94.06 393 LYS A O 1
ATOM 3133 N N . ARG A 1 394 ? 6.368 5.659 39.485 1.00 91.06 394 ARG A N 1
ATOM 3134 C CA . ARG A 1 394 ? 6.336 4.486 40.369 1.00 91.06 394 ARG A CA 1
ATOM 3135 C C . ARG A 1 394 ? 6.517 3.210 39.574 1.00 91.06 394 ARG A C 1
ATOM 3137 O O . ARG A 1 394 ? 7.366 2.418 39.944 1.00 91.06 394 ARG A O 1
ATOM 3144 N N . LEU A 1 395 ? 5.803 3.080 38.457 1.00 90.88 395 LEU A N 1
ATOM 3145 C CA . LEU A 1 395 ? 5.949 1.946 37.549 1.00 90.88 395 LEU A CA 1
ATOM 3146 C C . LEU A 1 395 ? 7.404 1.805 37.077 1.00 90.88 395 LEU A C 1
ATOM 3148 O O . LEU A 1 395 ? 7.953 0.715 37.145 1.00 90.88 395 LEU A O 1
ATOM 3152 N N . CYS A 1 396 ? 8.067 2.908 36.703 1.00 91.75 396 CYS A N 1
ATOM 3153 C CA . CYS A 1 396 ? 9.497 2.905 36.377 1.00 91.75 396 CYS A CA 1
ATOM 3154 C C . CYS A 1 396 ? 10.373 2.398 37.530 1.00 91.75 396 CYS A C 1
ATOM 3156 O O . CYS A 1 396 ? 11.329 1.677 37.284 1.00 91.75 396 CYS A O 1
ATOM 3158 N N . THR A 1 397 ? 10.059 2.771 38.775 1.00 88.69 397 THR A N 1
ATOM 3159 C CA . THR A 1 397 ? 10.840 2.352 39.950 1.00 88.69 397 THR A CA 1
ATOM 3160 C C . THR A 1 397 ? 10.666 0.862 40.242 1.00 88.69 397 THR A C 1
ATOM 3162 O O . THR A 1 397 ? 11.643 0.203 40.571 1.00 88.69 397 THR A O 1
ATOM 3165 N N . GLU A 1 398 ? 9.451 0.327 40.093 1.00 86.38 398 GLU A N 1
ATOM 3166 C CA . GLU A 1 398 ? 9.167 -1.100 40.307 1.00 86.38 398 GLU A CA 1
ATOM 3167 C C . GLU A 1 398 ? 9.911 -1.998 39.309 1.00 86.38 398 GLU A C 1
ATOM 3169 O O . GLU A 1 398 ? 10.381 -3.070 39.678 1.00 86.38 398 GLU A O 1
ATOM 3174 N N . ILE A 1 399 ? 10.076 -1.548 38.060 1.00 86.75 399 ILE A N 1
ATOM 3175 C CA . ILE A 1 399 ? 10.728 -2.342 37.002 1.00 86.75 399 ILE A CA 1
ATOM 3176 C C . ILE A 1 399 ? 12.193 -1.960 36.739 1.00 86.75 399 ILE A C 1
ATOM 3178 O O . ILE A 1 399 ? 12.748 -2.349 35.710 1.00 86.75 399 ILE A O 1
ATOM 3182 N N . ASP A 1 400 ? 12.788 -1.148 37.618 1.00 86.69 400 ASP A N 1
ATOM 3183 C CA . ASP A 1 400 ? 14.151 -0.608 37.488 1.00 86.69 400 ASP A CA 1
ATOM 3184 C C . ASP A 1 400 ? 14.427 0.037 36.108 1.00 86.69 400 ASP A C 1
ATOM 3186 O O . ASP A 1 400 ? 15.418 -0.237 35.430 1.00 86.69 400 ASP A O 1
ATOM 3190 N N . ALA A 1 401 ? 13.499 0.881 35.645 1.00 87.88 401 ALA A N 1
ATOM 3191 C CA . ALA A 1 401 ? 13.610 1.626 34.394 1.00 87.88 401 ALA A CA 1
ATOM 3192 C C . ALA A 1 401 ? 13.927 3.109 34.623 1.00 87.88 401 ALA A C 1
ATOM 3194 O O . ALA A 1 401 ? 13.438 3.744 35.560 1.00 87.88 401 ALA A O 1
ATOM 3195 N N . ASP A 1 402 ? 14.674 3.698 33.685 1.00 91.19 402 ASP A N 1
ATOM 3196 C CA . ASP A 1 402 ? 14.958 5.131 33.686 1.00 91.19 402 ASP A CA 1
ATOM 3197 C C . ASP A 1 402 ? 13.671 5.965 33.619 1.00 91.19 402 ASP A C 1
ATOM 3199 O O . ASP A 1 402 ? 12.795 5.749 32.773 1.00 91.19 402 ASP A O 1
ATOM 3203 N N . VAL A 1 403 ? 13.584 6.969 34.490 1.00 94.62 403 VAL A N 1
ATOM 3204 C CA . VAL A 1 403 ? 12.458 7.903 34.540 1.00 94.62 403 VAL A CA 1
ATOM 3205 C C . VAL A 1 403 ? 12.670 9.022 33.525 1.00 94.62 403 VAL A C 1
ATOM 3207 O O . VAL A 1 403 ? 13.591 9.833 33.644 1.00 94.62 403 VAL A O 1
ATOM 3210 N N . LEU A 1 404 ? 11.770 9.119 32.547 1.00 94.50 404 LEU A N 1
ATOM 3211 C CA . LEU A 1 404 ? 11.761 10.226 31.594 1.00 94.50 404 LEU A CA 1
ATOM 3212 C C . LEU A 1 404 ? 11.231 11.517 32.224 1.00 94.50 404 LEU A C 1
ATOM 3214 O O . LEU A 1 404 ? 10.511 11.519 33.220 1.00 94.50 404 LEU A O 1
ATOM 3218 N N . THR A 1 405 ? 11.549 12.650 31.598 1.00 94.50 405 THR A N 1
ATOM 3219 C CA . THR A 1 405 ? 11.023 13.949 32.032 1.00 94.50 405 THR A CA 1
ATOM 3220 C C . THR A 1 405 ? 9.509 14.044 31.821 1.00 94.50 405 THR A C 1
ATOM 3222 O O . THR A 1 405 ? 8.958 13.480 30.875 1.00 94.50 405 THR A O 1
ATOM 3225 N N . GLN A 1 406 ? 8.831 14.856 32.637 1.00 92.31 406 GLN A N 1
ATOM 3226 C CA . GLN A 1 406 ? 7.392 15.110 32.490 1.00 92.31 406 GLN A CA 1
ATOM 3227 C C . GLN A 1 406 ? 7.020 15.668 31.102 1.00 92.31 406 GLN A C 1
ATOM 3229 O O . GLN A 1 406 ? 5.947 15.367 30.581 1.00 92.31 406 GLN A O 1
ATOM 3234 N N . ARG A 1 407 ? 7.918 16.445 30.475 1.00 89.19 407 ARG A N 1
ATOM 3235 C CA . ARG A 1 407 ? 7.745 16.913 29.093 1.00 89.19 407 ARG A CA 1
ATOM 3236 C C . ARG A 1 407 ? 7.692 15.736 28.122 1.00 89.19 407 ARG A C 1
ATOM 3238 O O . ARG A 1 407 ? 6.722 15.626 27.387 1.00 89.19 407 ARG A O 1
ATOM 3245 N N . ARG A 1 408 ? 8.666 14.823 28.189 1.00 94.56 408 ARG A N 1
ATOM 3246 C CA . ARG A 1 408 ? 8.688 13.646 27.313 1.00 94.56 408 ARG A CA 1
ATOM 3247 C C . ARG A 1 408 ? 7.467 12.753 27.531 1.00 94.56 408 ARG A C 1
ATOM 3249 O O . ARG A 1 408 ? 6.900 12.286 26.559 1.00 94.56 408 ARG A O 1
ATOM 3256 N N . VAL A 1 409 ? 7.005 12.577 28.770 1.00 94.38 409 VAL A N 1
ATOM 3257 C CA . VAL A 1 409 ? 5.754 11.845 29.055 1.00 94.38 409 VAL A CA 1
ATOM 3258 C C . VAL A 1 409 ? 4.532 12.530 28.433 1.00 94.38 409 VAL A C 1
ATOM 3260 O O . VAL A 1 409 ? 3.635 11.857 27.943 1.00 94.38 409 VAL A O 1
ATOM 3263 N N . THR A 1 410 ? 4.506 13.864 28.387 1.00 91.38 410 THR A N 1
ATOM 3264 C CA . THR A 1 410 ? 3.450 14.613 27.683 1.00 91.38 410 THR A CA 1
ATOM 3265 C C . THR A 1 410 ? 3.493 14.367 26.172 1.00 91.38 410 THR A C 1
ATOM 3267 O O . THR A 1 410 ? 2.439 14.242 25.544 1.00 91.38 410 THR A O 1
ATOM 3270 N N . ASP A 1 411 ? 4.694 14.273 25.597 1.00 90.69 411 ASP A N 1
ATOM 3271 C CA . ASP A 1 411 ? 4.878 13.911 24.189 1.00 90.69 411 ASP A CA 1
ATOM 3272 C C . ASP A 1 411 ? 4.382 12.476 23.947 1.00 90.69 411 ASP A C 1
ATOM 3274 O O . ASP A 1 411 ? 3.560 12.278 23.062 1.00 90.69 411 ASP A O 1
ATOM 3278 N N . LEU A 1 412 ? 4.742 11.514 24.811 1.00 94.25 412 LEU A N 1
ATOM 3279 C CA . LEU A 1 412 ? 4.258 10.125 24.738 1.00 94.25 412 LEU A CA 1
ATOM 3280 C C . LEU A 1 412 ? 2.726 10.021 24.848 1.00 94.25 412 LEU A C 1
ATOM 3282 O O . LEU A 1 412 ? 2.117 9.251 24.119 1.00 94.25 412 LEU A O 1
ATOM 3286 N N . ILE A 1 413 ? 2.076 10.814 25.708 1.00 93.00 413 ILE A N 1
ATOM 3287 C CA . ILE A 1 413 ? 0.601 10.878 25.772 1.00 93.00 413 ILE A CA 1
ATOM 3288 C C . ILE A 1 413 ? 0.023 11.380 24.446 1.00 93.00 413 ILE A C 1
ATOM 3290 O O . ILE A 1 413 ? -1.024 10.914 24.015 1.00 93.00 413 ILE A O 1
ATOM 3294 N N . SER A 1 414 ? 0.696 12.330 23.798 1.00 89.25 414 SER A N 1
ATOM 3295 C CA . SER A 1 414 ? 0.268 12.847 22.495 1.00 89.25 414 SER A CA 1
ATOM 3296 C C . SER A 1 414 ? 0.503 11.821 21.380 1.00 89.25 414 SER A C 1
ATOM 3298 O O . SER A 1 414 ? -0.312 11.715 20.477 1.00 89.25 414 SER A O 1
ATOM 3300 N N . GLU A 1 415 ? 1.578 11.032 21.459 1.00 88.88 415 GLU A N 1
ATOM 3301 C CA . GLU A 1 415 ? 1.818 9.886 20.572 1.00 88.88 415 GLU A CA 1
ATOM 3302 C C . GLU A 1 415 ? 0.711 8.822 20.731 1.00 88.88 415 GLU A C 1
ATOM 3304 O O . GLU A 1 415 ? 0.158 8.370 19.734 1.00 88.88 415 GLU A O 1
ATOM 3309 N N . LEU A 1 416 ? 0.309 8.489 21.966 1.00 91.81 416 LEU A N 1
ATOM 3310 C CA . LEU A 1 416 ? -0.809 7.568 22.242 1.00 91.81 416 LEU A CA 1
ATOM 3311 C C . LEU A 1 416 ? -2.170 8.100 21.757 1.00 91.81 416 LEU A C 1
ATOM 3313 O O . LEU A 1 416 ? -3.017 7.313 21.337 1.00 91.81 416 LEU A O 1
ATOM 3317 N N . ASP A 1 417 ? -2.368 9.419 21.810 1.00 89.19 417 ASP A N 1
ATOM 3318 C CA . ASP A 1 417 ? -3.550 10.114 21.282 1.00 89.19 417 ASP A CA 1
ATOM 3319 C C . ASP A 1 417 ? -3.609 10.039 19.751 1.00 89.19 417 ASP A C 1
ATOM 3321 O O . ASP A 1 417 ? -4.638 9.690 19.178 1.00 89.19 417 ASP A O 1
ATOM 3325 N N . MET A 1 418 ? -2.472 10.237 19.075 1.00 81.69 418 MET A N 1
ATOM 3326 C CA . MET A 1 418 ? -2.371 10.055 17.621 1.00 81.69 418 MET A CA 1
ATOM 3327 C C . MET A 1 418 ? -2.645 8.611 17.181 1.00 81.69 418 MET A C 1
ATOM 3329 O O . MET A 1 418 ? -3.199 8.399 16.106 1.00 81.69 418 MET A O 1
ATOM 3333 N N . LEU A 1 419 ? -2.290 7.625 18.011 1.00 83.38 419 LEU A N 1
ATOM 3334 C CA . LEU A 1 419 ? -2.602 6.211 17.773 1.00 83.38 419 LEU A CA 1
ATOM 3335 C C . LEU A 1 419 ? -4.070 5.854 18.071 1.00 83.38 419 LEU A C 1
ATOM 3337 O O . LEU A 1 419 ? -4.482 4.728 17.804 1.00 83.38 419 LEU A O 1
ATOM 3341 N N . GLY A 1 420 ? -4.855 6.778 18.638 1.00 84.94 420 GLY A N 1
ATOM 3342 C CA . GLY A 1 420 ? -6.257 6.557 18.997 1.00 84.94 420 GLY A CA 1
ATOM 3343 C C . GLY A 1 420 ? -6.468 5.639 20.205 1.00 84.94 420 GLY A C 1
ATOM 3344 O O . GLY A 1 420 ? -7.586 5.196 20.445 1.00 84.94 420 GLY A O 1
ATOM 3345 N N . ILE A 1 421 ? -5.417 5.339 20.975 1.00 89.19 421 ILE A N 1
ATOM 3346 C CA . ILE A 1 421 ? -5.515 4.515 22.195 1.00 89.19 421 ILE A CA 1
ATOM 3347 C C . ILE A 1 421 ? -6.089 5.345 23.347 1.00 89.19 421 ILE A C 1
ATOM 3349 O O . ILE A 1 421 ? -6.822 4.861 24.210 1.00 89.19 421 ILE A O 1
ATOM 3353 N N . VAL A 1 422 ? -5.725 6.620 23.366 1.00 91.44 422 VAL A N 1
ATOM 3354 C CA . VAL A 1 422 ? -6.083 7.597 24.387 1.00 91.44 422 VAL A CA 1
ATOM 3355 C C . VAL A 1 422 ? -6.730 8.786 23.686 1.00 91.44 422 VAL A C 1
ATOM 3357 O O . VAL A 1 422 ? -6.439 9.047 22.529 1.00 91.44 422 VAL A O 1
ATOM 3360 N N . ASN A 1 423 ? -7.590 9.514 24.386 1.00 88.94 423 ASN A N 1
ATOM 3361 C CA . ASN A 1 423 ? -8.074 10.818 23.953 1.00 88.94 423 ASN A CA 1
ATOM 3362 C C . ASN A 1 423 ? -7.574 11.874 24.944 1.00 88.94 423 ASN A C 1
ATOM 3364 O O . ASN A 1 423 ? -7.852 11.778 26.144 1.00 88.94 423 ASN A O 1
ATOM 3368 N N . ALA A 1 424 ? -6.807 12.855 24.465 1.00 89.06 424 ALA A N 1
ATOM 3369 C CA . ALA A 1 424 ? -6.156 13.855 25.30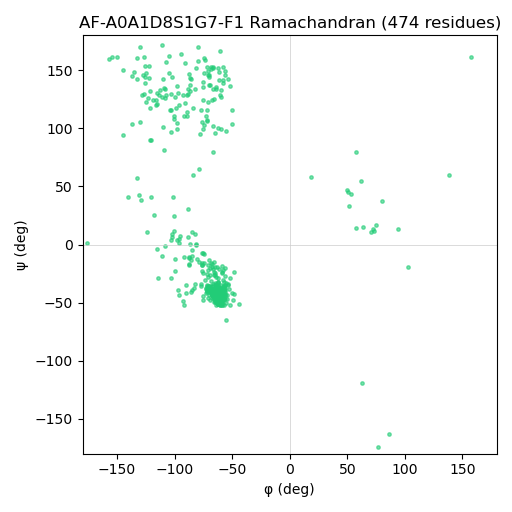9 1.00 89.06 424 ALA A CA 1
ATOM 3370 C C . ALA A 1 424 ? -6.571 15.294 24.949 1.00 89.06 424 ALA A C 1
ATOM 3372 O O . ALA A 1 424 ? -5.907 16.002 24.186 1.00 89.06 424 ALA A O 1
ATOM 3373 N N . VAL A 1 425 ? -7.635 15.793 25.584 1.00 85.81 425 VAL A N 1
ATOM 3374 C CA . VAL A 1 425 ? -8.212 17.115 25.294 1.00 85.81 425 VAL A CA 1
ATOM 3375 C C . VAL A 1 425 ? -7.560 18.208 26.142 1.00 85.81 425 VAL A C 1
ATOM 3377 O O . VAL A 1 425 ? -7.492 18.127 27.368 1.00 85.81 425 VAL A O 1
ATOM 3380 N N . VAL A 1 426 ? -7.099 19.290 25.504 1.00 85.50 426 VAL A N 1
ATOM 3381 C CA . VAL A 1 426 ? -6.544 20.451 26.220 1.00 85.50 426 VAL A CA 1
ATOM 3382 C C . VAL A 1 426 ? -7.671 21.294 26.812 1.00 85.50 426 VAL A C 1
ATOM 3384 O O . VAL A 1 426 ? -8.413 21.954 26.087 1.00 85.50 426 VAL A O 1
ATOM 3387 N N . VAL A 1 427 ? -7.723 21.371 28.138 1.00 83.50 427 VAL A N 1
ATOM 3388 C CA . VAL A 1 427 ? -8.683 22.191 28.880 1.00 83.50 427 VAL A CA 1
ATOM 3389 C C . VAL A 1 427 ? -8.000 23.374 29.568 1.00 83.50 427 VAL A C 1
ATOM 3391 O O . VAL A 1 427 ? -6.880 23.287 30.082 1.00 83.50 427 VAL A O 1
ATOM 3394 N N . SER A 1 428 ? -8.684 24.519 29.581 1.00 81.12 428 SER A N 1
ATOM 3395 C CA . SER A 1 428 ? -8.249 25.709 30.319 1.00 81.12 428 SER A CA 1
ATOM 3396 C C . SER A 1 428 ? -8.848 25.692 31.723 1.00 81.12 428 SER A C 1
ATOM 3398 O O . SER A 1 428 ? -10.067 25.697 31.872 1.00 81.12 428 SER A O 1
ATOM 3400 N N . LYS A 1 429 ? -8.007 25.715 32.763 1.00 77.75 429 LYS A N 1
ATOM 3401 C CA . LYS A 1 429 ? -8.427 25.819 34.174 1.00 77.75 429 LYS A CA 1
ATOM 3402 C C . LYS A 1 429 ? -8.265 27.254 34.711 1.00 77.75 429 LYS A C 1
ATOM 3404 O O . LYS A 1 429 ? -8.112 27.475 35.913 1.00 77.75 429 LYS A O 1
ATOM 3409 N N . GLY A 1 430 ? -8.274 28.259 33.830 1.00 78.38 430 GLY A N 1
ATOM 3410 C CA . GLY A 1 430 ? -8.164 29.672 34.208 1.00 78.38 430 GLY A CA 1
ATOM 3411 C C . GLY A 1 430 ? -6.830 29.995 34.893 1.00 78.38 430 GLY A C 1
ATOM 3412 O O . GLY A 1 430 ? -5.767 29.817 34.301 1.00 78.38 430 GLY A O 1
ATOM 3413 N N . ARG A 1 431 ? -6.870 30.460 36.153 1.00 72.12 431 ARG A N 1
ATOM 3414 C CA . ARG A 1 431 ? -5.661 30.813 36.935 1.00 72.12 431 ARG A CA 1
ATOM 3415 C C . ARG A 1 431 ? -4.733 29.624 37.211 1.00 72.12 431 ARG A C 1
ATOM 3417 O O . ARG A 1 431 ? -3.567 29.844 37.513 1.00 72.12 431 ARG A O 1
ATOM 3424 N N . TYR A 1 432 ? -5.235 28.395 37.095 1.00 65.69 432 TYR A N 1
ATOM 3425 C CA . TYR A 1 432 ? -4.468 27.164 37.311 1.00 65.69 432 TYR A CA 1
ATOM 3426 C C . TYR A 1 432 ? -3.767 26.653 36.039 1.00 65.69 432 TYR A C 1
ATOM 3428 O O . TYR A 1 432 ? -3.170 25.581 36.053 1.00 65.69 432 TYR A O 1
ATOM 3436 N N . GLY A 1 433 ? -3.807 27.424 34.946 1.00 74.81 433 GLY A N 1
ATOM 3437 C CA . GLY A 1 433 ? -3.127 27.100 33.694 1.00 74.81 433 GLY A CA 1
ATOM 3438 C C . GLY A 1 433 ? -3.946 26.209 32.757 1.00 74.81 433 GLY A C 1
ATOM 3439 O O . GLY A 1 433 ? -5.169 26.103 32.870 1.00 74.81 433 GLY A O 1
ATOM 3440 N N . ARG A 1 434 ? -3.260 25.602 31.782 1.00 78.44 434 ARG A N 1
ATOM 3441 C CA . ARG A 1 434 ? -3.828 24.659 30.806 1.00 78.44 434 ARG A CA 1
ATOM 3442 C C . ARG A 1 434 ? -3.309 23.262 31.126 1.00 78.44 434 ARG A C 1
ATOM 3444 O O . ARG A 1 434 ? -2.115 23.104 31.357 1.00 78.44 434 ARG A O 1
ATOM 3451 N N . THR A 1 435 ? -4.188 22.271 31.116 1.00 78.62 435 THR A N 1
ATOM 3452 C CA . THR A 1 435 ? -3.821 20.858 31.290 1.00 78.62 435 THR A CA 1
ATOM 3453 C C . THR A 1 435 ? -4.500 20.020 30.218 1.00 78.62 435 THR A C 1
ATOM 3455 O O . THR A 1 435 ? -5.477 20.468 29.620 1.00 78.62 435 THR A O 1
ATOM 3458 N N . LYS A 1 436 ? -3.989 18.814 29.967 1.00 82.25 436 LYS A N 1
ATOM 3459 C CA . LYS A 1 436 ? -4.726 17.800 29.211 1.00 82.25 436 LYS A CA 1
ATOM 3460 C C . LYS A 1 436 ? -5.606 17.008 30.177 1.00 82.25 436 LYS A C 1
ATOM 3462 O O . LYS A 1 436 ? -5.119 16.632 31.244 1.00 82.25 436 LYS A O 1
ATOM 3467 N N . GLU A 1 437 ? -6.872 16.830 29.828 1.00 88.62 437 GLU A N 1
ATOM 3468 C CA . GLU A 1 437 ? -7.745 15.796 30.388 1.00 88.62 437 GLU A CA 1
ATOM 3469 C C . GLU A 1 437 ? -7.644 14.571 29.480 1.00 88.62 437 GLU A C 1
ATOM 3471 O O . GLU A 1 437 ? -7.709 14.696 28.258 1.00 88.62 437 GLU A O 1
ATOM 3476 N N . ILE A 1 438 ? -7.379 13.420 30.090 1.00 91.69 438 ILE A N 1
ATOM 3477 C CA . ILE A 1 438 ? -6.958 12.189 29.428 1.00 91.69 438 ILE A CA 1
ATOM 3478 C C . ILE A 1 438 ? -7.980 11.100 29.763 1.00 91.69 438 ILE A C 1
ATOM 3480 O O . ILE A 1 438 ? -8.325 10.927 30.935 1.00 91.69 438 ILE A O 1
ATOM 3484 N N . SER A 1 439 ? -8.442 10.373 28.750 1.00 89.62 439 SER A N 1
ATOM 3485 C CA . SER A 1 439 ? -9.320 9.202 28.889 1.00 89.62 439 SER A CA 1
ATOM 3486 C C . SER A 1 439 ? -8.870 8.079 27.962 1.00 89.62 439 SER A C 1
ATOM 3488 O O . SER A 1 439 ? -8.428 8.360 26.843 1.00 89.62 439 SER A O 1
ATOM 3490 N N . LEU A 1 440 ? -9.005 6.823 28.385 1.00 89.00 440 LEU A N 1
ATOM 3491 C CA . LEU A 1 440 ? -8.767 5.684 27.507 1.00 89.00 440 LEU A CA 1
ATOM 3492 C C . LEU A 1 440 ? -9.871 5.619 26.436 1.00 89.00 440 LEU A C 1
ATOM 3494 O O . LEU A 1 440 ? -11.041 5.870 26.715 1.00 89.00 440 LEU A O 1
ATOM 3498 N N . SER A 1 441 ? -9.491 5.348 25.188 1.00 85.81 441 SER A N 1
ATOM 3499 C CA . SER A 1 441 ? -10.434 5.176 24.066 1.00 85.81 441 SER A CA 1
ATOM 3500 C C . SER A 1 441 ? -10.632 3.707 23.695 1.00 85.81 441 SER A C 1
ATOM 3502 O O . SER A 1 441 ? -11.328 3.402 22.735 1.00 85.81 441 SER A O 1
ATOM 3504 N N . VAL A 1 442 ? -10.014 2.803 24.456 1.00 85.06 442 VAL A N 1
ATOM 3505 C CA . VAL A 1 442 ? -9.974 1.362 24.204 1.00 85.06 442 VAL A CA 1
ATOM 3506 C C . VAL A 1 442 ? -10.448 0.581 25.435 1.00 85.06 442 VAL A C 1
ATOM 3508 O O . VAL A 1 442 ? -10.442 1.137 26.536 1.00 85.06 442 VAL A O 1
ATOM 3511 N N . PRO A 1 443 ? -10.848 -0.694 25.291 1.00 86.81 443 PRO A N 1
ATOM 3512 C CA . PRO A 1 443 ? -11.283 -1.516 26.420 1.00 86.81 443 PRO A CA 1
ATOM 3513 C C . PRO A 1 443 ? -10.189 -1.691 27.486 1.00 86.81 443 PRO A C 1
ATOM 3515 O O . PRO A 1 443 ? -9.049 -2.057 27.182 1.00 86.81 443 PRO A O 1
ATOM 3518 N N . VAL A 1 444 ? -10.529 -1.371 28.741 1.00 88.19 444 VAL A N 1
ATOM 3519 C CA . VAL A 1 444 ? -9.580 -1.275 29.867 1.00 88.19 444 VAL A CA 1
ATOM 3520 C C . VAL A 1 444 ? -8.979 -2.641 30.209 1.00 88.19 444 VAL A C 1
ATOM 3522 O O . VAL A 1 444 ? -7.756 -2.757 30.304 1.00 88.19 444 VAL A O 1
ATOM 3525 N N . ASP A 1 445 ? -9.822 -3.664 30.364 1.00 86.88 445 ASP A N 1
ATOM 3526 C CA . ASP A 1 445 ? -9.425 -4.986 30.866 1.00 86.88 445 ASP A CA 1
ATOM 3527 C C . ASP A 1 445 ? -8.534 -5.737 29.858 1.00 86.88 445 ASP A C 1
ATOM 3529 O O . ASP A 1 445 ? -7.515 -6.339 30.215 1.00 86.88 445 ASP A O 1
ATOM 3533 N N . GLU A 1 446 ? -8.864 -5.658 28.571 1.00 85.06 446 GLU A N 1
ATOM 3534 C CA . GLU A 1 446 ? -8.085 -6.254 27.489 1.00 85.06 446 GLU A CA 1
ATOM 3535 C C . GLU A 1 446 ? -6.735 -5.549 27.334 1.00 85.06 446 GLU A C 1
ATOM 3537 O O . GLU A 1 446 ? -5.699 -6.208 27.220 1.00 85.06 446 GLU A O 1
ATOM 3542 N N . THR A 1 447 ? -6.720 -4.212 27.399 1.00 87.81 447 THR A N 1
ATOM 3543 C CA . THR A 1 447 ? -5.480 -3.423 27.321 1.00 87.81 447 THR A CA 1
ATOM 3544 C C . THR A 1 447 ? -4.539 -3.753 28.479 1.00 87.81 447 THR A C 1
ATOM 3546 O O . THR A 1 447 ? -3.339 -3.941 28.270 1.00 87.81 447 THR A O 1
ATOM 3549 N N . GLU A 1 448 ? -5.070 -3.871 29.696 1.00 89.06 448 GLU A N 1
ATOM 3550 C CA . GLU A 1 448 ? -4.303 -4.283 30.873 1.00 89.06 448 GLU A CA 1
ATOM 3551 C C . GLU A 1 448 ? -3.710 -5.682 30.703 1.00 89.06 448 GLU A C 1
ATOM 3553 O O . GLU A 1 448 ? -2.518 -5.873 30.941 1.00 89.06 448 GLU A O 1
ATOM 3558 N N . THR A 1 449 ? -4.513 -6.638 30.230 1.00 86.75 449 THR A N 1
ATOM 3559 C CA . THR A 1 449 ? -4.072 -8.021 30.002 1.00 86.75 449 THR A CA 1
ATOM 3560 C C . THR A 1 449 ? -2.881 -8.071 29.041 1.00 86.75 449 THR A C 1
ATOM 3562 O O . THR A 1 449 ? -1.909 -8.790 29.280 1.00 86.75 449 THR A O 1
ATOM 3565 N N . VAL A 1 450 ? -2.908 -7.271 27.968 1.00 87.06 450 VAL A N 1
ATOM 3566 C CA . VAL A 1 450 ? -1.795 -7.181 27.008 1.00 87.06 450 VAL A CA 1
ATOM 3567 C C . VAL A 1 450 ? -0.554 -6.548 27.633 1.00 87.06 450 VAL A C 1
ATOM 3569 O O . VAL A 1 450 ? 0.558 -7.011 27.378 1.00 87.06 450 VAL A O 1
ATOM 3572 N N . LEU A 1 451 ? -0.725 -5.503 28.445 1.00 88.38 451 LEU A N 1
ATOM 3573 C CA . LEU A 1 451 ? 0.382 -4.840 29.135 1.00 88.38 451 LEU A CA 1
ATOM 3574 C C . LEU A 1 451 ? 1.041 -5.761 30.166 1.00 88.38 451 LEU A C 1
ATOM 3576 O O . LEU A 1 451 ? 2.264 -5.814 30.229 1.00 88.38 451 LEU A O 1
ATOM 3580 N N . GLN A 1 452 ? 0.254 -6.515 30.933 1.00 86.31 452 GLN A N 1
ATOM 3581 C CA . GLN A 1 452 ? 0.749 -7.460 31.939 1.00 86.31 452 GLN A CA 1
ATOM 3582 C C . GLN A 1 452 ? 1.392 -8.708 31.323 1.00 86.31 452 GLN A C 1
ATOM 3584 O O . GLN A 1 452 ? 2.261 -9.316 31.941 1.00 86.31 452 GLN A O 1
ATOM 3589 N N . ALA A 1 453 ? 1.018 -9.077 30.096 1.00 84.19 453 ALA A N 1
ATOM 3590 C CA . ALA A 1 453 ? 1.689 -10.144 29.358 1.00 84.19 453 ALA A CA 1
ATOM 3591 C C . ALA A 1 453 ? 3.124 -9.773 28.924 1.00 84.19 453 ALA A C 1
ATOM 3593 O O . ALA A 1 453 ? 3.899 -10.657 28.556 1.00 84.19 453 ALA A O 1
ATOM 3594 N N . ASP A 1 454 ? 3.494 -8.486 28.946 1.00 82.00 454 ASP A N 1
ATOM 3595 C CA . ASP A 1 454 ? 4.869 -8.053 28.706 1.00 82.00 454 ASP A CA 1
ATOM 3596 C C . ASP A 1 454 ? 5.752 -8.445 29.896 1.00 82.00 454 ASP A C 1
ATOM 3598 O O . ASP A 1 454 ? 5.515 -8.027 31.031 1.00 82.00 454 ASP A O 1
ATOM 3602 N N . SER A 1 455 ? 6.808 -9.219 29.636 1.00 73.81 455 SER A N 1
ATOM 3603 C CA . SER A 1 455 ? 7.701 -9.748 30.673 1.00 73.81 455 SER A CA 1
ATOM 3604 C C . SER A 1 455 ? 8.384 -8.673 31.519 1.00 73.81 455 SER A C 1
ATOM 3606 O O . SER A 1 455 ? 8.857 -8.977 32.607 1.00 73.81 455 SER A O 1
ATOM 3608 N N . ARG A 1 456 ? 8.446 -7.419 31.050 1.00 74.44 456 ARG A N 1
ATOM 3609 C CA . ARG A 1 456 ? 9.004 -6.299 31.821 1.00 74.44 456 ARG A CA 1
ATOM 3610 C C . ARG A 1 456 ? 7.987 -5.605 32.722 1.00 74.44 456 ARG A C 1
ATOM 3612 O O . ARG A 1 456 ? 8.404 -4.822 33.566 1.00 74.44 456 ARG A O 1
ATOM 3619 N N . ILE A 1 457 ? 6.689 -5.809 32.502 1.00 75.44 457 ILE A N 1
ATOM 3620 C CA . ILE A 1 457 ? 5.597 -5.094 33.186 1.00 75.44 457 ILE A CA 1
ATOM 3621 C C . ILE A 1 457 ? 4.768 -6.048 34.057 1.00 75.44 457 ILE A C 1
ATOM 3623 O O . ILE A 1 457 ? 4.253 -5.624 35.089 1.00 75.44 457 ILE A O 1
ATOM 3627 N N . GLY A 1 458 ? 4.677 -7.330 33.692 1.00 61.12 458 GLY A N 1
ATOM 3628 C CA . GLY A 1 458 ? 3.901 -8.344 34.416 1.00 61.12 458 GLY A CA 1
ATOM 3629 C C . GLY A 1 458 ? 4.295 -8.549 35.884 1.00 61.12 458 GLY A C 1
ATOM 3630 O O . GLY A 1 458 ? 3.463 -8.989 36.671 1.00 61.12 458 GLY A O 1
ATOM 3631 N N . ASP A 1 459 ? 5.515 -8.169 36.274 1.00 59.72 459 ASP A N 1
ATOM 3632 C CA . ASP A 1 459 ? 6.015 -8.284 37.653 1.00 59.72 459 ASP A CA 1
ATOM 3633 C C . ASP A 1 459 ? 5.662 -7.077 38.551 1.00 59.72 459 ASP A C 1
ATOM 3635 O O . ASP A 1 459 ? 6.023 -7.045 39.730 1.00 59.72 459 ASP A O 1
ATOM 3639 N N . VAL A 1 460 ? 4.951 -6.070 38.029 1.00 62.44 460 VAL A N 1
ATOM 3640 C CA . VAL A 1 460 ? 4.578 -4.874 38.797 1.00 62.44 460 VAL A CA 1
ATOM 3641 C C . VAL A 1 460 ? 3.388 -5.176 39.712 1.00 62.44 460 VAL A C 1
ATOM 3643 O O . VAL A 1 460 ? 2.231 -5.091 39.301 1.00 62.44 460 VAL A O 1
ATOM 3646 N N . GLY A 1 461 ? 3.669 -5.517 40.970 1.00 52.12 461 GLY A N 1
ATOM 3647 C CA . GLY A 1 461 ? 2.647 -5.731 41.999 1.00 52.12 461 GLY A CA 1
ATOM 3648 C C . GLY A 1 461 ? 1.842 -4.462 42.327 1.00 52.12 461 GLY A C 1
ATOM 3649 O O . GLY A 1 461 ? 2.421 -3.397 42.510 1.00 52.12 461 GLY A O 1
ATOM 3650 N N . ASP A 1 462 ? 0.509 -4.591 42.400 1.00 56.09 462 ASP A N 1
ATOM 3651 C CA . ASP A 1 462 ? -0.512 -3.668 42.951 1.00 56.09 462 ASP A CA 1
ATOM 3652 C C . ASP A 1 462 ? -0.114 -2.181 43.155 1.00 56.09 462 ASP A C 1
ATOM 3654 O O . ASP A 1 462 ? -0.228 -1.613 44.250 1.00 56.09 462 ASP A O 1
ATOM 3658 N N . VAL A 1 463 ? 0.304 -1.483 42.092 1.00 58.91 463 VAL A N 1
ATOM 3659 C CA . VAL A 1 463 ? 0.545 -0.030 42.147 1.00 58.91 463 VAL A CA 1
ATOM 3660 C C . VAL A 1 463 ? -0.793 0.711 42.140 1.00 58.91 463 VAL A C 1
ATOM 3662 O O . VAL A 1 463 ? -1.396 0.945 41.098 1.00 58.91 463 VAL A O 1
ATOM 3665 N N . SER A 1 464 ? -1.250 1.135 43.320 1.00 54.59 464 SER A N 1
ATOM 3666 C CA . SER A 1 464 ? -2.498 1.897 43.466 1.00 54.59 464 SER A CA 1
ATOM 3667 C C . SER A 1 464 ? -2.294 3.418 43.297 1.00 54.59 464 SER A C 1
ATOM 3669 O O . SER A 1 464 ? -1.349 3.994 43.866 1.00 54.59 464 SER A O 1
ATOM 3671 N N . PRO A 1 465 ? -3.187 4.124 42.578 1.00 58.44 465 PRO A N 1
ATOM 3672 C CA . PRO A 1 465 ? -3.178 5.572 42.492 1.00 58.44 465 PRO A CA 1
ATOM 3673 C C . PRO A 1 465 ? -3.594 6.237 43.805 1.00 58.44 465 PRO A C 1
ATOM 3675 O O . PRO A 1 465 ? -4.433 5.745 44.557 1.00 58.44 465 PRO A O 1
ATOM 3678 N N . PHE A 1 466 ? -2.995 7.396 44.095 1.00 49.47 466 PHE A N 1
ATOM 3679 C CA . PHE A 1 466 ? -3.436 8.228 45.214 1.00 49.47 466 PHE A CA 1
ATOM 3680 C C . PHE A 1 466 ? -4.719 8.948 44.801 1.00 49.47 466 PHE A C 1
ATOM 3682 O O . PHE A 1 466 ? -4.666 9.912 44.039 1.00 49.47 466 PHE A O 1
ATOM 3689 N N . LEU A 1 467 ? -5.860 8.502 45.329 1.00 43.12 467 LEU A N 1
ATOM 3690 C CA . LEU A 1 467 ? -7.121 9.237 45.251 1.00 43.12 467 LEU A CA 1
ATOM 3691 C C . LEU A 1 467 ? -6.976 10.544 46.040 1.00 43.12 467 LEU A C 1
ATOM 3693 O O . LEU A 1 467 ? -7.126 10.581 47.262 1.00 43.12 467 LEU A O 1
ATOM 3697 N N . GLN A 1 468 ? -6.664 11.640 45.352 1.00 44.44 468 GLN A N 1
ATOM 3698 C CA . GLN A 1 468 ? -6.871 12.962 45.924 1.00 44.44 468 GLN A CA 1
ATOM 3699 C C . GLN A 1 468 ? -8.381 13.196 45.935 1.00 44.44 468 GLN A C 1
ATOM 3701 O O . GLN A 1 468 ? -8.984 13.378 44.881 1.00 44.44 468 GLN A O 1
ATOM 3706 N N . ALA A 1 469 ? -8.997 13.150 47.119 1.00 37.75 469 ALA A N 1
ATOM 3707 C CA . ALA A 1 469 ? -10.390 13.531 47.308 1.00 37.75 469 ALA A CA 1
ATOM 3708 C C . ALA A 1 469 ? -10.582 14.963 46.786 1.00 37.75 469 ALA A C 1
ATOM 3710 O O . ALA A 1 469 ? -10.243 15.940 47.458 1.00 37.75 469 ALA A O 1
ATOM 3711 N N . ARG A 1 470 ? -11.078 15.098 45.553 1.00 43.88 470 ARG A N 1
ATOM 3712 C CA . ARG A 1 470 ? -11.593 16.369 45.063 1.00 43.88 470 ARG A CA 1
ATOM 3713 C C . ARG A 1 470 ? -12.906 16.577 45.798 1.00 43.88 470 ARG A C 1
ATOM 3715 O O . ARG A 1 470 ? -13.875 15.867 45.561 1.00 43.88 470 ARG A O 1
ATOM 3722 N N . PHE A 1 471 ? -12.895 17.503 46.751 1.00 36.84 471 PHE A N 1
ATOM 3723 C CA . PHE A 1 471 ? -14.121 18.080 47.271 1.00 36.84 471 PHE A CA 1
ATOM 3724 C C . PHE A 1 471 ? -14.829 18.747 46.091 1.00 36.84 471 PHE A C 1
ATOM 3726 O O . PHE A 1 471 ? -14.465 19.857 45.699 1.00 36.84 471 PHE A O 1
ATOM 3733 N N . ASP A 1 472 ? -15.815 18.059 45.522 1.00 37.69 472 ASP A N 1
ATOM 3734 C CA . ASP A 1 472 ? -16.899 18.728 44.824 1.00 37.69 472 ASP A CA 1
ATOM 3735 C C . ASP A 1 472 ? -17.607 19.573 45.883 1.00 37.69 472 ASP A C 1
ATOM 3737 O O . ASP A 1 472 ? -18.315 19.080 46.761 1.00 37.69 472 ASP A O 1
ATOM 3741 N N . GLY A 1 473 ? -17.286 20.864 45.888 1.00 33.81 473 GLY A N 1
ATOM 3742 C CA . GLY A 1 473 ? -18.052 21.839 46.632 1.00 33.81 473 GLY A CA 1
ATOM 3743 C C . GLY A 1 473 ? -19.423 21.923 45.988 1.00 33.81 473 GLY A C 1
ATOM 3744 O O . GLY A 1 473 ? -19.567 22.574 44.956 1.00 33.81 473 GLY A O 1
ATOM 3745 N N . ASP A 1 474 ? -20.411 21.286 46.614 1.00 35.94 474 ASP A N 1
ATOM 3746 C CA . ASP A 1 474 ? -21.811 21.655 46.458 1.00 35.94 474 ASP A CA 1
ATOM 3747 C C . ASP A 1 474 ? -21.920 23.169 46.695 1.00 35.94 474 ASP A C 1
ATOM 3749 O O . ASP A 1 474 ? -21.822 23.682 47.817 1.00 35.94 474 ASP A O 1
ATOM 3753 N N . HIS A 1 475 ? -22.067 23.914 45.606 1.00 37.31 475 HIS A N 1
ATOM 3754 C CA . HIS A 1 475 ? -22.583 25.267 45.643 1.00 37.31 475 HIS A CA 1
ATOM 3755 C C . HIS A 1 475 ? -24.065 25.194 45.297 1.00 37.31 475 HIS A C 1
ATOM 3757 O O . HIS A 1 475 ? -24.449 25.037 44.142 1.00 37.31 475 HIS A O 1
ATOM 3763 N N . ASN A 1 476 ? -24.823 25.234 46.394 1.00 34.94 476 ASN A N 1
ATOM 3764 C CA . ASN A 1 476 ? -26.247 25.518 46.547 1.00 34.94 476 ASN A CA 1
ATOM 3765 C C . ASN A 1 476 ? -26.822 26.487 45.505 1.00 34.94 476 ASN A C 1
ATOM 3767 O O . ASN A 1 476 ? -26.164 27.529 45.261 1.00 34.94 476 ASN A O 1
#

pLDDT: mean 86.7, std 12.87, range [33.81, 97.69]

Mean predicted aligned error: 11.32 Å